Protein AF-A0A078IBC2-F1 (afdb_monomer)

Sequence (738 aa):
MEELKPPEVETVSEPALRTSEATVTADAVSDNAATVIPPPSQTDGSTGNATSYVDDTVSNPEESSVIASHATATVEKTNEITGEIGLPRVKITEGTLRNGGTSSSSHGSPVDSHRGLIDTAAPFESVKEAVSKFGGITDWKSHRIQTVERRKLIEEELKKIHEEIPEYRTHSETAEAAKLQVLKELETTKRLIEQLKLNLEKAQTEEQQAKQDSELAKLRVEEMEQGISDDVSVAAKAQLEVAKARYASAVTELRSVKEELETLRSEYDALVKDRDESVKKVEEAMSVSKEVEKRVEELTIELIATKESLESAHASHLEAEEQRIGAAMARDQDAHRWEKEMKQAEEQVQKLNQEILSSKDLKSKLDTASALLLDLKAELVAYMESKLNQEARDLPSESHHDASKKELEDVKTSIEKAAAEVNCLKVASESLQLELEKEKSALASVKQREGMASIAVASLEAEIERTKSEIALVQCKEKESRDKMVELPKQLQQAAEEADEAKFLSECAREELRKAKEEAEQAKAGASTMESRLFAAQKEIEAAKASERLALAAIKALEESGSTLKDNDVVTLSLEEYYELSKRAHEAEEAANERVAAAVSRIEEAKEAETRSLEKLEEVNRDMNARKKSLKEATEKAEKAKEGKLGVEQELRKWRAEHEQKRKVGGDTEKIIRASSAGANELGKLAQSPEVYSPSESYGTEDNSETSQFPPSKPGKKKKKLSLPRFFMFLSKKKSHN

Structure (mmCIF, N/CA/C/O backbone):
data_AF-A0A078IBC2-F1
#
_entry.id   AF-A0A078IBC2-F1
#
loop_
_atom_site.group_PDB
_atom_site.id
_atom_site.type_symbol
_atom_site.label_atom_id
_atom_site.label_alt_id
_atom_site.label_comp_id
_atom_site.label_asym_id
_atom_site.label_entity_id
_atom_site.label_seq_id
_atom_site.pdbx_PDB_ins_code
_atom_site.Cartn_x
_atom_site.Cartn_y
_atom_site.Cartn_z
_atom_site.occupancy
_atom_site.B_iso_or_equiv
_atom_site.auth_seq_id
_atom_site.auth_comp_id
_atom_site.auth_asym_id
_atom_site.auth_atom_id
_atom_site.pdbx_PDB_model_num
ATOM 1 N N . MET A 1 1 ? -13.327 55.411 -27.559 1.00 35.50 1 MET A N 1
ATOM 2 C CA . MET A 1 1 ? -13.813 55.731 -26.203 1.00 35.50 1 MET A CA 1
ATOM 3 C C . MET A 1 1 ? -13.472 54.535 -25.331 1.00 35.50 1 MET A C 1
ATOM 5 O O . MET A 1 1 ? -14.174 53.539 -25.397 1.00 35.50 1 MET A O 1
ATOM 9 N N . GLU A 1 2 ? -12.333 54.540 -24.648 1.00 38.19 2 GLU A N 1
ATOM 10 C CA . GLU A 1 2 ? -11.352 55.634 -24.528 1.00 38.19 2 GLU A CA 1
ATOM 11 C C . GLU A 1 2 ? -9.924 55.071 -24.410 1.00 38.19 2 GLU A C 1
ATOM 13 O O . GLU A 1 2 ? -9.748 53.891 -24.116 1.00 38.19 2 GLU A O 1
ATOM 18 N N . GLU A 1 3 ? -8.927 55.890 -24.740 1.00 38.41 3 GLU A N 1
ATOM 19 C CA . GLU A 1 3 ? -7.496 55.578 -24.577 1.00 38.41 3 GLU A CA 1
ATOM 20 C C . GLU A 1 3 ? -7.075 55.918 -23.111 1.00 38.41 3 GLU A C 1
ATOM 22 O O . GLU A 1 3 ? -7.934 56.285 -22.316 1.00 38.41 3 GLU A O 1
ATOM 27 N N . LEU A 1 4 ? -5.837 55.812 -22.602 1.00 37.28 4 LEU A N 1
ATOM 28 C CA . LEU A 1 4 ? -4.501 55.947 -23.207 1.00 37.28 4 LEU A CA 1
ATOM 29 C C . LEU A 1 4 ? -3.409 55.307 -22.296 1.00 37.28 4 LEU A C 1
ATOM 31 O O . LEU A 1 4 ? -3.710 54.532 -21.391 1.00 37.28 4 LEU A O 1
ATOM 35 N N . LYS A 1 5 ? -2.129 55.589 -22.581 1.00 38.72 5 LYS A N 1
ATOM 36 C CA . LYS A 1 5 ? -0.907 54.998 -21.981 1.00 38.72 5 LYS A CA 1
ATOM 37 C C . LYS A 1 5 ? -0.535 55.532 -20.567 1.00 38.72 5 LYS A C 1
ATOM 39 O O . LYS A 1 5 ? -1.102 56.534 -20.139 1.00 38.72 5 LYS A O 1
ATOM 44 N N . PRO A 1 6 ? 0.450 54.910 -19.872 1.00 59.97 6 PRO A N 1
ATOM 45 C CA . PRO A 1 6 ? 0.920 55.295 -18.531 1.00 59.97 6 PRO A CA 1
ATOM 46 C C . PRO A 1 6 ? 2.218 56.150 -18.527 1.00 59.97 6 PRO A C 1
ATOM 48 O O . PRO A 1 6 ? 2.889 56.221 -19.560 1.00 59.97 6 PRO A O 1
ATOM 51 N N . PRO A 1 7 ? 2.628 56.704 -17.363 1.00 54.78 7 PRO A N 1
ATOM 52 C CA . PRO A 1 7 ? 4.026 57.019 -17.011 1.00 54.78 7 PRO A CA 1
ATOM 53 C C . PRO A 1 7 ? 4.739 55.774 -16.413 1.00 54.78 7 PRO A C 1
ATOM 55 O O . PRO A 1 7 ? 4.062 54.853 -15.962 1.00 54.78 7 PRO A O 1
ATOM 58 N N . GLU A 1 8 ? 6.063 55.575 -16.406 1.00 35.59 8 GLU A N 1
ATOM 59 C CA . GLU A 1 8 ? 7.265 56.445 -16.444 1.00 35.59 8 GLU A CA 1
ATOM 60 C C . GLU A 1 8 ? 7.864 56.777 -15.050 1.00 35.59 8 GLU A C 1
ATOM 62 O O . GLU A 1 8 ? 7.237 56.538 -14.021 1.00 35.59 8 GLU A O 1
ATOM 67 N N . VAL A 1 9 ? 9.153 57.144 -15.023 1.00 41.09 9 VAL A N 1
ATOM 68 C CA . VAL A 1 9 ? 10.124 56.883 -13.936 1.00 41.09 9 VAL A CA 1
ATOM 69 C C . VAL A 1 9 ? 10.449 58.132 -13.111 1.00 41.09 9 VAL A C 1
ATOM 71 O O . VAL A 1 9 ? 10.614 59.204 -13.683 1.00 41.09 9 VAL A O 1
ATOM 74 N N . GLU A 1 10 ? 10.706 57.975 -11.805 1.00 30.17 10 GLU A N 1
ATOM 75 C CA . GLU A 1 10 ? 11.564 58.914 -11.060 1.00 30.17 10 GLU A CA 1
ATOM 76 C C . GLU A 1 10 ? 12.370 58.218 -9.938 1.00 30.17 10 GLU A C 1
ATOM 78 O O . GLU A 1 10 ? 12.139 57.048 -9.623 1.00 30.17 10 GLU A O 1
ATOM 83 N N . THR A 1 11 ? 13.394 58.895 -9.402 1.00 33.59 11 THR A N 1
ATOM 84 C CA . THR A 1 11 ? 14.531 58.276 -8.686 1.00 33.59 11 THR A CA 1
ATOM 85 C C . THR A 1 11 ? 15.138 59.171 -7.590 1.00 33.59 11 THR A C 1
ATOM 87 O O . THR A 1 11 ? 14.909 60.373 -7.582 1.00 33.59 11 THR A O 1
ATOM 90 N N . VAL A 1 12 ? 16.046 58.589 -6.786 1.00 31.84 12 VAL A N 1
ATOM 91 C CA . VAL A 1 12 ? 17.040 59.235 -5.889 1.00 31.84 12 VAL A CA 1
ATOM 92 C C . VAL A 1 12 ? 16.561 59.699 -4.502 1.00 31.84 12 VAL A C 1
ATOM 94 O O . VAL A 1 12 ? 15.686 60.545 -4.350 1.00 31.84 12 VAL A O 1
ATOM 97 N N . SER A 1 13 ? 17.282 59.233 -3.474 1.00 32.16 13 SER A N 1
ATOM 98 C CA . SER A 1 13 ? 17.659 60.027 -2.291 1.00 32.16 13 SER A CA 1
ATOM 99 C C . SER A 1 13 ? 18.959 59.482 -1.674 1.00 32.16 13 SER A C 1
ATOM 101 O O . SER A 1 13 ? 18.976 58.430 -1.042 1.00 32.16 13 SER A O 1
ATOM 103 N N . GLU A 1 14 ? 20.050 60.207 -1.922 1.00 31.62 14 GLU A N 1
ATOM 104 C CA . GLU A 1 14 ? 21.373 60.132 -1.263 1.00 31.62 14 GLU A CA 1
ATOM 105 C C . GLU A 1 14 ? 21.362 60.969 0.055 1.00 31.62 14 GLU A C 1
ATOM 107 O O . GLU A 1 14 ? 20.276 61.421 0.432 1.00 31.62 14 GLU A O 1
ATOM 112 N N . PRO A 1 15 ? 22.490 61.293 0.748 1.00 54.28 15 PRO A N 1
ATOM 113 C CA . PRO A 1 15 ? 23.906 60.872 0.627 1.00 54.28 15 PRO A CA 1
ATOM 114 C C . PRO A 1 15 ? 24.437 60.206 1.938 1.00 54.28 15 PRO A C 1
ATOM 116 O O . PRO A 1 15 ? 23.671 60.004 2.875 1.00 54.28 15 PRO A O 1
ATOM 119 N N . ALA A 1 16 ? 25.709 59.791 2.104 1.00 32.59 16 ALA A N 1
ATOM 120 C CA . ALA A 1 16 ? 26.881 60.644 2.416 1.00 32.59 16 ALA A CA 1
ATOM 121 C C . ALA A 1 16 ? 28.073 59.789 2.953 1.00 32.59 16 ALA A C 1
ATOM 123 O O . ALA A 1 16 ? 27.826 58.687 3.428 1.00 32.59 16 ALA A O 1
ATOM 124 N N . LEU A 1 17 ? 29.355 60.207 3.040 1.00 32.41 17 LEU A N 1
ATOM 125 C CA . LEU A 1 17 ? 30.173 61.294 2.445 1.00 32.41 17 LEU A CA 1
ATOM 126 C C . LEU A 1 17 ? 31.677 61.050 2.787 1.00 32.41 17 LEU A C 1
ATOM 128 O O . LEU A 1 17 ? 31.959 60.726 3.935 1.00 32.41 17 LEU A O 1
ATOM 132 N N . ARG A 1 18 ? 32.611 61.423 1.881 1.00 33.41 18 ARG A N 1
ATOM 133 C CA . ARG A 1 18 ? 34.050 61.786 2.127 1.00 33.41 18 ARG A CA 1
ATOM 134 C C . ARG A 1 18 ? 35.027 60.680 2.601 1.00 33.41 18 ARG A C 1
ATOM 136 O O . ARG A 1 18 ? 34.615 59.738 3.256 1.00 33.41 18 ARG A O 1
ATOM 143 N N . THR A 1 19 ? 36.343 60.710 2.323 1.00 32.97 19 THR A N 1
ATOM 144 C CA . THR A 1 19 ? 37.292 61.606 1.577 1.00 32.97 19 THR A CA 1
ATOM 145 C C . THR A 1 19 ? 38.478 60.712 1.119 1.00 32.97 19 THR A C 1
ATOM 147 O O . THR A 1 19 ? 38.866 59.847 1.896 1.00 32.97 19 THR A O 1
ATOM 150 N N . SER A 1 20 ? 38.961 60.690 -0.137 1.00 35.53 20 SER A N 1
ATOM 151 C CA . SER A 1 20 ? 39.935 61.605 -0.803 1.00 35.53 20 SER A CA 1
ATOM 152 C C . SER A 1 20 ? 41.314 61.723 -0.088 1.00 35.53 20 SER A C 1
ATOM 154 O O . SER A 1 20 ? 41.333 61.873 1.128 1.00 35.53 20 SER A O 1
ATOM 156 N N . GLU A 1 21 ? 42.495 61.717 -0.741 1.00 34.53 21 GLU A N 1
ATOM 157 C CA . GLU A 1 21 ? 42.816 61.752 -2.191 1.00 34.53 21 GLU A CA 1
ATOM 158 C C . GLU A 1 21 ? 44.306 61.437 -2.538 1.00 34.53 21 GLU A C 1
ATOM 160 O O . GLU A 1 21 ? 45.127 61.287 -1.634 1.00 34.53 21 GLU A O 1
ATOM 165 N N . ALA A 1 22 ? 44.630 61.483 -3.851 1.00 32.72 22 ALA A N 1
ATOM 166 C CA . ALA A 1 22 ? 45.961 61.485 -4.509 1.00 32.72 22 ALA A CA 1
ATOM 167 C C . ALA A 1 22 ? 46.694 60.110 -4.629 1.00 32.72 22 ALA A C 1
ATOM 169 O O . ALA A 1 22 ? 46.288 59.147 -3.988 1.00 32.72 22 ALA A O 1
ATOM 170 N N . THR A 1 23 ? 47.705 59.897 -5.500 1.00 29.53 23 THR A N 1
ATOM 171 C CA . THR A 1 23 ? 48.510 60.828 -6.342 1.00 29.53 23 THR A CA 1
ATOM 172 C C . THR A 1 23 ? 48.922 60.213 -7.710 1.00 29.53 23 THR A C 1
ATOM 174 O O . THR A 1 23 ? 48.858 59.005 -7.906 1.00 29.53 23 THR A O 1
ATOM 177 N N . VAL A 1 24 ? 49.372 61.062 -8.646 1.00 30.62 24 VAL A N 1
ATOM 178 C CA . VAL A 1 24 ? 49.999 60.793 -9.978 1.00 30.62 24 VAL A CA 1
ATOM 179 C C . VAL A 1 24 ? 51.545 60.595 -9.806 1.00 30.62 24 VAL A C 1
ATOM 181 O O . VAL A 1 24 ? 52.036 60.960 -8.742 1.00 30.62 24 VAL A O 1
ATOM 184 N N . THR A 1 25 ? 52.408 60.031 -10.683 1.00 28.38 25 THR A N 1
ATOM 185 C CA . THR A 1 25 ? 52.618 60.108 -12.162 1.00 28.38 25 THR A CA 1
ATOM 186 C C . THR A 1 25 ? 53.338 58.875 -12.781 1.00 28.38 25 THR A C 1
ATOM 188 O O . THR A 1 25 ? 53.885 58.051 -12.056 1.00 28.38 25 THR A O 1
ATOM 191 N N . ALA A 1 26 ? 53.397 58.797 -14.126 1.00 32.09 26 ALA A N 1
ATOM 192 C CA . ALA A 1 26 ? 54.248 57.892 -14.943 1.00 32.09 26 ALA A CA 1
ATOM 193 C C . ALA A 1 26 ? 55.759 58.296 -14.915 1.00 32.09 26 ALA A C 1
ATOM 195 O O . ALA A 1 26 ? 56.082 59.280 -14.246 1.00 32.09 26 ALA A O 1
ATOM 196 N N . ASP A 1 27 ? 56.748 57.652 -15.569 1.00 30.44 27 ASP A N 1
ATOM 197 C CA . ASP A 1 27 ? 56.826 56.634 -16.663 1.00 30.44 27 ASP A CA 1
ATOM 198 C C . ASP A 1 27 ? 58.194 55.845 -16.539 1.00 30.44 27 ASP A C 1
ATOM 200 O O . ASP A 1 27 ? 58.835 56.011 -15.502 1.00 30.44 27 ASP A O 1
ATOM 204 N N . ALA A 1 28 ? 58.783 54.991 -17.413 1.00 30.45 28 ALA A N 1
ATOM 205 C CA . ALA A 1 28 ? 58.608 54.616 -18.835 1.00 30.45 28 ALA A CA 1
ATOM 206 C C . ALA A 1 28 ? 59.302 53.268 -19.235 1.00 30.45 28 ALA A C 1
ATOM 208 O O . ALA A 1 28 ? 60.172 52.782 -18.519 1.00 30.45 28 ALA A O 1
ATOM 209 N N . VAL A 1 29 ? 58.949 52.736 -20.425 1.00 29.66 29 VAL A N 1
ATOM 210 C CA . VAL A 1 29 ? 59.728 51.944 -21.439 1.00 29.66 29 VAL A CA 1
ATOM 211 C C . VAL A 1 29 ? 60.958 51.090 -21.010 1.00 29.66 29 VAL A C 1
ATOM 213 O O . VAL A 1 29 ? 62.000 51.657 -20.698 1.00 29.66 29 VAL A O 1
ATOM 216 N N . SER A 1 30 ? 60.926 49.746 -21.185 1.00 30.08 30 SER A N 1
ATOM 217 C CA . SER A 1 30 ? 61.545 49.010 -22.339 1.00 30.08 30 SER A CA 1
ATOM 218 C C . SER A 1 30 ? 61.533 47.455 -22.245 1.00 30.08 30 SER A C 1
ATOM 220 O O . SER A 1 30 ? 61.481 46.889 -21.162 1.00 30.08 30 SER A O 1
ATOM 222 N N . ASP A 1 31 ? 61.635 46.808 -23.418 1.00 29.83 31 ASP A N 1
ATOM 223 C CA . ASP A 1 31 ? 62.244 45.496 -23.773 1.00 29.83 31 ASP A CA 1
ATOM 224 C C . ASP A 1 31 ? 61.990 44.150 -23.028 1.00 29.83 31 ASP A C 1
ATOM 226 O O . ASP A 1 31 ? 62.491 43.883 -21.945 1.00 29.83 31 ASP A O 1
ATOM 230 N N . ASN A 1 32 ? 61.372 43.223 -23.783 1.00 30.48 32 ASN A N 1
ATOM 231 C CA . ASN A 1 32 ? 61.854 41.880 -24.192 1.00 30.48 32 ASN A CA 1
ATOM 232 C C . ASN A 1 32 ? 62.432 40.806 -23.216 1.00 30.48 32 ASN A C 1
ATOM 234 O O . ASN A 1 32 ? 63.469 40.984 -22.587 1.00 30.48 32 ASN A O 1
ATOM 238 N N . ALA A 1 33 ? 61.907 39.580 -23.429 1.00 29.86 33 ALA A N 1
ATOM 239 C CA . ALA A 1 33 ? 62.592 38.265 -23.507 1.00 29.86 33 ALA A CA 1
ATOM 240 C C . ALA A 1 33 ? 62.536 37.231 -22.344 1.00 29.86 33 ALA A C 1
ATOM 242 O O . ALA A 1 33 ? 62.564 37.544 -21.163 1.00 29.86 33 ALA A O 1
ATOM 243 N N . ALA A 1 34 ? 62.569 35.958 -22.784 1.00 29.72 34 ALA A N 1
ATOM 244 C CA . ALA A 1 34 ? 62.994 34.716 -22.108 1.00 29.72 34 ALA A CA 1
ATOM 245 C C . ALA A 1 34 ? 62.156 34.081 -20.963 1.00 29.72 34 ALA A C 1
ATOM 247 O O . ALA A 1 34 ? 62.271 34.404 -19.787 1.00 29.72 34 ALA A O 1
ATOM 248 N N . THR A 1 35 ? 61.434 33.023 -21.347 1.00 31.06 35 THR A N 1
ATOM 249 C CA . THR A 1 35 ? 61.293 31.697 -20.699 1.00 31.06 35 THR A CA 1
ATOM 250 C C . THR A 1 35 ? 62.152 31.374 -19.460 1.00 31.06 35 THR A C 1
ATOM 252 O O . THR A 1 35 ? 63.374 31.420 -19.552 1.00 31.06 35 THR A O 1
ATOM 255 N N . VAL A 1 36 ? 61.531 30.819 -18.399 1.00 31.38 36 VAL A N 1
ATOM 256 C CA . VAL A 1 36 ? 61.967 29.585 -17.681 1.00 31.38 36 VAL A CA 1
ATOM 257 C C . VAL A 1 36 ? 60.874 29.087 -16.709 1.00 31.38 36 VAL A C 1
ATOM 259 O O . VAL A 1 36 ? 60.071 29.872 -16.212 1.00 31.38 36 VAL A O 1
ATOM 262 N N . ILE A 1 37 ? 60.825 27.770 -16.462 1.00 35.34 37 ILE A N 1
ATOM 263 C CA . ILE A 1 37 ? 59.847 27.082 -15.592 1.00 35.34 37 ILE A CA 1
ATOM 264 C C . ILE A 1 37 ? 60.419 26.886 -14.170 1.00 35.34 37 ILE A C 1
ATOM 266 O O . ILE A 1 37 ? 61.539 26.384 -14.056 1.00 35.34 37 ILE A O 1
ATOM 270 N N . PRO A 1 38 ? 59.664 27.174 -13.089 1.00 38.06 38 PRO A N 1
ATOM 271 C CA . PRO A 1 38 ? 59.984 26.735 -11.728 1.00 38.06 38 PRO A CA 1
ATOM 272 C C . PRO A 1 38 ? 59.268 25.411 -11.345 1.00 38.06 38 PRO A C 1
ATOM 274 O O . PRO A 1 38 ? 58.126 25.197 -11.756 1.00 38.06 38 PRO A O 1
ATOM 277 N N . PRO A 1 39 ? 59.886 24.528 -10.534 1.00 42.31 39 PRO A N 1
ATOM 278 C CA . PRO A 1 39 ? 59.247 23.315 -10.009 1.00 42.31 39 PRO A CA 1
ATOM 279 C C . PRO A 1 39 ? 58.431 23.575 -8.718 1.00 42.31 39 PRO A C 1
ATOM 281 O O . PRO A 1 39 ? 58.704 24.548 -8.012 1.00 42.31 39 PRO A O 1
ATOM 284 N N . PRO A 1 40 ? 57.463 22.704 -8.363 1.00 43.84 40 PRO A N 1
ATOM 285 C CA . PRO A 1 40 ? 56.702 22.801 -7.114 1.00 43.84 40 PRO A CA 1
ATOM 286 C C . PRO A 1 40 ? 57.459 22.243 -5.892 1.00 43.84 40 PRO A C 1
ATOM 288 O O . PRO A 1 40 ? 58.254 21.309 -6.000 1.00 43.84 40 PRO A O 1
ATOM 291 N N . SER A 1 41 ? 57.171 22.810 -4.717 1.00 34.62 41 SER A N 1
ATOM 292 C CA . SER A 1 41 ? 57.833 22.514 -3.436 1.00 34.62 41 SER A CA 1
ATOM 293 C C . SER A 1 41 ? 57.208 21.353 -2.648 1.00 34.62 41 SER A C 1
ATOM 295 O O . SER A 1 41 ? 56.050 20.992 -2.844 1.00 34.62 41 SER A O 1
ATOM 297 N N . GLN A 1 42 ? 57.969 20.831 -1.681 1.00 30.94 42 GLN A N 1
ATOM 298 C CA . GLN A 1 42 ? 57.486 19.943 -0.617 1.00 30.94 42 GLN A CA 1
ATOM 299 C C . GLN A 1 42 ? 56.793 20.727 0.514 1.00 30.94 42 GLN A C 1
ATOM 301 O O . GLN A 1 42 ? 57.266 21.800 0.883 1.00 30.94 42 GLN A O 1
ATOM 306 N N . THR A 1 43 ? 55.772 20.119 1.124 1.00 32.50 43 THR A N 1
ATOM 307 C CA . THR A 1 43 ? 55.480 20.139 2.575 1.00 32.50 43 THR A CA 1
ATOM 308 C C . THR A 1 43 ? 54.860 18.771 2.911 1.00 32.50 43 THR A C 1
ATOM 310 O O . THR A 1 43 ? 53.883 18.357 2.297 1.00 32.50 43 THR A O 1
ATOM 313 N N . ASP A 1 44 ? 55.571 17.889 3.610 1.00 29.36 44 ASP A N 1
ATOM 314 C CA . ASP A 1 44 ? 55.753 17.811 5.072 1.00 29.36 44 ASP A CA 1
ATOM 315 C C . ASP A 1 44 ? 54.547 17.228 5.829 1.00 29.36 44 ASP A C 1
ATOM 317 O O . ASP A 1 44 ? 53.526 17.880 6.039 1.00 29.36 44 ASP A O 1
ATOM 321 N N . GLY A 1 45 ? 54.722 15.990 6.307 1.00 28.12 45 GLY A N 1
ATOM 322 C CA . GLY A 1 45 ? 53.867 15.319 7.286 1.00 28.12 45 GLY A CA 1
ATOM 323 C C . GLY A 1 45 ? 54.723 14.776 8.434 1.00 28.12 45 GLY A C 1
ATOM 324 O O . GLY A 1 45 ? 55.722 14.102 8.198 1.00 28.12 45 GLY A O 1
ATOM 325 N N . SER A 1 46 ? 54.368 15.110 9.677 1.00 30.98 46 SER A N 1
ATOM 326 C CA . SER A 1 46 ? 55.198 14.913 10.877 1.00 30.98 46 SER A CA 1
ATOM 327 C C . SER A 1 46 ? 54.316 15.003 12.135 1.00 30.98 46 SER A C 1
ATOM 329 O O . SER A 1 46 ? 53.390 15.809 12.135 1.00 30.98 46 SER A O 1
ATOM 331 N N . THR A 1 47 ? 54.504 14.280 13.250 1.00 33.06 47 THR A N 1
ATOM 332 C CA . THR A 1 47 ? 55.282 13.062 13.591 1.00 33.06 47 THR A CA 1
ATOM 333 C C . THR A 1 47 ? 54.689 12.494 14.901 1.00 33.06 47 THR A C 1
ATOM 335 O O . THR A 1 47 ? 54.207 13.266 15.726 1.00 33.06 47 THR A O 1
ATOM 338 N N . GLY A 1 48 ? 54.756 11.176 15.145 1.00 27.97 48 GLY A N 1
ATOM 339 C CA . GLY A 1 48 ? 54.360 10.563 16.430 1.00 27.97 48 GLY A CA 1
ATOM 340 C C . GLY A 1 48 ? 54.319 9.028 16.365 1.00 27.97 48 GLY A C 1
ATOM 341 O O . GLY A 1 48 ? 53.294 8.477 15.990 1.00 27.97 48 GLY A O 1
ATOM 342 N N . ASN A 1 49 ? 55.432 8.292 16.472 1.00 32.00 49 ASN A N 1
ATOM 343 C CA . ASN A 1 49 ? 56.202 7.934 17.684 1.00 32.00 49 ASN A CA 1
ATOM 344 C C . ASN A 1 49 ? 55.391 7.248 18.812 1.00 32.00 49 ASN A C 1
ATOM 346 O O . ASN A 1 49 ? 54.379 7.791 19.237 1.00 32.00 49 ASN A O 1
ATOM 350 N N . ALA A 1 50 ? 55.840 6.135 19.421 1.00 30.03 50 ALA A N 1
ATOM 351 C CA . ALA A 1 50 ? 56.952 5.223 19.076 1.00 30.03 50 ALA A CA 1
ATOM 352 C C . ALA A 1 50 ? 56.939 3.932 19.945 1.00 30.03 50 ALA A C 1
ATOM 354 O O . ALA A 1 50 ? 56.548 4.007 21.105 1.00 30.03 50 ALA A O 1
ATOM 355 N N . THR A 1 51 ? 57.562 2.844 19.443 1.00 31.34 51 THR A N 1
ATOM 356 C CA . THR A 1 51 ? 58.273 1.761 20.202 1.00 31.34 51 THR A CA 1
ATOM 357 C C . THR A 1 51 ? 57.487 0.841 21.177 1.00 31.34 51 THR A C 1
ATOM 359 O O . THR A 1 51 ? 56.506 1.264 21.768 1.00 31.34 51 THR A O 1
ATOM 362 N N . SER A 1 52 ? 57.873 -0.425 21.441 1.00 30.31 52 SER A N 1
ATOM 363 C CA . SER A 1 52 ? 58.948 -1.306 20.902 1.00 30.31 52 SER A CA 1
ATOM 364 C C . SER A 1 52 ? 58.789 -2.788 21.338 1.00 30.31 52 SER A C 1
ATOM 366 O O . SER A 1 52 ? 58.066 -3.068 22.289 1.00 30.31 52 SER A O 1
ATOM 368 N N . TYR A 1 53 ? 59.585 -3.677 20.707 1.00 28.34 53 TYR A N 1
ATOM 369 C CA . TYR A 1 53 ? 59.910 -5.079 21.073 1.00 28.34 53 TYR A CA 1
ATOM 370 C C . TYR A 1 53 ? 58.796 -6.143 20.903 1.00 28.34 53 TYR A C 1
ATOM 372 O O . TYR A 1 53 ? 57.628 -5.860 21.135 1.00 28.34 53 TYR A O 1
ATOM 380 N N . VAL A 1 54 ? 59.080 -7.389 20.482 1.00 29.88 54 VAL A N 1
ATOM 381 C CA . VAL A 1 54 ? 60.365 -8.112 20.256 1.00 29.88 54 VAL A CA 1
ATOM 382 C C . VAL A 1 54 ? 60.306 -8.995 18.984 1.00 29.88 54 VAL A C 1
ATOM 384 O O . VAL A 1 54 ? 59.228 -9.476 18.655 1.00 29.88 54 VAL A O 1
ATOM 387 N N . ASP A 1 55 ? 61.459 -9.186 18.319 1.00 26.08 55 ASP A N 1
ATOM 388 C CA . ASP A 1 55 ? 62.115 -10.455 17.896 1.00 26.08 55 ASP A CA 1
ATOM 389 C C . ASP A 1 55 ? 61.295 -11.727 17.535 1.00 26.08 55 ASP A C 1
ATOM 391 O O . ASP A 1 55 ? 60.326 -12.066 18.207 1.00 26.08 55 ASP A O 1
ATOM 395 N N . ASP A 1 56 ? 61.700 -12.584 16.575 1.00 28.19 56 ASP A N 1
ATOM 396 C CA . ASP A 1 56 ? 62.821 -12.555 15.598 1.00 28.19 56 ASP A CA 1
ATOM 397 C C . ASP A 1 56 ? 62.632 -13.657 14.504 1.00 28.19 56 ASP A C 1
ATOM 399 O O . ASP A 1 56 ? 61.817 -14.567 14.655 1.00 28.19 56 ASP A O 1
ATOM 403 N N . THR A 1 57 ? 63.478 -13.617 13.465 1.00 28.95 57 THR A N 1
ATOM 404 C CA . THR A 1 57 ? 63.990 -14.700 12.586 1.00 28.95 57 THR A CA 1
ATOM 405 C C . THR A 1 57 ? 63.425 -14.965 11.166 1.00 28.95 57 THR A C 1
ATOM 407 O O . THR A 1 57 ? 62.364 -15.542 10.966 1.00 28.95 57 THR A O 1
ATOM 410 N N . VAL A 1 58 ? 64.321 -14.715 10.188 1.00 29.05 58 VAL A N 1
ATOM 411 C CA . VAL A 1 58 ? 64.787 -15.646 9.119 1.00 29.05 58 VAL A CA 1
ATOM 412 C C . VAL A 1 58 ? 63.986 -15.820 7.799 1.00 29.05 58 VAL A C 1
ATOM 414 O O . VAL A 1 58 ? 63.081 -16.633 7.667 1.00 29.05 58 VAL A O 1
ATOM 417 N N . SER A 1 59 ? 64.533 -15.148 6.771 1.00 29.03 59 SER A N 1
ATOM 418 C CA . SER A 1 59 ? 64.833 -15.622 5.394 1.00 29.03 59 SER A CA 1
ATOM 419 C C . SER A 1 59 ? 63.759 -15.840 4.306 1.00 29.03 59 SER A C 1
ATOM 421 O O . SER A 1 59 ? 63.152 -16.899 4.188 1.00 29.03 59 SER A O 1
ATOM 423 N N . ASN A 1 60 ? 63.773 -14.905 3.344 1.00 33.56 60 ASN A N 1
ATOM 424 C CA . ASN A 1 60 ? 63.894 -15.194 1.893 1.00 33.56 60 ASN A CA 1
ATOM 425 C C . ASN A 1 60 ? 65.391 -15.540 1.565 1.00 33.56 60 ASN A C 1
ATOM 427 O O . ASN A 1 60 ? 66.203 -15.384 2.488 1.00 33.56 60 ASN A O 1
ATOM 431 N N . PRO A 1 61 ? 65.837 -15.974 0.353 1.00 45.28 61 PRO A N 1
ATOM 432 C CA . PRO A 1 61 ? 65.429 -15.548 -1.004 1.00 45.28 61 PRO A CA 1
ATOM 433 C C . PRO A 1 61 ? 65.109 -16.762 -1.941 1.00 45.28 61 PRO A C 1
ATOM 435 O O . PRO A 1 61 ? 64.828 -17.835 -1.420 1.00 45.28 61 PRO A O 1
ATOM 438 N N . GLU A 1 62 ? 64.964 -16.699 -3.277 1.00 28.61 62 GLU A N 1
ATOM 439 C CA . GLU A 1 62 ? 65.872 -16.232 -4.359 1.00 28.61 62 GLU A CA 1
ATOM 440 C C . GLU A 1 62 ? 65.146 -15.552 -5.552 1.00 28.61 62 GLU A C 1
ATOM 442 O O . GLU A 1 62 ? 63.920 -15.575 -5.654 1.00 28.61 62 GLU A O 1
ATOM 447 N N . GLU A 1 63 ? 65.920 -14.920 -6.448 1.00 29.73 63 GLU A N 1
ATOM 448 C CA . GLU A 1 63 ? 65.469 -14.123 -7.608 1.00 29.73 63 GLU A CA 1
ATOM 449 C C . GLU A 1 63 ? 65.804 -14.774 -8.981 1.00 29.73 63 GLU A C 1
ATOM 451 O O . GLU A 1 63 ? 66.388 -15.852 -9.053 1.00 29.73 63 GLU A O 1
ATOM 456 N N . SER A 1 64 ? 65.545 -14.023 -10.067 1.00 28.38 64 SER A N 1
ATOM 457 C CA . SER A 1 64 ? 65.937 -14.240 -11.479 1.00 28.38 64 SER A CA 1
ATOM 458 C C . SER A 1 64 ? 64.961 -15.111 -12.308 1.00 28.38 64 SER A C 1
ATOM 460 O O . SER A 1 64 ? 64.669 -16.235 -11.926 1.00 28.38 64 SER A O 1
ATOM 462 N N . SER A 1 65 ? 64.296 -14.671 -13.394 1.00 28.17 65 SER A N 1
ATOM 463 C CA . SER A 1 65 ? 64.664 -13.839 -14.573 1.00 28.17 65 SER A CA 1
ATOM 464 C C . SER A 1 65 ? 65.483 -14.610 -15.643 1.00 28.17 65 SER A C 1
ATOM 466 O O . SER A 1 65 ? 66.308 -15.439 -15.276 1.00 28.17 65 SER A O 1
ATOM 468 N N . VAL A 1 66 ? 65.340 -14.428 -16.972 1.00 29.73 66 VAL A N 1
ATOM 469 C CA . VAL A 1 66 ? 64.355 -13.709 -17.832 1.00 29.73 66 VAL A CA 1
ATOM 470 C C . VAL A 1 66 ? 64.503 -14.231 -19.305 1.00 29.73 66 VAL A C 1
ATOM 472 O O . VAL A 1 66 ? 65.298 -15.140 -19.517 1.00 29.73 66 VAL A O 1
ATOM 475 N N . ILE A 1 67 ? 63.817 -13.652 -20.318 1.00 28.83 67 ILE A N 1
ATOM 476 C CA . ILE A 1 67 ? 64.065 -13.753 -21.802 1.00 28.83 67 ILE A CA 1
ATOM 477 C C . ILE A 1 67 ? 63.219 -14.742 -22.681 1.00 28.83 67 ILE A C 1
ATOM 479 O O . ILE A 1 67 ? 63.280 -15.954 -22.536 1.00 28.83 67 ILE A O 1
ATOM 483 N N . ALA A 1 68 ? 62.566 -14.150 -23.708 1.00 27.69 68 ALA A N 1
ATOM 484 C CA . ALA A 1 68 ? 62.240 -14.602 -25.093 1.00 27.69 68 ALA A CA 1
ATOM 485 C C . ALA A 1 68 ? 61.127 -15.628 -25.486 1.00 27.69 68 ALA A C 1
ATOM 487 O O . ALA A 1 68 ? 61.326 -16.836 -25.490 1.00 27.69 68 ALA A O 1
ATOM 488 N N . SER A 1 69 ? 60.049 -15.069 -26.069 1.00 30.48 69 SER A N 1
ATOM 489 C CA . SER A 1 69 ? 59.694 -15.092 -27.520 1.00 30.48 69 SER A CA 1
ATOM 490 C C . SER A 1 69 ? 59.288 -16.361 -28.311 1.00 30.48 69 SER A C 1
ATOM 492 O O . SER A 1 69 ? 60.102 -17.248 -28.516 1.00 30.48 69 SER A O 1
ATOM 494 N N . HIS A 1 70 ? 58.127 -16.242 -28.997 1.00 29.38 70 HIS A N 1
ATOM 495 C CA . HIS A 1 70 ? 57.676 -16.900 -30.258 1.00 29.38 70 HIS A CA 1
ATOM 496 C C . HIS A 1 70 ? 57.624 -18.462 -30.303 1.00 29.38 70 HIS A C 1
ATOM 498 O O . HIS A 1 70 ? 58.444 -19.147 -29.719 1.00 29.38 70 HIS A O 1
ATOM 504 N N . ALA A 1 71 ? 56.695 -19.137 -30.999 1.00 28.59 71 ALA A N 1
ATOM 505 C CA . ALA A 1 71 ? 55.880 -18.742 -32.153 1.00 28.59 71 ALA A CA 1
ATOM 506 C C . ALA A 1 71 ? 54.526 -19.500 -32.263 1.00 28.59 71 ALA A C 1
ATOM 508 O O . ALA A 1 71 ? 54.193 -20.376 -31.473 1.00 28.59 71 ALA A O 1
ATOM 509 N N . THR A 1 72 ? 53.775 -19.150 -33.309 1.00 26.09 72 THR A N 1
ATOM 510 C CA . THR A 1 72 ? 52.510 -19.722 -33.812 1.00 26.09 72 THR A CA 1
ATOM 511 C C . THR A 1 72 ? 52.462 -21.245 -34.018 1.00 26.09 72 THR A C 1
ATOM 513 O O . THR A 1 72 ? 53.388 -21.791 -34.614 1.00 26.09 72 THR A O 1
ATOM 516 N N . ALA A 1 73 ? 51.296 -21.863 -33.771 1.00 26.16 73 ALA A N 1
ATOM 517 C CA . ALA A 1 73 ? 50.614 -22.750 -34.737 1.00 26.16 73 ALA A CA 1
ATOM 518 C C . ALA A 1 73 ? 49.153 -23.055 -34.328 1.00 26.16 73 ALA A C 1
ATOM 520 O O . ALA A 1 73 ? 48.834 -23.142 -33.145 1.00 26.16 73 ALA A O 1
ATOM 521 N N . THR A 1 74 ? 48.276 -23.246 -35.315 1.00 29.19 74 THR A N 1
ATOM 522 C CA . THR A 1 74 ? 46.920 -23.806 -35.167 1.00 29.19 74 THR A CA 1
ATOM 523 C C . THR A 1 74 ? 46.933 -25.336 -35.248 1.00 29.19 74 THR A C 1
ATOM 525 O O . THR A 1 74 ? 47.808 -25.901 -35.897 1.00 29.19 74 THR A O 1
ATOM 528 N N . VAL A 1 75 ? 45.919 -26.002 -34.677 1.00 27.88 75 VAL A N 1
ATOM 529 C CA . VAL A 1 75 ? 45.256 -27.194 -35.256 1.00 27.88 75 VAL A CA 1
ATOM 530 C C . VAL A 1 75 ? 43.977 -27.506 -34.468 1.00 27.88 75 VAL A C 1
ATOM 532 O O . VAL A 1 75 ? 43.940 -27.380 -33.247 1.00 27.88 75 VAL A O 1
ATOM 535 N N . GLU A 1 76 ? 42.921 -27.914 -35.169 1.00 30.94 76 GLU A N 1
ATOM 536 C CA . GLU A 1 76 ? 41.669 -28.385 -34.571 1.00 30.94 76 GLU A CA 1
ATOM 537 C C . GLU A 1 76 ? 41.797 -29.838 -34.089 1.00 30.94 76 GLU A C 1
ATOM 539 O O . GLU A 1 76 ? 42.339 -30.680 -34.812 1.00 30.94 76 GLU A O 1
ATOM 544 N N . LYS A 1 77 ? 41.157 -30.192 -32.964 1.00 26.42 77 LYS A N 1
ATOM 545 C CA . LYS A 1 77 ? 40.450 -31.481 -32.918 1.00 26.42 77 LYS A CA 1
ATOM 546 C C . LYS A 1 77 ? 39.338 -31.567 -31.881 1.00 26.42 77 LYS A C 1
ATOM 548 O O . LYS A 1 77 ? 39.512 -31.229 -30.716 1.00 26.42 77 LYS A O 1
ATOM 553 N N . THR A 1 78 ? 38.213 -32.106 -32.333 1.00 32.12 78 THR A N 1
ATOM 554 C CA . THR A 1 78 ? 37.146 -32.654 -31.500 1.00 32.12 78 THR A CA 1
ATOM 555 C C . THR A 1 78 ? 37.608 -33.919 -30.774 1.00 32.12 78 THR A C 1
ATOM 557 O O . THR A 1 78 ? 38.416 -34.684 -31.303 1.00 32.12 78 THR A O 1
ATOM 560 N N . ASN A 1 79 ? 37.035 -34.176 -29.595 1.00 27.89 79 ASN A N 1
ATOM 561 C CA . ASN A 1 79 ? 36.643 -35.526 -29.184 1.00 27.89 79 ASN A CA 1
ATOM 562 C C . ASN A 1 79 ? 35.677 -35.470 -27.992 1.00 27.89 79 ASN A C 1
ATOM 564 O O . ASN A 1 79 ? 35.978 -34.864 -26.966 1.00 27.89 79 ASN A O 1
ATOM 568 N N . GLU A 1 80 ? 34.541 -36.149 -28.117 1.00 31.97 80 GLU A N 1
ATOM 569 C CA . GLU A 1 80 ? 33.656 -36.476 -26.999 1.00 31.97 80 GLU A CA 1
ATOM 570 C C . GLU A 1 80 ? 34.210 -37.713 -26.274 1.00 31.97 80 GLU A C 1
ATOM 572 O O . GLU A 1 80 ? 34.454 -38.726 -26.927 1.00 31.97 80 GLU A O 1
ATOM 577 N N . ILE A 1 81 ? 34.352 -37.684 -24.942 1.00 29.08 81 ILE A N 1
ATOM 578 C CA . ILE A 1 81 ? 34.363 -38.904 -24.111 1.00 29.08 81 ILE A CA 1
ATOM 579 C C . ILE A 1 81 ? 33.546 -38.653 -22.834 1.00 29.08 81 ILE A C 1
ATOM 581 O O . ILE A 1 81 ? 33.612 -37.592 -22.218 1.00 29.08 81 ILE A O 1
ATOM 585 N N . THR A 1 82 ? 32.756 -39.657 -22.462 1.00 33.12 82 THR A N 1
ATOM 586 C CA . THR A 1 82 ? 31.828 -39.704 -21.325 1.00 33.12 82 THR A CA 1
ATOM 587 C C . THR A 1 82 ? 32.499 -39.921 -19.961 1.00 33.12 82 THR A C 1
ATOM 589 O O . THR A 1 82 ? 33.430 -40.716 -19.858 1.00 33.12 82 THR A O 1
ATOM 592 N N . GLY A 1 83 ? 31.919 -39.346 -18.902 1.00 28.52 83 GLY A N 1
ATOM 593 C CA . GLY A 1 83 ? 32.157 -39.692 -17.488 1.00 28.52 83 GLY A CA 1
ATOM 594 C C . GLY A 1 83 ? 31.202 -38.884 -16.594 1.00 28.52 83 GLY A C 1
ATOM 595 O O . GLY A 1 83 ? 31.358 -37.679 -16.463 1.00 28.52 83 GLY A O 1
ATOM 596 N N . GLU A 1 84 ? 30.031 -39.401 -16.223 1.00 28.02 84 GLU A N 1
ATOM 597 C CA . GLU A 1 84 ? 29.766 -40.368 -15.137 1.00 28.02 84 GLU A CA 1
ATOM 598 C C . GLU A 1 84 ? 29.649 -39.722 -13.733 1.00 28.02 84 GLU A C 1
ATOM 600 O O . GLU A 1 84 ? 30.604 -39.593 -12.978 1.00 28.02 84 GLU A O 1
ATOM 605 N N . ILE A 1 85 ? 28.409 -39.317 -13.423 1.00 36.34 85 ILE A N 1
ATOM 606 C CA . ILE A 1 85 ? 27.724 -39.265 -12.113 1.00 36.34 85 ILE A CA 1
ATOM 607 C C . ILE A 1 85 ? 28.611 -39.158 -10.848 1.00 36.34 85 ILE A C 1
ATOM 609 O O . ILE A 1 85 ? 29.002 -40.160 -10.253 1.00 36.34 85 ILE A O 1
ATOM 613 N N . GLY A 1 86 ? 28.760 -37.936 -10.321 1.00 28.23 86 GLY A N 1
ATOM 614 C CA . GLY A 1 86 ? 29.351 -37.659 -9.002 1.00 28.23 86 GLY A CA 1
ATOM 615 C C . GLY A 1 86 ? 28.361 -37.046 -8.000 1.00 28.23 86 GLY A C 1
ATOM 616 O O . GLY A 1 86 ? 28.414 -35.847 -7.747 1.00 28.23 86 GLY A O 1
ATOM 617 N N . LEU A 1 87 ? 27.459 -37.846 -7.414 1.00 36.44 87 LEU A N 1
ATOM 618 C CA . LEU A 1 87 ? 26.506 -37.388 -6.384 1.00 36.44 87 LEU A CA 1
ATOM 619 C C . LEU A 1 87 ? 27.080 -37.524 -4.953 1.00 36.44 87 LEU A C 1
ATOM 621 O O . LEU A 1 87 ? 27.246 -38.653 -4.478 1.00 36.44 87 LEU A O 1
ATOM 625 N N . PRO A 1 88 ? 27.314 -36.425 -4.204 1.00 34.25 88 PRO A N 1
ATOM 626 C CA . PRO A 1 88 ? 27.696 -36.502 -2.796 1.00 34.25 88 PRO A CA 1
ATOM 627 C C . PRO A 1 88 ? 26.489 -36.872 -1.917 1.00 34.25 88 PRO A C 1
ATOM 629 O O . PRO A 1 88 ? 25.598 -36.071 -1.636 1.00 34.25 88 PRO A O 1
ATOM 632 N N . ARG A 1 89 ? 26.477 -38.123 -1.453 1.00 33.00 89 ARG A N 1
ATOM 633 C CA . ARG A 1 89 ? 25.472 -38.708 -0.550 1.00 33.00 89 ARG A CA 1
ATOM 634 C C . ARG A 1 89 ? 25.503 -38.061 0.846 1.00 33.00 89 ARG A C 1
ATOM 636 O O . ARG A 1 89 ? 26.200 -38.546 1.738 1.00 33.00 89 ARG A O 1
ATOM 643 N N . VAL A 1 90 ? 24.698 -37.024 1.066 1.00 28.02 90 VAL A N 1
ATOM 644 C CA . VAL A 1 90 ? 24.451 -36.463 2.408 1.00 28.02 90 VAL A CA 1
ATOM 645 C C . VAL A 1 90 ? 23.427 -37.327 3.156 1.00 28.02 90 VAL A C 1
ATOM 647 O O . VAL A 1 90 ? 22.368 -37.658 2.626 1.00 28.02 90 VAL A O 1
ATOM 650 N N . LYS A 1 91 ? 23.745 -37.722 4.396 1.00 30.44 91 LYS A N 1
ATOM 651 C CA . LYS A 1 91 ? 22.791 -38.373 5.310 1.00 30.44 91 LYS A CA 1
ATOM 652 C C . LYS A 1 91 ? 21.964 -37.313 6.035 1.00 30.44 91 LYS A C 1
ATOM 654 O O . LYS A 1 91 ? 22.516 -36.308 6.470 1.00 30.44 91 LYS A O 1
ATOM 659 N N . ILE A 1 92 ? 20.683 -37.594 6.253 1.00 32.53 92 ILE A N 1
ATOM 660 C CA . ILE A 1 92 ? 19.866 -36.852 7.218 1.00 32.53 92 ILE A CA 1
ATOM 661 C C . ILE A 1 92 ? 20.307 -37.257 8.632 1.00 32.53 92 ILE A C 1
ATOM 663 O O . ILE A 1 92 ? 20.336 -38.446 8.951 1.00 32.53 92 ILE A O 1
ATOM 667 N N . THR A 1 93 ? 20.621 -36.270 9.467 1.00 29.28 93 THR A N 1
ATOM 668 C CA . THR A 1 93 ? 20.747 -36.395 10.927 1.00 29.28 93 THR A CA 1
ATOM 669 C C . THR A 1 93 ? 20.174 -35.135 11.561 1.00 29.28 93 THR A C 1
ATOM 671 O O . THR A 1 93 ? 20.586 -34.031 11.206 1.00 29.28 93 THR A O 1
ATOM 674 N N . GLU A 1 94 ? 19.213 -35.295 12.464 1.00 27.36 94 GLU A N 1
ATOM 675 C CA . GLU A 1 94 ? 18.532 -34.187 13.135 1.00 27.36 94 GLU A CA 1
ATOM 676 C C . GLU A 1 94 ? 19.414 -33.504 14.191 1.00 27.36 94 GLU A C 1
ATOM 678 O O . GLU A 1 94 ? 20.228 -34.154 14.841 1.00 27.36 94 GLU A O 1
ATOM 683 N N . GLY A 1 95 ? 19.150 -32.213 14.419 1.00 27.59 95 GLY A N 1
ATOM 684 C CA . GLY A 1 95 ? 19.306 -31.559 15.720 1.00 27.59 95 GLY A CA 1
ATOM 685 C C . GLY A 1 95 ? 20.723 -31.268 16.231 1.00 27.59 95 GLY A C 1
ATOM 686 O O . GLY A 1 95 ? 21.451 -32.156 16.656 1.00 27.59 95 GLY A O 1
ATOM 687 N N . THR A 1 96 ? 21.034 -29.978 16.391 1.00 28.17 96 THR A N 1
ATOM 688 C CA . THR A 1 96 ? 21.261 -29.367 17.723 1.00 28.17 96 THR A CA 1
ATOM 689 C C . THR A 1 96 ? 21.426 -27.853 17.571 1.00 28.17 96 THR A C 1
ATOM 691 O O . THR A 1 96 ? 22.328 -27.385 16.878 1.00 28.17 96 THR A O 1
ATOM 694 N N . LEU A 1 97 ? 20.579 -27.075 18.251 1.00 29.98 97 LEU A N 1
ATOM 695 C CA . LEU A 1 97 ? 20.800 -25.638 18.433 1.00 29.98 97 LEU A CA 1
ATOM 696 C C . LEU A 1 97 ? 21.935 -25.419 19.440 1.00 29.98 97 LEU A C 1
ATOM 698 O O . LEU A 1 97 ? 21.921 -25.983 20.532 1.00 29.98 97 LEU A O 1
ATOM 702 N N . ARG A 1 98 ? 22.900 -24.566 19.088 1.00 28.06 98 ARG A N 1
ATOM 703 C CA . ARG A 1 98 ? 24.004 -24.169 19.969 1.00 28.06 98 ARG A CA 1
ATOM 704 C C . ARG A 1 98 ? 23.795 -22.736 20.440 1.00 28.06 98 ARG A C 1
ATOM 706 O O . ARG A 1 98 ? 24.011 -21.809 19.670 1.00 28.06 98 ARG A O 1
ATOM 713 N N . ASN A 1 99 ? 23.490 -22.568 21.723 1.00 32.16 99 ASN A N 1
ATOM 714 C CA . ASN A 1 99 ? 23.759 -21.327 22.441 1.00 32.16 99 ASN A CA 1
ATOM 715 C C . ASN A 1 99 ? 24.191 -21.653 23.876 1.00 32.16 99 ASN A C 1
ATOM 717 O O . ASN A 1 99 ? 23.572 -22.480 24.540 1.00 32.16 99 ASN A O 1
ATOM 721 N N . GLY A 1 100 ? 25.264 -21.013 24.334 1.00 27.12 100 GLY A N 1
ATOM 722 C CA . GLY A 1 100 ? 25.630 -20.939 25.750 1.00 27.12 100 GLY A CA 1
ATOM 723 C C . GLY A 1 100 ? 25.503 -19.488 26.229 1.00 27.12 100 GLY A C 1
ATOM 724 O O . GLY A 1 100 ? 25.429 -18.585 25.404 1.00 27.12 100 GLY A O 1
ATOM 725 N N . GLY A 1 101 ? 25.478 -19.196 27.527 1.00 28.19 101 GLY A N 1
ATOM 726 C CA . GLY A 1 101 ? 25.516 -20.116 28.666 1.00 28.19 101 GLY A CA 1
ATOM 727 C C . GLY A 1 101 ? 26.427 -19.592 29.777 1.00 28.19 101 GLY A C 1
ATOM 728 O O . GLY A 1 101 ? 27.587 -19.280 29.519 1.00 28.19 101 GLY A O 1
ATOM 729 N N . THR A 1 102 ? 25.923 -19.547 31.012 1.00 28.66 102 THR A N 1
ATOM 730 C CA . THR A 1 102 ? 26.678 -19.067 32.180 1.00 28.66 102 THR A CA 1
ATOM 731 C C . THR A 1 102 ? 26.245 -19.821 33.441 1.00 28.66 102 THR A C 1
ATOM 733 O O . THR A 1 102 ? 25.053 -19.898 33.695 1.00 28.66 102 THR A O 1
ATOM 736 N N . SER A 1 103 ? 27.224 -20.334 34.205 1.00 32.78 103 SER A N 1
ATOM 737 C CA . SER A 1 103 ? 27.234 -20.622 35.665 1.00 32.78 103 SER A CA 1
ATOM 738 C C . SER A 1 103 ? 26.004 -21.224 36.391 1.00 32.78 103 SER A C 1
ATOM 740 O O . SER A 1 103 ? 24.905 -20.701 36.291 1.00 32.78 103 SER A O 1
ATOM 742 N N . SER A 1 104 ? 26.140 -22.172 37.328 1.00 31.55 104 SER A N 1
ATOM 743 C CA . SER A 1 104 ? 27.284 -22.982 37.806 1.00 31.55 104 SER A CA 1
ATOM 744 C C . SER A 1 104 ? 26.790 -23.997 38.867 1.00 31.55 104 SER A C 1
ATOM 746 O O . SER A 1 104 ? 25.673 -23.863 39.355 1.00 31.55 104 SER A O 1
ATOM 748 N N . SER A 1 105 ? 27.660 -24.931 39.298 1.00 30.48 105 SER A N 1
ATOM 749 C CA . SER A 1 105 ? 27.484 -25.836 40.465 1.00 30.48 105 SER A CA 1
ATOM 750 C C . SER A 1 105 ? 26.449 -26.977 40.317 1.00 30.48 105 SER A C 1
ATOM 752 O O . SER A 1 105 ? 25.352 -26.759 39.828 1.00 30.48 105 SER A O 1
ATOM 754 N N . SER A 1 106 ? 26.699 -28.219 40.759 1.00 32.00 106 SER A N 1
ATOM 755 C CA . SER A 1 106 ? 27.968 -28.924 41.048 1.00 32.00 106 SER A CA 1
ATOM 756 C C . SER A 1 106 ? 27.763 -30.459 41.008 1.00 32.00 106 SER A C 1
ATOM 758 O O . SER A 1 106 ? 26.663 -30.944 40.769 1.00 32.00 106 SER A O 1
ATOM 760 N N . HIS A 1 107 ? 28.862 -31.205 41.168 1.00 33.56 107 HIS A N 1
ATOM 761 C CA . HIS A 1 107 ? 29.036 -32.666 41.103 1.00 33.56 107 HIS A CA 1
ATOM 762 C C . HIS A 1 107 ? 27.864 -33.603 41.464 1.00 33.56 107 HIS A C 1
ATOM 764 O O . HIS A 1 107 ? 27.251 -33.475 42.518 1.00 33.56 107 HIS A O 1
ATOM 770 N N . GLY A 1 108 ? 27.783 -34.717 40.720 1.00 30.61 108 GLY A N 1
ATOM 771 C CA . GLY A 1 108 ? 27.397 -36.021 41.280 1.00 30.61 108 GLY A CA 1
ATOM 772 C C . GLY A 1 108 ? 26.474 -36.856 40.395 1.00 30.61 108 GLY A C 1
ATOM 773 O O . GLY A 1 108 ? 25.278 -36.597 40.335 1.00 30.61 108 GLY A O 1
ATOM 774 N N . SER A 1 109 ? 26.998 -37.911 39.764 1.00 43.66 109 SER A N 1
ATOM 775 C CA . SER A 1 109 ? 26.147 -38.987 39.243 1.00 43.66 109 SER A CA 1
ATOM 776 C C . SER A 1 109 ? 25.632 -39.847 40.400 1.00 43.66 109 SER A C 1
ATOM 778 O O . SER A 1 109 ? 26.394 -40.193 41.307 1.00 43.66 109 SER A O 1
ATOM 780 N N . PRO A 1 110 ? 24.353 -40.244 40.355 1.00 43.75 110 PRO A N 1
ATOM 781 C CA . PRO A 1 110 ? 24.108 -41.678 40.464 1.00 43.75 110 PRO A CA 1
ATOM 782 C C . PRO A 1 110 ? 22.997 -42.203 39.539 1.00 43.75 110 PRO A C 1
ATOM 784 O O . PRO A 1 110 ? 21.933 -41.616 39.401 1.00 43.75 110 PRO A O 1
ATOM 787 N N . VAL A 1 111 ? 23.291 -43.373 38.968 1.00 42.03 111 VAL A N 1
ATOM 788 C CA . VAL A 1 111 ? 22.446 -44.582 38.925 1.00 42.03 111 VAL A CA 1
ATOM 789 C C . VAL A 1 111 ? 20.935 -44.421 38.683 1.00 42.03 111 VAL A C 1
ATOM 791 O O . VAL A 1 111 ? 20.185 -43.936 39.527 1.00 42.03 111 VAL A O 1
ATOM 794 N N . ASP A 1 112 ? 20.518 -45.013 37.558 1.00 50.75 112 ASP A N 1
ATOM 795 C CA . ASP A 1 112 ? 19.215 -45.635 37.286 1.00 50.75 112 ASP A CA 1
ATOM 796 C C . ASP A 1 112 ? 18.186 -45.575 38.430 1.00 50.75 112 ASP A C 1
ATOM 798 O O . ASP A 1 112 ? 18.272 -46.286 39.433 1.00 50.75 112 ASP A O 1
ATOM 802 N N . SER A 1 113 ? 17.184 -44.720 38.236 1.00 44.88 113 SER A N 1
ATOM 803 C CA . SER A 1 113 ? 16.043 -44.569 39.135 1.00 44.88 113 SER A CA 1
ATOM 804 C C . SER A 1 113 ? 14.715 -44.718 38.389 1.00 44.88 113 SER A C 1
ATOM 806 O O . SER A 1 113 ? 13.746 -44.023 38.690 1.00 44.88 113 SER A O 1
ATOM 808 N N . HIS A 1 114 ? 14.607 -45.707 37.490 1.00 48.06 114 HIS A N 1
ATOM 809 C CA . HIS A 1 114 ? 13.306 -46.231 37.036 1.00 48.06 114 HIS A CA 1
ATOM 810 C C . HIS A 1 114 ? 12.573 -47.044 38.130 1.00 48.06 114 HIS A C 1
ATOM 812 O O . HIS A 1 114 ? 11.917 -48.055 37.876 1.00 48.06 114 HIS A O 1
ATOM 818 N N . ARG A 1 115 ? 12.622 -46.565 39.379 1.00 47.53 115 ARG A N 1
ATOM 819 C CA . ARG A 1 115 ? 11.754 -47.012 40.466 1.00 47.53 115 ARG A CA 1
ATOM 820 C C . ARG A 1 115 ? 10.529 -46.106 40.457 1.00 47.53 115 ARG A C 1
ATOM 822 O O . ARG A 1 115 ? 10.590 -44.984 40.945 1.00 47.53 115 ARG A O 1
ATOM 829 N N . GLY A 1 116 ? 9.449 -46.577 39.834 1.00 51.28 116 GLY A N 1
ATOM 830 C CA . GLY A 1 116 ? 8.257 -45.763 39.599 1.00 51.28 116 GLY A CA 1
ATOM 831 C C . GLY A 1 116 ? 7.743 -45.082 40.870 1.00 51.28 116 GLY A C 1
ATOM 832 O O . GLY A 1 116 ? 7.641 -45.722 41.919 1.00 51.28 116 GLY A O 1
ATOM 833 N N . LEU A 1 117 ? 7.397 -43.795 40.752 1.00 46.50 117 LEU A N 1
ATOM 834 C CA . LEU A 1 117 ? 6.598 -43.094 41.752 1.00 46.50 117 LEU A CA 1
ATOM 835 C C . LEU A 1 117 ? 5.221 -43.763 41.791 1.00 46.50 117 LEU A C 1
ATOM 837 O O . LEU A 1 117 ? 4.345 -43.468 40.981 1.00 46.50 117 LEU A O 1
ATOM 841 N N . ILE A 1 118 ? 5.057 -44.699 42.722 1.00 57.09 118 ILE A N 1
ATOM 842 C CA . ILE A 1 118 ? 3.738 -45.150 43.150 1.00 57.09 118 ILE A CA 1
ATOM 843 C C . ILE A 1 118 ? 3.137 -43.966 43.898 1.00 57.09 118 ILE A C 1
ATOM 845 O O . ILE A 1 118 ? 3.675 -43.560 44.927 1.00 57.09 118 ILE A O 1
ATOM 849 N N . ASP A 1 119 ? 2.061 -43.400 43.361 1.00 55.34 119 ASP A N 1
ATOM 850 C CA . ASP A 1 119 ? 1.302 -42.373 44.060 1.00 55.34 119 ASP A CA 1
ATOM 851 C C . ASP A 1 119 ? 0.730 -42.973 45.354 1.00 55.34 119 ASP A C 1
ATOM 853 O O . ASP A 1 119 ? -0.022 -43.950 45.321 1.00 55.34 119 ASP A O 1
ATOM 857 N N . THR A 1 120 ? 1.144 -42.425 46.497 1.00 57.09 120 THR A N 1
ATOM 858 C CA . THR A 1 120 ? 0.663 -42.819 47.828 1.00 57.09 120 THR A CA 1
ATOM 859 C C . THR A 1 120 ? -0.380 -41.846 48.378 1.00 57.09 120 THR A C 1
ATOM 861 O O . THR A 1 120 ? -0.608 -41.818 49.589 1.00 57.09 120 THR A O 1
ATOM 864 N N . ALA A 1 121 ? -1.000 -41.026 47.523 1.00 65.19 121 ALA A N 1
ATOM 865 C CA . ALA A 1 121 ? -2.228 -40.322 47.863 1.00 65.19 121 ALA A CA 1
ATOM 866 C C . ALA A 1 121 ? -3.335 -41.306 48.291 1.00 65.19 121 ALA A C 1
ATOM 868 O O . ALA A 1 121 ? -3.325 -42.492 47.950 1.00 65.19 121 ALA A O 1
ATOM 869 N N . ALA A 1 122 ? -4.308 -40.807 49.056 1.00 64.19 122 ALA A N 1
ATOM 870 C CA . ALA A 1 122 ? -5.471 -41.600 49.435 1.00 64.19 122 ALA A CA 1
ATOM 871 C C . ALA A 1 122 ? -6.250 -42.057 48.179 1.00 64.19 122 ALA A C 1
ATOM 873 O O . ALA A 1 122 ? -6.352 -41.281 47.223 1.00 64.19 122 ALA A O 1
ATOM 874 N N . PRO A 1 123 ? -6.817 -43.281 48.161 1.00 67.31 123 PRO A N 1
ATOM 875 C CA . PRO A 1 123 ? -7.670 -43.727 47.064 1.00 67.31 123 PRO A CA 1
ATOM 876 C C . PRO A 1 123 ? -8.816 -42.738 46.828 1.00 67.31 123 PRO A C 1
ATOM 878 O O . PRO A 1 123 ? -9.512 -42.375 47.772 1.00 67.31 123 PRO A O 1
ATOM 881 N N . PHE A 1 124 ? -9.008 -42.321 45.575 1.00 63.31 124 PHE A N 1
ATOM 882 C CA . PHE A 1 124 ? -10.015 -41.325 45.189 1.00 63.31 124 PHE A CA 1
ATOM 883 C C . PHE A 1 124 ? -11.411 -41.743 45.673 1.00 63.31 124 PHE A C 1
ATOM 885 O O . PHE A 1 124 ? -11.925 -42.788 45.266 1.00 63.31 124 PHE A O 1
ATOM 892 N N . GLU A 1 125 ? -12.041 -40.911 46.506 1.00 69.19 125 GLU A N 1
ATOM 893 C CA . GLU A 1 125 ? -13.300 -41.260 47.183 1.00 69.19 125 GLU A CA 1
ATOM 894 C C . GLU A 1 125 ? -14.500 -41.244 46.219 1.00 69.19 125 GLU A C 1
ATOM 896 O O . GLU A 1 125 ? -15.570 -41.782 46.507 1.00 69.19 125 GLU A O 1
ATOM 901 N N . SER A 1 126 ? -14.323 -40.661 45.028 1.00 71.31 126 SER A N 1
ATOM 902 C CA . SER A 1 126 ? -15.308 -40.690 43.952 1.00 71.31 126 SER A CA 1
ATOM 903 C C . SER A 1 126 ? -14.667 -40.689 42.565 1.00 71.31 126 SER A C 1
ATOM 905 O O . SER A 1 126 ? -13.706 -39.966 42.301 1.00 71.31 126 SER A O 1
ATOM 907 N N . VAL A 1 127 ? -15.303 -41.381 41.612 1.00 68.75 127 VAL A N 1
ATOM 908 C CA . VAL A 1 127 ? -15.005 -41.254 40.171 1.00 68.75 127 VAL A CA 1
ATOM 909 C C . VAL A 1 127 ? -15.090 -39.789 39.716 1.00 68.75 127 VAL A C 1
ATOM 911 O O . VAL A 1 127 ? -14.305 -39.358 38.875 1.00 68.75 127 VAL A O 1
ATOM 914 N N . LYS A 1 128 ? -15.994 -38.992 40.308 1.00 65.69 128 LYS A N 1
ATOM 915 C CA . LYS A 1 128 ? -16.125 -37.555 40.019 1.00 65.69 128 LYS A CA 1
ATOM 916 C C . LYS A 1 128 ? -14.900 -36.755 40.479 1.00 65.69 128 LYS A C 1
ATOM 918 O O . LYS A 1 128 ? -14.520 -35.800 39.809 1.00 65.69 128 LYS A O 1
ATOM 923 N N . GLU A 1 129 ? -14.273 -37.151 41.586 1.00 67.94 129 GLU A N 1
ATOM 924 C CA . GLU A 1 129 ? -13.047 -36.523 42.086 1.00 67.94 129 GLU A CA 1
ATOM 925 C C . GLU A 1 129 ? -11.858 -36.866 41.183 1.00 67.94 129 GLU A C 1
ATOM 927 O O . GLU A 1 129 ? -11.160 -35.960 40.731 1.00 67.94 129 GLU A O 1
ATOM 932 N N . ALA A 1 130 ? -11.684 -38.147 40.837 1.00 68.81 130 ALA A N 1
ATOM 933 C CA . ALA A 1 130 ? -10.649 -38.589 39.903 1.00 68.81 130 ALA A CA 1
ATOM 934 C C . ALA A 1 130 ? -10.755 -37.852 38.554 1.00 68.81 130 ALA A C 1
ATOM 936 O O . ALA A 1 130 ? -9.774 -37.285 38.080 1.00 68.81 130 ALA A O 1
ATOM 937 N N . VAL A 1 131 ? -11.962 -37.761 37.979 1.00 65.12 131 VAL A N 1
ATOM 938 C CA . VAL A 1 131 ? -12.219 -36.969 36.763 1.00 65.12 131 VAL A CA 1
ATOM 939 C C . VAL A 1 131 ? -11.870 -35.490 36.972 1.00 65.12 131 VAL A C 1
ATOM 941 O O . VAL A 1 131 ? -11.254 -34.888 36.098 1.00 65.12 131 VAL A O 1
ATOM 944 N N . SER A 1 132 ? -12.181 -34.901 38.132 1.00 67.25 132 SER A N 1
ATOM 945 C CA . SER A 1 132 ? -11.819 -33.510 38.445 1.00 67.25 132 SER A CA 1
ATOM 946 C C . SER A 1 132 ? -10.304 -33.272 38.486 1.00 67.25 132 SER A C 1
ATOM 948 O O . SER A 1 132 ? -9.849 -32.247 37.982 1.00 67.25 132 SER A O 1
ATOM 950 N N . LYS A 1 133 ? -9.514 -34.203 39.040 1.00 65.88 133 LYS A N 1
ATOM 951 C CA . LYS A 1 133 ? -8.042 -34.090 39.124 1.00 65.88 133 LYS A CA 1
ATOM 952 C C . LYS A 1 133 ? -7.366 -34.073 37.744 1.00 65.88 133 LYS A C 1
ATOM 954 O O . LYS A 1 133 ? -6.327 -33.440 37.598 1.00 65.88 133 LYS A O 1
ATOM 959 N N . PHE A 1 134 ? -7.976 -34.697 36.734 1.00 63.41 134 PHE A N 1
ATOM 960 C CA . PHE A 1 134 ? -7.515 -34.680 35.336 1.00 63.41 134 PHE A CA 1
ATOM 961 C C . PHE A 1 134 ? -8.152 -33.562 34.478 1.00 63.41 134 PHE A C 1
ATOM 963 O O . PHE A 1 134 ? -8.138 -33.643 33.252 1.00 63.41 134 PHE A O 1
ATOM 970 N N . GLY A 1 135 ? -8.697 -32.508 35.100 1.00 62.94 135 GLY A N 1
ATOM 971 C CA . GLY A 1 135 ? -9.282 -31.352 34.400 1.00 62.94 135 GLY A CA 1
ATOM 972 C C . GLY A 1 135 ? -10.810 -31.378 34.263 1.00 62.94 135 GLY A C 1
ATOM 973 O O . GLY A 1 135 ? -11.376 -30.577 33.520 1.00 62.94 135 GLY A O 1
ATOM 974 N N . GLY A 1 136 ? -11.495 -32.276 34.976 1.00 56.03 136 GLY A N 1
ATOM 975 C CA . GLY A 1 136 ? -12.954 -32.386 34.979 1.00 56.03 136 GLY A CA 1
ATOM 976 C C . GLY A 1 136 ? -13.530 -32.944 33.677 1.00 56.03 136 GLY A C 1
ATOM 977 O O . GLY A 1 136 ? -12.816 -33.438 32.809 1.00 56.03 136 GLY A O 1
ATOM 978 N N . ILE A 1 137 ? -14.851 -32.820 33.512 1.00 54.78 137 ILE A N 1
ATOM 979 C CA . ILE A 1 137 ? -15.514 -33.033 32.212 1.00 54.78 137 ILE A CA 1
ATOM 980 C C . ILE A 1 137 ? -15.378 -31.747 31.375 1.00 54.78 137 ILE A C 1
ATOM 982 O O . ILE A 1 137 ? -16.359 -31.178 30.904 1.00 54.78 137 ILE A O 1
ATOM 986 N N . THR A 1 138 ? -14.144 -31.263 31.223 1.00 59.00 138 THR A N 1
ATOM 987 C CA . THR A 1 138 ? -13.817 -30.285 30.182 1.00 59.00 138 THR A CA 1
ATOM 988 C C . THR A 1 138 ? -13.957 -30.989 28.837 1.00 59.00 138 THR A C 1
ATOM 990 O O . THR A 1 138 ? -13.579 -32.157 28.706 1.00 59.00 138 THR A O 1
ATOM 993 N N . ASP A 1 139 ? -14.521 -30.318 27.830 1.00 63.59 139 ASP A N 1
ATOM 994 C CA . ASP A 1 139 ? -14.764 -30.958 26.539 1.00 63.59 139 ASP A CA 1
ATOM 995 C C . ASP A 1 139 ? -13.451 -31.210 25.777 1.00 63.59 139 ASP A C 1
ATOM 997 O O . ASP A 1 139 ? -12.976 -30.405 24.972 1.00 63.59 139 ASP A O 1
ATOM 1001 N N . TRP A 1 140 ? -12.877 -32.388 26.022 1.00 61.91 140 TRP A N 1
ATOM 1002 C CA . TRP A 1 140 ? -11.705 -32.929 25.334 1.00 61.91 140 TRP A CA 1
ATOM 1003 C C . TRP A 1 140 ? -11.869 -32.916 23.809 1.00 61.91 140 TRP A C 1
ATOM 1005 O O . TRP A 1 140 ? -10.877 -32.867 23.082 1.00 61.91 140 TRP A O 1
ATOM 1015 N N . LYS A 1 141 ? -13.114 -32.942 23.314 1.00 71.88 141 LYS A N 1
ATOM 1016 C CA . LYS A 1 141 ? -13.449 -32.844 21.896 1.00 71.88 141 LYS A CA 1
ATOM 1017 C C . LYS A 1 141 ? -13.115 -31.446 21.372 1.00 71.88 141 LYS A C 1
ATOM 1019 O O . LYS A 1 141 ? -12.369 -31.364 20.401 1.00 71.88 141 LYS A O 1
ATOM 1024 N N . SER A 1 142 ? -13.558 -30.384 22.046 1.00 70.00 142 SER A N 1
ATOM 1025 C CA . SER A 1 142 ? -13.204 -28.987 21.746 1.00 70.00 142 SER A CA 1
ATOM 1026 C C . SER A 1 142 ? -11.701 -28.716 21.866 1.00 70.00 142 SER A C 1
ATOM 1028 O O . SER A 1 142 ? -11.113 -28.172 20.935 1.00 70.00 142 SER A O 1
ATOM 1030 N N . HIS A 1 143 ? -11.030 -29.173 22.932 1.00 72.12 143 HIS A N 1
ATOM 1031 C CA . HIS A 1 143 ? -9.571 -28.999 23.043 1.00 72.12 143 HIS A CA 1
ATOM 1032 C C . HIS A 1 143 ? -8.805 -29.759 21.941 1.00 72.12 143 HIS A C 1
ATOM 1034 O O . HIS A 1 143 ? -7.817 -29.260 21.394 1.00 72.12 143 HIS A O 1
ATOM 1040 N N . ARG A 1 144 ? -9.287 -30.946 21.538 1.00 77.44 144 ARG A N 1
ATOM 1041 C CA . ARG A 1 144 ? -8.732 -31.695 20.401 1.00 77.44 144 ARG A CA 1
ATOM 1042 C C . ARG A 1 144 ? -9.015 -31.018 19.057 1.00 77.44 144 ARG A C 1
ATOM 1044 O O . ARG A 1 144 ? -8.137 -31.055 18.203 1.00 77.44 144 ARG A O 1
ATOM 1051 N N . ILE A 1 145 ? -10.185 -30.404 18.870 1.00 78.06 145 ILE A N 1
ATOM 1052 C CA . ILE A 1 145 ? -10.519 -29.597 17.682 1.00 78.06 145 ILE A CA 1
ATOM 1053 C C . ILE A 1 145 ? -9.539 -28.426 17.571 1.00 78.06 145 ILE A C 1
ATOM 1055 O O . ILE A 1 145 ? -8.793 -28.370 16.599 1.00 78.06 145 ILE A O 1
ATOM 1059 N N . GLN A 1 146 ? -9.415 -27.612 18.620 1.00 79.12 146 GLN A N 1
ATOM 1060 C CA . GLN A 1 146 ? -8.509 -26.461 18.668 1.00 79.12 146 GLN A CA 1
ATOM 1061 C C . GLN A 1 146 ? -7.031 -26.859 18.465 1.00 79.12 146 GLN A C 1
ATOM 1063 O O . GLN A 1 146 ? -6.270 -26.167 17.790 1.00 79.12 146 GLN A O 1
ATOM 1068 N N . THR A 1 147 ? -6.617 -28.024 18.981 1.00 77.19 147 THR A N 1
ATOM 1069 C CA . THR A 1 147 ? -5.273 -28.583 18.740 1.00 77.19 147 THR A CA 1
ATOM 1070 C C . THR A 1 147 ? -5.078 -29.048 17.291 1.00 77.19 147 THR A C 1
ATOM 1072 O O . THR A 1 147 ? -3.987 -28.899 16.742 1.00 77.19 147 THR A O 1
ATOM 1075 N N . VAL A 1 148 ? -6.106 -29.616 16.653 1.00 83.62 148 VAL A N 1
ATOM 1076 C CA . VAL A 1 148 ? -6.069 -30.026 15.238 1.00 83.62 148 VAL A CA 1
ATOM 1077 C C . VAL A 1 148 ? -6.092 -28.812 14.310 1.00 83.62 148 VAL A C 1
ATOM 1079 O O . VAL A 1 148 ? -5.361 -28.799 13.328 1.00 83.62 148 VAL A O 1
ATOM 1082 N N . GLU A 1 149 ? -6.863 -27.777 14.630 1.00 83.38 149 GLU A N 1
ATOM 1083 C CA . GLU A 1 149 ? -6.898 -26.508 13.894 1.00 83.38 149 GLU A CA 1
ATOM 1084 C C . GLU A 1 149 ? -5.548 -25.792 13.966 1.00 83.38 149 GLU A C 1
ATOM 1086 O O . GLU A 1 149 ? -4.996 -25.430 12.931 1.00 83.38 149 GLU A O 1
ATOM 1091 N N . ARG A 1 150 ? -4.940 -25.708 15.157 1.00 83.38 150 ARG A N 1
ATOM 1092 C CA . ARG A 1 150 ? -3.581 -25.169 15.317 1.00 83.38 150 ARG A CA 1
ATOM 1093 C C . ARG A 1 150 ? -2.534 -25.965 14.532 1.00 83.38 150 ARG A C 1
ATOM 1095 O O . ARG A 1 150 ? -1.608 -25.373 13.992 1.00 83.38 150 ARG A O 1
ATOM 1102 N N . ARG A 1 151 ? -2.675 -27.295 14.446 1.00 87.00 151 ARG A N 1
ATOM 1103 C CA . ARG A 1 151 ? -1.794 -28.139 13.619 1.00 87.00 151 ARG A CA 1
ATOM 1104 C C . ARG A 1 151 ? -1.989 -27.892 12.128 1.00 87.00 151 ARG A C 1
ATOM 1106 O O . ARG A 1 151 ? -0.985 -27.769 11.446 1.00 87.00 151 ARG A O 1
ATOM 1113 N N . LYS A 1 152 ? -3.231 -27.760 11.645 1.00 89.50 152 LYS A N 1
ATOM 1114 C CA . LYS A 1 152 ? -3.508 -27.389 10.246 1.00 89.50 152 LYS A CA 1
ATOM 1115 C C . LYS A 1 152 ? -2.883 -26.047 9.889 1.00 89.50 152 LYS A C 1
ATOM 1117 O O . LYS A 1 152 ? -2.212 -25.972 8.876 1.00 89.50 152 LYS A O 1
ATOM 1122 N N . LEU A 1 153 ? -3.034 -25.035 10.746 1.00 88.56 153 LEU A N 1
ATOM 1123 C CA . LEU A 1 153 ? -2.417 -23.719 10.548 1.00 88.56 153 LEU A CA 1
ATOM 1124 C C . LEU A 1 153 ? -0.890 -23.827 10.409 1.00 88.56 153 LEU A C 1
ATOM 1126 O O . LEU A 1 153 ? -0.331 -23.343 9.435 1.00 88.56 153 LEU A O 1
ATOM 1130 N N . ILE A 1 154 ? -0.231 -24.555 11.319 1.00 90.12 154 ILE A N 1
ATOM 1131 C CA . ILE A 1 154 ? 1.221 -24.802 11.263 1.00 90.12 154 ILE A CA 1
ATOM 1132 C C . ILE A 1 154 ? 1.621 -25.628 10.024 1.00 90.12 154 ILE A C 1
ATOM 1134 O O . ILE A 1 154 ? 2.700 -25.432 9.476 1.00 90.12 154 ILE A O 1
ATOM 1138 N N . GLU A 1 155 ? 0.779 -26.558 9.570 1.00 89.56 155 GLU A N 1
ATOM 1139 C CA . GLU A 1 155 ? 1.018 -27.408 8.394 1.00 89.56 155 GLU A CA 1
ATOM 1140 C C . GLU A 1 155 ? 0.797 -26.644 7.072 1.00 89.56 155 GLU A C 1
ATOM 1142 O O . GLU A 1 155 ? 1.537 -26.846 6.109 1.00 89.56 155 GLU A O 1
ATOM 1147 N N . GLU A 1 156 ? -0.144 -25.698 7.044 1.00 91.88 156 GLU A N 1
ATOM 1148 C CA . GLU A 1 156 ? -0.381 -24.744 5.954 1.00 91.88 156 GLU A CA 1
ATOM 1149 C C . GLU A 1 156 ? 0.733 -23.682 5.885 1.00 91.88 156 GLU A C 1
ATOM 1151 O O . GLU A 1 156 ? 1.246 -23.411 4.798 1.00 91.88 156 GLU A O 1
ATOM 1156 N N . GLU A 1 157 ? 1.189 -23.154 7.027 1.00 89.12 157 GLU A N 1
ATOM 1157 C CA . GLU A 1 157 ? 2.370 -22.281 7.128 1.00 89.12 157 GLU A CA 1
ATOM 1158 C C . GLU A 1 157 ? 3.652 -23.009 6.692 1.00 89.12 157 GLU A C 1
ATOM 1160 O O . GLU A 1 157 ? 4.406 -22.483 5.874 1.00 89.12 157 GLU A O 1
ATOM 1165 N N . LEU A 1 158 ? 3.883 -24.244 7.159 1.00 90.69 158 LEU A N 1
ATOM 1166 C CA . LEU A 1 158 ? 5.014 -25.071 6.718 1.00 90.69 158 LEU A CA 1
ATOM 1167 C C . LEU A 1 158 ? 4.968 -25.345 5.216 1.00 90.69 158 LEU A C 1
ATOM 1169 O O . LEU A 1 158 ? 6.004 -25.263 4.559 1.00 90.69 158 LEU A O 1
ATOM 1173 N N . LYS A 1 159 ? 3.788 -25.653 4.664 1.00 92.12 159 LYS A N 1
ATOM 1174 C CA . LYS A 1 159 ? 3.608 -25.863 3.224 1.00 92.12 159 LYS A CA 1
ATOM 1175 C C . LYS A 1 159 ? 3.924 -24.590 2.437 1.00 92.12 159 LYS A C 1
ATOM 1177 O O . LYS A 1 159 ? 4.679 -24.669 1.473 1.00 92.12 159 LYS A O 1
ATOM 1182 N N . LYS A 1 160 ? 3.423 -23.432 2.878 1.00 93.44 160 LYS A N 1
ATOM 1183 C CA . LYS A 1 160 ? 3.726 -22.127 2.276 1.00 93.44 160 LYS A CA 1
ATOM 1184 C C . LYS A 1 160 ? 5.231 -21.832 2.303 1.00 93.44 160 LYS A C 1
ATOM 1186 O O . LYS A 1 160 ? 5.805 -21.527 1.266 1.00 93.44 160 LYS A O 1
ATOM 1191 N N . ILE A 1 161 ? 5.893 -22.016 3.446 1.00 91.94 161 ILE A N 1
ATOM 1192 C CA . ILE A 1 161 ? 7.352 -21.850 3.578 1.00 91.94 161 ILE A CA 1
ATOM 1193 C C . ILE A 1 161 ? 8.106 -22.817 2.645 1.00 91.94 161 ILE A C 1
ATOM 1195 O O . ILE A 1 161 ? 9.111 -22.446 2.042 1.00 91.94 161 ILE A O 1
ATOM 1199 N N . HIS A 1 162 ? 7.619 -24.051 2.479 1.00 90.12 162 HIS A N 1
ATOM 1200 C CA . HIS A 1 162 ? 8.208 -25.036 1.565 1.00 90.12 162 HIS A CA 1
ATOM 1201 C C . HIS A 1 162 ? 8.014 -24.686 0.078 1.00 90.12 162 HIS A C 1
ATOM 1203 O O . HIS A 1 162 ? 8.803 -25.128 -0.756 1.00 90.12 162 HIS A O 1
ATOM 1209 N N . GLU A 1 163 ? 6.992 -23.893 -0.250 1.00 91.50 163 GLU A N 1
ATOM 1210 C CA . GLU A 1 163 ? 6.729 -23.349 -1.588 1.00 91.50 163 GLU A CA 1
ATOM 1211 C C . GLU A 1 163 ? 7.551 -22.067 -1.844 1.00 91.50 163 GLU A C 1
ATOM 1213 O O . GLU A 1 163 ? 8.115 -21.914 -2.923 1.00 91.50 163 GLU A O 1
ATOM 1218 N N . GLU A 1 164 ? 7.749 -21.212 -0.834 1.00 93.44 164 GLU A N 1
ATOM 1219 C CA . GLU A 1 164 ? 8.549 -19.977 -0.931 1.00 93.44 164 GLU A CA 1
ATOM 1220 C C . GLU A 1 164 ? 10.074 -20.224 -0.971 1.00 93.44 164 GLU A C 1
ATOM 1222 O O . GLU A 1 164 ? 10.796 -19.548 -1.705 1.00 93.44 164 GLU A O 1
ATOM 1227 N N . ILE A 1 165 ? 10.604 -21.204 -0.223 1.00 92.00 165 ILE A N 1
ATOM 1228 C CA . ILE A 1 165 ? 12.048 -21.532 -0.195 1.00 92.00 165 ILE A CA 1
ATOM 1229 C C . ILE A 1 165 ? 12.671 -21.765 -1.594 1.00 92.00 165 ILE A C 1
ATOM 1231 O O . ILE A 1 165 ? 13.739 -21.196 -1.857 1.00 92.00 165 ILE A O 1
ATOM 1235 N N . PRO A 1 166 ? 12.095 -22.585 -2.500 1.00 94.44 166 PRO A N 1
ATOM 1236 C CA . PRO A 1 166 ? 12.640 -22.749 -3.847 1.00 94.44 166 PRO A CA 1
ATOM 1237 C C . PRO A 1 166 ? 12.490 -21.483 -4.703 1.00 94.44 166 PRO A C 1
ATOM 1239 O O . PRO A 1 166 ? 13.389 -21.193 -5.494 1.00 94.44 166 PRO A O 1
ATOM 1242 N N . GLU A 1 167 ? 11.431 -20.687 -4.525 1.00 93.12 167 GLU A N 1
ATOM 1243 C CA . GLU A 1 167 ? 11.289 -19.407 -5.231 1.00 93.12 167 GLU A CA 1
ATOM 1244 C C . GLU A 1 167 ? 12.411 -18.437 -4.837 1.00 93.12 167 GLU A C 1
ATOM 1246 O O . GLU A 1 167 ? 13.129 -17.957 -5.717 1.00 93.12 167 GLU A O 1
ATOM 1251 N N . TYR A 1 168 ? 12.669 -18.230 -3.541 1.00 92.12 168 TYR A N 1
ATOM 1252 C CA . TYR A 1 168 ? 13.796 -17.404 -3.085 1.00 92.12 168 TYR A CA 1
ATOM 1253 C C . TYR A 1 168 ? 15.157 -17.939 -3.553 1.00 92.12 168 TYR A C 1
ATOM 1255 O O . TYR A 1 168 ? 16.029 -17.151 -3.929 1.00 92.12 168 TYR A O 1
ATOM 1263 N N . ARG A 1 169 ? 15.343 -19.268 -3.602 1.00 93.75 169 ARG A N 1
ATOM 1264 C CA . ARG A 1 169 ? 16.565 -19.869 -4.159 1.00 93.75 169 ARG A CA 1
ATOM 1265 C C . ARG A 1 169 ? 16.747 -19.519 -5.637 1.00 93.75 169 ARG A C 1
ATOM 1267 O O . ARG A 1 169 ? 17.809 -19.024 -5.996 1.00 93.75 169 ARG A O 1
ATOM 1274 N N . THR A 1 170 ? 15.732 -19.726 -6.477 1.00 94.31 170 THR A N 1
ATOM 1275 C CA . THR A 1 170 ? 15.837 -19.435 -7.922 1.00 94.31 170 THR A CA 1
ATOM 1276 C C . THR A 1 170 ? 16.057 -17.947 -8.211 1.00 94.31 170 THR A C 1
ATOM 1278 O O . THR A 1 170 ? 16.831 -17.611 -9.109 1.00 94.31 170 THR A O 1
ATOM 1281 N N . HIS A 1 171 ? 15.472 -17.041 -7.417 1.00 92.69 171 HIS A N 1
ATOM 1282 C CA . HIS A 1 171 ? 15.782 -15.608 -7.490 1.00 92.69 171 HIS A CA 1
ATOM 1283 C C . HIS A 1 171 ? 17.251 -15.315 -7.125 1.00 92.69 171 HIS A C 1
ATOM 1285 O O . HIS A 1 171 ? 17.909 -14.561 -7.841 1.00 92.69 171 HIS A O 1
ATOM 1291 N N . SER A 1 172 ? 17.793 -15.943 -6.072 1.00 91.56 172 SER A N 1
ATOM 1292 C CA . SER A 1 172 ? 19.210 -15.807 -5.688 1.00 91.56 172 SER A CA 1
ATOM 1293 C C . SER A 1 172 ? 20.152 -16.338 -6.772 1.00 91.56 172 SER A C 1
ATOM 1295 O O . SER A 1 172 ? 21.083 -15.644 -7.169 1.00 91.56 172 SER A O 1
ATOM 1297 N N . GLU A 1 173 ? 19.886 -17.534 -7.305 1.00 96.44 173 GLU A N 1
ATOM 1298 C CA . GLU A 1 173 ? 20.674 -18.153 -8.381 1.00 96.44 173 GLU A CA 1
ATOM 1299 C C . GLU A 1 173 ? 20.661 -17.285 -9.654 1.00 96.44 173 GLU A C 1
ATOM 1301 O O . GLU A 1 173 ? 21.695 -17.087 -10.294 1.00 96.44 173 GLU A O 1
ATOM 1306 N N . THR A 1 174 ? 19.510 -16.686 -9.983 1.00 95.69 174 THR A N 1
ATOM 1307 C CA . THR A 1 174 ? 19.370 -15.750 -11.112 1.00 95.69 174 THR A CA 1
ATOM 1308 C C . THR A 1 174 ? 20.153 -14.453 -10.877 1.00 95.69 174 THR A C 1
ATOM 1310 O O . THR A 1 174 ? 20.828 -13.968 -11.787 1.00 95.69 174 THR A O 1
ATOM 1313 N N . ALA A 1 175 ? 20.121 -13.901 -9.660 1.00 90.81 175 ALA A N 1
ATOM 1314 C CA . ALA A 1 175 ? 20.880 -12.703 -9.300 1.00 90.81 175 ALA A CA 1
ATOM 1315 C C . ALA A 1 175 ? 22.403 -12.944 -9.319 1.00 90.81 175 ALA A C 1
ATOM 1317 O O . ALA A 1 175 ? 23.159 -12.097 -9.803 1.00 90.81 175 ALA A O 1
ATOM 1318 N N . GLU A 1 176 ? 22.868 -14.109 -8.859 1.00 93.88 176 GLU A N 1
ATOM 1319 C CA . GLU A 1 176 ? 24.279 -14.503 -8.958 1.00 93.88 176 GLU A CA 1
ATOM 1320 C C . GLU A 1 176 ? 24.717 -14.713 -10.414 1.00 93.88 176 GLU A C 1
ATOM 1322 O O . GLU A 1 176 ? 25.786 -14.236 -10.802 1.00 93.88 176 GLU A O 1
ATOM 1327 N N . ALA A 1 177 ? 23.883 -15.341 -11.250 1.00 95.75 177 ALA A N 1
ATOM 1328 C CA . ALA A 1 177 ? 24.154 -15.493 -12.679 1.00 95.75 177 ALA A CA 1
ATOM 1329 C C . ALA A 1 177 ? 24.266 -14.134 -13.397 1.00 95.75 177 ALA A C 1
ATOM 1331 O O . ALA A 1 177 ? 25.226 -13.910 -14.139 1.00 95.75 177 ALA A O 1
ATOM 1332 N N . ALA A 1 178 ? 23.348 -13.199 -13.124 1.00 95.62 178 ALA A N 1
ATOM 1333 C CA . ALA A 1 178 ? 23.391 -11.841 -13.667 1.00 95.62 178 ALA A CA 1
ATOM 1334 C C . ALA A 1 178 ? 24.652 -11.078 -13.213 1.00 95.62 178 ALA A C 1
ATOM 1336 O O . ALA A 1 178 ? 25.346 -10.472 -14.030 1.00 95.62 178 ALA A O 1
ATOM 1337 N N . LYS A 1 179 ? 25.021 -11.177 -11.929 1.00 95.94 179 LYS A N 1
ATOM 1338 C CA . LYS A 1 179 ? 26.270 -10.610 -11.392 1.00 95.94 179 LYS A CA 1
ATOM 1339 C C . LYS A 1 179 ? 27.510 -11.179 -12.095 1.00 95.94 179 LYS A C 1
ATOM 1341 O O . LYS A 1 179 ? 28.422 -10.426 -12.430 1.00 95.94 179 LYS A O 1
ATOM 1346 N N . LEU A 1 180 ? 27.551 -12.490 -12.342 1.00 95.81 180 LEU A N 1
ATOM 1347 C CA . LEU A 1 180 ? 28.648 -13.143 -13.067 1.00 95.81 180 LEU A CA 1
ATOM 1348 C C . LEU A 1 180 ? 28.711 -12.737 -14.547 1.00 95.81 180 LEU A C 1
ATOM 1350 O O . LEU A 1 180 ? 29.805 -12.698 -15.109 1.00 95.81 180 LEU A O 1
ATOM 1354 N N . GLN A 1 181 ? 27.579 -12.416 -15.179 1.00 96.38 181 GLN A N 1
ATOM 1355 C CA . GLN A 1 181 ? 27.558 -11.843 -16.526 1.00 96.38 181 GLN A CA 1
ATOM 1356 C C . GLN A 1 181 ? 28.142 -10.422 -16.537 1.00 96.38 181 GLN A C 1
ATOM 1358 O O . GLN A 1 181 ? 29.095 -10.174 -17.274 1.00 96.38 181 GLN A O 1
ATOM 1363 N N . VAL A 1 182 ? 27.667 -9.530 -15.660 1.00 95.81 182 VAL A N 1
ATOM 1364 C CA . VAL A 1 182 ? 28.165 -8.142 -15.560 1.00 95.81 182 VAL A CA 1
ATOM 1365 C C . VAL A 1 182 ? 29.671 -8.094 -15.260 1.00 95.81 182 VAL A C 1
ATOM 1367 O O . VAL A 1 182 ? 30.387 -7.252 -15.799 1.00 95.81 182 VAL A O 1
ATOM 1370 N N . LEU A 1 183 ? 30.196 -9.025 -14.453 1.00 95.75 183 LEU A N 1
ATOM 1371 C CA . LEU A 1 183 ? 31.640 -9.131 -14.205 1.00 95.75 183 LEU A CA 1
ATOM 1372 C C . LEU A 1 183 ? 32.438 -9.521 -15.464 1.00 95.75 183 LEU A C 1
ATOM 1374 O O . LEU A 1 183 ? 33.499 -8.945 -15.703 1.00 95.75 183 LEU A O 1
ATOM 1378 N N . LYS A 1 184 ? 31.924 -10.430 -16.304 1.00 96.50 184 LYS A N 1
ATOM 1379 C CA . LYS A 1 184 ? 32.555 -10.780 -17.593 1.00 96.50 184 LYS A CA 1
ATOM 1380 C C . LYS A 1 184 ? 32.515 -9.613 -18.577 1.00 96.50 184 LYS A C 1
ATOM 1382 O O . LYS A 1 184 ? 33.517 -9.337 -19.233 1.00 96.50 184 LYS A O 1
ATOM 1387 N N . GLU A 1 185 ? 31.389 -8.909 -18.652 1.00 95.44 185 GLU A N 1
ATOM 1388 C CA . GLU A 1 185 ? 31.229 -7.716 -19.491 1.00 95.44 185 GLU A CA 1
ATOM 1389 C C . GLU A 1 185 ? 32.213 -6.612 -19.060 1.00 95.44 185 GLU A C 1
ATOM 1391 O O . GLU A 1 185 ? 32.923 -6.045 -19.898 1.00 95.44 185 GLU A O 1
ATOM 1396 N N . LEU A 1 186 ? 32.374 -6.396 -17.749 1.00 96.19 186 LEU A N 1
ATOM 1397 C CA . LEU A 1 186 ? 33.380 -5.500 -17.174 1.00 96.19 186 LEU A CA 1
ATOM 1398 C C . LEU A 1 186 ? 34.819 -5.922 -17.525 1.00 96.19 186 LEU A C 1
ATOM 1400 O O . LEU A 1 186 ? 35.630 -5.067 -17.878 1.00 96.19 186 LEU A O 1
ATOM 1404 N N . GLU A 1 187 ? 35.157 -7.212 -17.467 1.00 95.44 187 GLU A N 1
ATOM 1405 C CA . GLU A 1 187 ? 36.475 -7.716 -17.889 1.00 95.44 187 GLU A CA 1
ATOM 1406 C C . GLU A 1 187 ? 36.729 -7.526 -19.390 1.00 95.44 187 GLU A C 1
ATOM 1408 O O . GLU A 1 187 ? 37.821 -7.108 -19.781 1.00 95.44 187 GLU A O 1
ATOM 1413 N N . THR A 1 188 ? 35.732 -7.777 -20.248 1.00 97.38 188 THR A N 1
ATOM 1414 C CA . THR A 1 188 ? 35.859 -7.497 -21.688 1.00 97.38 188 THR A CA 1
ATOM 1415 C C . THR A 1 188 ? 36.012 -6.004 -21.970 1.00 97.38 188 THR A C 1
ATOM 1417 O O . THR A 1 188 ? 36.830 -5.628 -22.807 1.00 97.38 188 THR A O 1
ATOM 1420 N N . THR A 1 189 ? 35.312 -5.153 -21.216 1.00 95.56 189 THR A N 1
ATOM 1421 C CA . THR A 1 189 ? 35.395 -3.691 -21.334 1.00 95.56 189 THR A CA 1
ATOM 1422 C C . THR A 1 189 ? 36.763 -3.173 -20.889 1.00 95.56 189 THR A C 1
ATOM 1424 O O . THR A 1 189 ? 37.363 -2.359 -21.586 1.00 95.56 189 THR A O 1
ATOM 1427 N N . LYS A 1 190 ? 37.320 -3.692 -19.784 1.00 97.44 190 LYS A N 1
ATOM 1428 C CA . LYS A 1 190 ? 38.694 -3.381 -19.343 1.00 97.44 190 LYS A CA 1
ATOM 1429 C C . LYS A 1 190 ? 39.729 -3.742 -20.410 1.00 97.44 190 LYS A C 1
ATOM 1431 O O . LYS A 1 190 ? 40.524 -2.886 -20.784 1.00 97.44 190 LYS A O 1
ATOM 1436 N N . ARG A 1 191 ? 39.652 -4.956 -20.967 1.00 96.88 191 ARG A N 1
ATOM 1437 C CA . ARG A 1 191 ? 40.554 -5.415 -22.038 1.00 96.88 191 ARG A CA 1
ATOM 1438 C C . ARG A 1 191 ? 40.444 -4.557 -23.305 1.00 96.88 191 ARG A C 1
ATOM 1440 O O . ARG A 1 191 ? 41.452 -4.280 -23.947 1.00 96.88 191 ARG A O 1
ATOM 1447 N N . LEU A 1 192 ? 39.235 -4.106 -23.653 1.00 97.19 192 LEU A N 1
ATOM 1448 C CA . LEU A 1 192 ? 39.021 -3.174 -24.763 1.00 97.19 192 LEU A CA 1
ATOM 1449 C C . LEU A 1 192 ? 39.653 -1.801 -24.479 1.00 97.19 192 LEU A C 1
ATOM 1451 O O . LEU A 1 192 ? 40.335 -1.261 -25.343 1.00 97.19 192 LEU A O 1
ATOM 1455 N N . ILE A 1 193 ? 39.496 -1.262 -23.265 1.00 95.69 193 ILE A N 1
ATOM 1456 C CA . ILE A 1 193 ? 40.136 -0.005 -22.841 1.00 95.69 193 ILE A CA 1
ATOM 1457 C C . ILE A 1 193 ? 41.669 -0.124 -22.872 1.00 95.69 193 ILE A C 1
ATOM 1459 O O . ILE A 1 193 ? 42.344 0.805 -23.305 1.00 95.69 193 ILE A O 1
ATOM 1463 N N . GLU A 1 194 ? 42.232 -1.256 -22.448 1.00 96.06 194 GLU A N 1
ATOM 1464 C CA . GLU A 1 194 ? 43.674 -1.535 -22.513 1.00 96.06 194 GLU A CA 1
ATOM 1465 C C . GLU A 1 194 ? 44.179 -1.597 -23.964 1.00 96.06 194 GLU A C 1
ATOM 1467 O O . GLU A 1 194 ? 45.169 -0.943 -24.295 1.00 96.06 194 GLU A O 1
ATOM 1472 N N . GLN A 1 195 ? 43.459 -2.283 -24.860 1.00 97.00 195 GLN A N 1
ATOM 1473 C CA . GLN A 1 195 ? 43.785 -2.313 -26.289 1.00 97.00 195 GLN A CA 1
ATOM 1474 C C . GLN A 1 195 ? 43.686 -0.924 -26.940 1.00 97.00 195 GLN A C 1
ATOM 1476 O O . GLN A 1 195 ? 44.544 -0.559 -27.743 1.00 97.00 195 GLN A O 1
ATOM 1481 N N . LEU A 1 196 ? 42.667 -0.131 -26.596 1.00 95.06 196 LEU A N 1
ATOM 1482 C CA . LEU A 1 196 ? 42.498 1.230 -27.114 1.00 95.06 196 LEU A CA 1
ATOM 1483 C C . LEU A 1 196 ? 43.589 2.182 -26.602 1.00 95.06 196 LEU A C 1
ATOM 1485 O O . LEU A 1 196 ? 44.069 3.008 -27.374 1.00 95.06 196 LEU A O 1
ATOM 1489 N N . LYS A 1 197 ? 44.044 2.034 -25.350 1.00 96.81 197 LYS A N 1
ATOM 1490 C CA . LYS A 1 197 ? 45.206 2.770 -24.818 1.00 96.81 197 LYS A CA 1
ATOM 1491 C C . LYS A 1 197 ? 46.488 2.446 -25.583 1.00 96.81 197 LYS A C 1
ATOM 1493 O O . LYS A 1 197 ? 47.182 3.369 -25.994 1.00 96.81 197 LYS A O 1
ATOM 1498 N N . LEU A 1 198 ? 46.768 1.165 -25.829 1.00 96.38 198 LEU A N 1
ATOM 1499 C CA . LEU A 1 198 ? 47.949 0.744 -26.590 1.00 96.38 198 LEU A CA 1
ATOM 1500 C C . LEU A 1 198 ? 47.885 1.211 -28.056 1.00 96.38 198 LEU A C 1
ATOM 1502 O O . LEU A 1 198 ? 48.892 1.633 -28.620 1.00 96.38 198 LEU A O 1
ATOM 1506 N N . ASN A 1 199 ? 46.694 1.210 -28.665 1.00 96.56 199 ASN A N 1
ATOM 1507 C CA . ASN A 1 199 ? 46.489 1.783 -29.997 1.00 96.56 199 ASN A CA 1
ATOM 1508 C C . ASN A 1 199 ? 46.724 3.307 -30.013 1.00 96.56 199 ASN A C 1
ATOM 1510 O O . ASN A 1 199 ? 47.308 3.816 -30.966 1.00 96.56 199 ASN A O 1
ATOM 1514 N N . LEU A 1 200 ? 46.302 4.030 -28.967 1.00 95.12 200 LEU A N 1
ATOM 1515 C CA . LEU A 1 200 ? 46.517 5.475 -28.825 1.00 95.12 200 LEU A CA 1
ATOM 1516 C C . LEU A 1 200 ? 48.002 5.820 -28.633 1.00 95.12 200 LEU A C 1
ATOM 1518 O O . LEU A 1 200 ? 48.499 6.733 -29.283 1.00 95.12 200 LEU A O 1
ATOM 1522 N N . GLU A 1 201 ? 48.723 5.075 -27.794 1.00 95.31 201 GLU A N 1
ATOM 1523 C CA . GLU A 1 201 ? 50.172 5.231 -27.587 1.00 95.31 201 GLU A CA 1
ATOM 1524 C C . GLU A 1 201 ? 50.961 4.958 -28.881 1.00 95.31 201 GLU A C 1
ATOM 1526 O O . GLU A 1 201 ? 51.860 5.718 -29.257 1.00 95.31 201 GLU A O 1
ATOM 1531 N N . LYS A 1 202 ? 50.562 3.924 -29.634 1.00 94.94 202 LYS A N 1
ATOM 1532 C CA . LYS A 1 202 ? 51.103 3.647 -30.968 1.00 94.94 202 LYS A CA 1
ATOM 1533 C C . LYS A 1 202 ? 50.821 4.795 -31.949 1.00 94.94 202 LYS A C 1
ATOM 1535 O O . LYS A 1 202 ? 51.737 5.250 -32.624 1.00 94.94 202 LYS A O 1
ATOM 1540 N N . ALA A 1 203 ? 49.594 5.314 -31.990 1.00 91.00 203 ALA A N 1
ATOM 1541 C CA . ALA A 1 203 ? 49.249 6.441 -32.857 1.00 91.00 203 ALA A CA 1
ATOM 1542 C C . ALA A 1 203 ? 50.026 7.722 -32.488 1.00 91.00 203 ALA A C 1
ATOM 1544 O O . ALA A 1 203 ? 50.481 8.438 -33.375 1.00 91.00 203 ALA A O 1
ATOM 1545 N N . GLN A 1 204 ? 50.240 7.992 -31.196 1.00 91.75 204 GLN A N 1
ATOM 1546 C CA . GLN A 1 204 ? 51.036 9.133 -30.723 1.00 91.75 204 GLN A CA 1
ATOM 1547 C C . GLN A 1 204 ? 52.525 9.007 -31.077 1.00 91.75 204 GLN A C 1
ATOM 1549 O O . GLN A 1 204 ? 53.155 10.005 -31.425 1.00 91.75 204 GLN A O 1
ATOM 1554 N N . THR A 1 205 ? 53.100 7.803 -31.022 1.00 90.31 205 THR A N 1
ATOM 1555 C CA . THR A 1 205 ? 54.496 7.578 -31.444 1.00 90.31 205 THR A CA 1
ATOM 1556 C C . THR A 1 205 ? 54.655 7.649 -32.967 1.00 90.31 205 THR A C 1
ATOM 1558 O O . THR A 1 205 ? 55.627 8.231 -33.446 1.00 90.31 205 THR A O 1
ATOM 1561 N N . GLU A 1 206 ? 53.670 7.179 -33.739 1.00 92.31 206 GLU A N 1
ATOM 1562 C CA . GLU A 1 206 ? 53.622 7.360 -35.199 1.00 92.31 206 GLU A CA 1
ATOM 1563 C C . GLU A 1 206 ? 53.443 8.841 -35.596 1.00 92.31 206 GLU A C 1
ATOM 1565 O O . GLU A 1 206 ? 54.109 9.313 -36.517 1.00 92.31 206 GLU A O 1
ATOM 1570 N N . GLU A 1 207 ? 52.641 9.616 -34.857 1.00 91.50 207 GLU A N 1
ATOM 1571 C CA . GLU A 1 207 ? 52.511 11.071 -35.037 1.00 91.50 207 GLU A CA 1
ATOM 1572 C C . GLU A 1 207 ? 53.827 11.814 -34.724 1.00 91.50 207 GLU A C 1
ATOM 1574 O O . GLU A 1 207 ? 54.207 12.745 -35.438 1.00 91.50 207 GLU A O 1
ATOM 1579 N N . GLN A 1 208 ? 54.556 11.404 -33.679 1.00 89.44 208 GLN A N 1
ATOM 1580 C CA . GLN A 1 208 ? 55.870 11.969 -33.341 1.00 89.44 208 GLN A CA 1
ATOM 1581 C C . GLN A 1 208 ? 56.926 11.659 -34.409 1.00 89.44 208 GLN A C 1
ATOM 1583 O O . GLN A 1 208 ? 57.681 12.557 -34.785 1.00 89.44 208 GLN A O 1
ATOM 1588 N N . GLN A 1 209 ? 56.946 10.435 -34.944 1.00 89.31 209 GLN A N 1
ATOM 1589 C CA . GLN A 1 209 ? 57.821 10.064 -36.059 1.00 89.31 209 GLN A CA 1
ATOM 1590 C C . GLN A 1 209 ? 57.495 10.893 -37.312 1.00 89.31 209 GLN A C 1
ATOM 1592 O O . GLN A 1 209 ? 58.385 11.519 -37.884 1.00 89.31 209 GLN A O 1
ATOM 1597 N N . ALA A 1 210 ? 56.213 11.003 -37.678 1.00 88.69 210 ALA A N 1
ATOM 1598 C CA . ALA A 1 210 ? 55.774 11.803 -38.823 1.00 88.69 210 ALA A CA 1
ATOM 1599 C C . ALA A 1 210 ? 56.121 13.300 -38.686 1.00 88.69 210 ALA A C 1
ATOM 1601 O O . ALA A 1 210 ? 56.431 13.955 -39.683 1.00 88.69 210 ALA A O 1
ATOM 1602 N N . LYS A 1 211 ? 56.125 13.851 -37.462 1.00 89.88 211 LYS A N 1
ATOM 1603 C CA . LYS A 1 211 ? 56.609 15.217 -37.186 1.00 89.88 211 LYS A CA 1
ATOM 1604 C C . LYS A 1 211 ? 58.111 15.352 -37.446 1.00 89.88 211 LYS A C 1
ATOM 1606 O O . LYS A 1 211 ? 58.500 16.267 -38.166 1.00 89.88 211 LYS A O 1
ATOM 1611 N N . GLN A 1 212 ? 58.936 14.429 -36.947 1.00 90.00 212 GLN A N 1
ATOM 1612 C CA . GLN A 1 212 ? 60.387 14.436 -37.195 1.00 90.00 212 GLN A CA 1
ATOM 1613 C C . GLN A 1 212 ? 60.717 14.276 -38.689 1.00 90.00 212 GLN A C 1
ATOM 1615 O O . GLN A 1 212 ? 61.557 15.002 -39.222 1.00 90.00 212 GLN A O 1
ATOM 1620 N N . ASP A 1 213 ? 60.008 13.391 -39.393 1.00 88.06 213 ASP A N 1
ATOM 1621 C CA . ASP A 1 213 ? 60.175 13.196 -40.837 1.00 88.06 213 ASP A CA 1
ATOM 1622 C C . ASP A 1 213 ? 59.724 14.429 -41.644 1.00 88.06 213 ASP A C 1
ATOM 1624 O O . ASP A 1 213 ? 60.355 14.785 -42.642 1.00 88.06 213 ASP A O 1
ATOM 1628 N N . SER A 1 214 ? 58.679 15.133 -41.190 1.00 88.06 214 SER A N 1
ATOM 1629 C CA . SER A 1 214 ? 58.227 16.410 -41.761 1.00 88.06 214 SER A CA 1
ATOM 1630 C C . SER A 1 214 ? 59.231 17.548 -41.528 1.00 88.06 214 SER A C 1
ATOM 1632 O O . SER A 1 214 ? 59.501 18.328 -42.442 1.00 88.06 214 SER A O 1
ATOM 1634 N N . GLU A 1 215 ? 59.849 17.625 -40.346 1.00 90.38 215 GLU A N 1
ATOM 1635 C CA . GLU A 1 215 ? 60.918 18.590 -40.053 1.00 90.38 215 GLU A CA 1
ATOM 1636 C C . GLU A 1 215 ? 62.168 18.318 -40.905 1.00 90.38 215 GLU A C 1
ATOM 1638 O O . GLU A 1 215 ? 62.713 19.240 -41.515 1.00 90.38 215 GLU A O 1
ATOM 1643 N N . LEU A 1 216 ? 62.570 17.050 -41.051 1.00 85.81 216 LEU A N 1
ATOM 1644 C CA . LEU A 1 216 ? 63.660 16.641 -41.941 1.00 85.81 216 LEU A CA 1
ATOM 1645 C C . LEU A 1 216 ? 63.351 16.945 -43.419 1.00 85.81 216 LEU A C 1
ATOM 1647 O O . LEU A 1 216 ? 64.234 17.381 -44.163 1.00 85.81 216 LEU A O 1
ATOM 1651 N N . ALA A 1 217 ? 62.105 16.741 -43.855 1.00 85.12 217 ALA A N 1
ATOM 1652 C CA . ALA A 1 217 ? 61.662 17.104 -45.198 1.00 85.12 217 ALA A CA 1
ATOM 1653 C C . ALA A 1 217 ? 61.685 18.626 -45.415 1.00 85.12 217 ALA A C 1
ATOM 1655 O O . ALA A 1 217 ? 62.164 19.079 -46.455 1.00 85.12 217 ALA A O 1
ATOM 1656 N N . LYS A 1 218 ? 61.240 19.416 -44.429 1.00 85.50 218 LYS A N 1
ATOM 1657 C CA . LYS A 1 218 ? 61.283 20.885 -44.460 1.00 85.50 218 LYS A CA 1
ATOM 1658 C C . LYS A 1 218 ? 62.717 21.407 -44.553 1.00 85.50 218 LYS A C 1
ATOM 1660 O O . LYS A 1 218 ? 62.992 22.224 -45.424 1.00 85.50 218 LYS A O 1
ATOM 1665 N N . LEU A 1 219 ? 63.639 20.874 -43.747 1.00 79.88 219 LEU A N 1
ATOM 1666 C CA . LEU A 1 219 ? 65.062 21.227 -43.816 1.00 79.88 219 LEU A CA 1
ATOM 1667 C C . LEU A 1 219 ? 65.676 20.903 -45.185 1.00 79.88 219 LEU A C 1
ATOM 1669 O O . LEU A 1 219 ? 66.444 21.706 -45.705 1.00 79.88 219 LEU A O 1
ATOM 1673 N N . ARG A 1 220 ? 65.302 19.781 -45.820 1.00 78.62 220 ARG A N 1
ATOM 1674 C CA . ARG A 1 220 ? 65.740 19.480 -47.196 1.00 78.62 220 ARG A CA 1
ATOM 1675 C C . ARG A 1 220 ? 65.123 20.391 -48.253 1.00 78.62 220 ARG A C 1
ATOM 1677 O O . ARG A 1 220 ? 65.787 20.673 -49.243 1.00 78.62 220 ARG A O 1
ATOM 1684 N N . VAL A 1 221 ? 63.885 20.854 -48.074 1.00 78.56 221 VAL A N 1
ATOM 1685 C CA . VAL A 1 221 ? 63.299 21.872 -48.961 1.00 78.56 221 VAL A CA 1
ATOM 1686 C C . VAL A 1 221 ? 64.045 23.197 -48.803 1.00 78.56 221 VAL A C 1
ATOM 1688 O O . VAL A 1 221 ? 64.422 23.785 -49.808 1.00 78.56 221 VAL A O 1
ATOM 1691 N N . GLU A 1 222 ? 64.356 23.616 -47.576 1.00 78.44 222 GLU A N 1
ATOM 1692 C CA . GLU A 1 222 ? 65.126 24.839 -47.299 1.00 78.44 222 GLU A CA 1
ATOM 1693 C C . GLU A 1 222 ? 66.584 24.749 -47.795 1.00 78.44 222 GLU A C 1
ATOM 1695 O O . GLU A 1 222 ? 67.118 25.734 -48.305 1.00 78.44 222 GLU A O 1
ATOM 1700 N N . GLU A 1 223 ? 67.217 23.573 -47.713 1.00 71.62 223 GLU A N 1
ATOM 1701 C CA . GLU A 1 223 ? 68.531 23.284 -48.310 1.00 71.62 223 GLU A CA 1
ATOM 1702 C C . GLU A 1 223 ? 68.470 23.306 -49.847 1.00 71.62 223 GLU A C 1
ATOM 1704 O O . GLU A 1 223 ? 69.337 23.895 -50.489 1.00 71.62 223 GLU A O 1
ATOM 1709 N N . MET A 1 224 ? 67.427 22.730 -50.457 1.00 66.12 224 MET A N 1
ATOM 1710 C CA . MET A 1 224 ? 67.214 22.801 -51.907 1.00 66.12 224 MET A CA 1
ATOM 1711 C C . MET A 1 224 ? 66.939 24.233 -52.380 1.00 66.12 224 MET A C 1
ATOM 1713 O O . MET A 1 224 ? 67.473 24.633 -53.408 1.00 66.12 224 MET A O 1
ATOM 1717 N N . GLU A 1 225 ? 66.154 25.022 -51.646 1.00 65.44 225 GLU A N 1
ATOM 1718 C CA . GLU A 1 225 ? 65.869 26.424 -51.979 1.00 65.44 225 GLU A CA 1
ATOM 1719 C C . GLU A 1 225 ? 67.112 27.320 -51.834 1.00 65.44 225 GLU A C 1
ATOM 1721 O O . GLU A 1 225 ? 67.285 28.242 -52.626 1.00 65.44 225 GLU A O 1
ATOM 1726 N N . GLN A 1 226 ? 68.032 27.003 -50.915 1.00 62.94 226 GLN A N 1
ATOM 1727 C CA . GLN A 1 226 ? 69.362 27.632 -50.840 1.00 62.94 226 GLN A CA 1
ATOM 1728 C C . GLN A 1 226 ? 70.342 27.104 -51.905 1.00 62.94 226 GLN A C 1
ATOM 1730 O O . GLN A 1 226 ? 71.243 27.827 -52.331 1.00 62.94 226 GLN A O 1
ATOM 1735 N N . GLY A 1 227 ? 70.178 25.853 -52.346 1.00 59.00 227 GLY A N 1
ATOM 1736 C CA . GLY A 1 227 ? 70.997 25.207 -53.375 1.00 59.00 227 GLY A CA 1
ATOM 1737 C C . GLY A 1 227 ? 70.635 25.589 -54.815 1.00 59.00 227 GLY A C 1
ATOM 1738 O O . GLY A 1 227 ? 71.453 25.393 -55.716 1.00 59.00 227 GLY A O 1
ATOM 1739 N N . ILE A 1 228 ? 69.446 26.156 -55.053 1.00 51.94 228 ILE A N 1
ATOM 1740 C CA . ILE A 1 228 ? 69.035 26.684 -56.363 1.00 51.94 228 ILE A CA 1
ATOM 1741 C C . ILE A 1 228 ? 69.683 28.061 -56.583 1.00 51.94 228 ILE A C 1
ATOM 1743 O O . ILE A 1 228 ? 69.060 29.116 -56.509 1.00 51.94 228 ILE A O 1
ATOM 1747 N N . SER A 1 229 ? 70.972 28.027 -56.920 1.00 52.88 229 SER A N 1
ATOM 1748 C CA . SER A 1 229 ? 71.526 28.990 -57.872 1.00 52.88 229 SER A CA 1
ATOM 1749 C C . SER A 1 229 ? 70.870 28.732 -59.232 1.00 52.88 229 SER A C 1
ATOM 1751 O O . SER A 1 229 ? 70.712 27.573 -59.621 1.00 52.88 229 SER A O 1
ATOM 1753 N N . ASP A 1 230 ? 70.497 29.782 -59.963 1.00 51.66 230 ASP A N 1
ATOM 1754 C CA . ASP A 1 230 ? 69.789 29.667 -61.244 1.00 51.66 230 ASP A CA 1
ATOM 1755 C C . ASP A 1 230 ? 70.676 29.082 -62.367 1.00 51.66 230 ASP A C 1
ATOM 1757 O O . ASP A 1 230 ? 71.164 29.828 -63.211 1.00 51.66 230 ASP A O 1
ATOM 1761 N N . ASP A 1 231 ? 70.860 27.752 -62.413 1.00 55.69 231 ASP A N 1
ATOM 1762 C CA . ASP A 1 231 ? 70.662 27.007 -63.669 1.00 55.69 231 ASP A CA 1
ATOM 1763 C C . ASP A 1 231 ? 70.532 25.464 -63.558 1.00 55.69 231 ASP A C 1
ATOM 1765 O O . ASP A 1 231 ? 71.183 24.791 -62.766 1.00 55.69 231 ASP A O 1
ATOM 1769 N N . VAL A 1 232 ? 69.699 24.914 -64.453 1.00 55.81 232 VAL A N 1
ATOM 1770 C CA . VAL A 1 232 ? 69.587 23.507 -64.921 1.00 55.81 232 VAL A CA 1
ATOM 1771 C C . VAL A 1 232 ? 69.613 22.329 -63.911 1.00 55.81 232 VAL A C 1
ATOM 1773 O O . VAL A 1 232 ? 70.648 21.738 -63.621 1.00 55.81 232 VAL A O 1
ATOM 1776 N N . SER A 1 233 ? 68.425 21.755 -63.654 1.00 59.31 233 SER A N 1
ATOM 1777 C CA . SER A 1 233 ? 68.179 20.313 -63.899 1.00 59.31 233 SER A CA 1
ATOM 1778 C C . SER A 1 233 ? 66.681 19.990 -63.995 1.00 59.31 233 SER A C 1
ATOM 1780 O O . SER A 1 233 ? 65.894 20.359 -63.122 1.00 59.31 233 SER A O 1
ATOM 1782 N N . VAL A 1 234 ? 66.273 19.251 -65.036 1.00 64.00 234 VAL A N 1
ATOM 1783 C CA . VAL A 1 234 ? 64.880 18.783 -65.203 1.00 64.00 234 VAL A CA 1
ATOM 1784 C C . VAL A 1 234 ? 64.497 17.783 -64.106 1.00 64.00 234 VAL A C 1
ATOM 1786 O O . VAL A 1 234 ? 63.379 17.829 -63.600 1.00 64.00 234 VAL A O 1
ATOM 1789 N N . ALA A 1 235 ? 65.436 16.933 -63.675 1.00 65.94 235 ALA A N 1
ATOM 1790 C CA . ALA A 1 235 ? 65.199 15.964 -62.605 1.00 65.94 235 ALA A CA 1
ATOM 1791 C C . ALA A 1 235 ? 64.954 16.647 -61.248 1.00 65.94 235 ALA A C 1
ATOM 1793 O O . ALA A 1 235 ? 64.060 16.233 -60.515 1.00 65.94 235 ALA A O 1
ATOM 1794 N N . ALA A 1 236 ? 65.683 17.729 -60.945 1.00 67.31 236 ALA A N 1
ATOM 1795 C CA . ALA A 1 236 ? 65.478 18.503 -59.719 1.00 67.31 236 ALA A CA 1
ATOM 1796 C C . ALA A 1 236 ? 64.109 19.207 -59.712 1.00 67.31 236 ALA A C 1
ATOM 1798 O O . ALA A 1 236 ? 63.403 19.166 -58.706 1.00 67.31 236 ALA A O 1
ATOM 1799 N N . LYS A 1 237 ? 63.686 19.781 -60.850 1.00 69.62 237 LYS A N 1
ATOM 1800 C CA . LYS A 1 237 ? 62.346 20.382 -60.987 1.00 69.62 237 LYS A CA 1
ATOM 1801 C C . LYS A 1 237 ? 61.231 19.338 -60.840 1.00 69.62 237 LYS A C 1
ATOM 1803 O O . LYS A 1 237 ? 60.297 19.578 -60.083 1.00 69.62 237 LYS A O 1
ATOM 1808 N N . ALA A 1 238 ? 61.373 18.161 -61.453 1.00 76.62 238 ALA A N 1
ATOM 1809 C CA . ALA A 1 238 ? 60.418 17.061 -61.294 1.00 76.62 238 ALA A CA 1
ATOM 1810 C C . ALA A 1 238 ? 60.351 16.531 -59.846 1.00 76.62 238 ALA A C 1
ATOM 1812 O O . ALA A 1 238 ? 59.267 16.258 -59.336 1.00 76.62 238 ALA A O 1
ATOM 1813 N N . GLN A 1 239 ? 61.486 16.423 -59.145 1.00 76.00 239 GLN A N 1
ATOM 1814 C CA . GLN A 1 239 ? 61.506 16.031 -57.729 1.00 76.00 239 GLN A CA 1
ATOM 1815 C C . GLN A 1 239 ? 60.865 17.092 -56.822 1.00 76.00 239 GLN A C 1
ATOM 1817 O O . GLN A 1 239 ? 60.102 16.730 -55.928 1.00 76.00 239 GLN A O 1
ATOM 1822 N N . LEU A 1 240 ? 61.104 18.383 -57.080 1.00 78.75 240 LEU A N 1
ATOM 1823 C CA . LEU A 1 240 ? 60.450 19.491 -56.376 1.00 78.75 240 LEU A CA 1
ATOM 1824 C C . LEU A 1 240 ? 58.929 19.499 -56.605 1.00 78.75 240 LEU A C 1
ATOM 1826 O O . LEU A 1 240 ? 58.166 19.733 -55.672 1.00 78.75 240 LEU A O 1
ATOM 1830 N N . GLU A 1 241 ? 58.476 19.222 -57.827 1.00 83.94 241 GLU A N 1
ATOM 1831 C CA . GLU A 1 241 ? 57.054 19.133 -58.176 1.00 83.94 241 GLU A CA 1
ATOM 1832 C C . GLU A 1 241 ? 56.372 17.935 -57.494 1.00 83.94 241 GLU A C 1
ATOM 1834 O O . GLU A 1 241 ? 55.323 18.094 -56.870 1.00 83.94 241 GLU A O 1
ATOM 1839 N N . VAL A 1 242 ? 57.016 16.763 -57.486 1.00 88.88 242 VAL A N 1
ATOM 1840 C CA . VAL A 1 242 ? 56.548 15.580 -56.740 1.00 88.88 242 VAL A CA 1
ATOM 1841 C C . VAL A 1 242 ? 56.545 15.821 -55.223 1.00 88.88 242 VAL A C 1
ATOM 1843 O O . VAL A 1 242 ? 55.628 15.369 -54.536 1.00 88.88 242 VAL A O 1
ATOM 1846 N N . ALA A 1 243 ? 57.524 16.552 -54.680 1.00 85.44 243 ALA A N 1
ATOM 1847 C CA . ALA A 1 243 ? 57.536 16.945 -53.270 1.00 85.44 243 ALA A CA 1
ATOM 1848 C C . ALA A 1 243 ? 56.377 17.901 -52.937 1.00 85.44 243 ALA A C 1
ATOM 1850 O O . ALA A 1 243 ? 55.676 17.689 -51.948 1.00 85.44 243 ALA A O 1
ATOM 1851 N N . LYS A 1 244 ? 56.108 18.893 -53.797 1.00 87.75 244 LYS A N 1
ATOM 1852 C CA . LYS A 1 244 ? 54.967 19.816 -53.660 1.00 87.75 244 LYS A CA 1
ATOM 1853 C C . LYS A 1 244 ? 53.620 19.094 -53.759 1.00 87.75 244 LYS A C 1
ATOM 1855 O O . LYS A 1 244 ? 52.730 19.385 -52.964 1.00 87.75 244 LYS A O 1
ATOM 1860 N N . ALA A 1 245 ? 53.483 18.113 -54.652 1.00 90.19 245 ALA A N 1
ATOM 1861 C CA . ALA A 1 245 ? 52.284 17.278 -54.748 1.00 90.19 245 ALA A CA 1
ATOM 1862 C C . ALA A 1 245 ? 52.054 16.428 -53.481 1.00 90.19 245 ALA A C 1
ATOM 1864 O O . ALA A 1 245 ? 50.937 16.368 -52.972 1.00 90.19 245 ALA A O 1
ATOM 1865 N N . ARG A 1 246 ? 53.113 15.824 -52.920 1.00 89.44 246 ARG A N 1
ATOM 1866 C CA . ARG A 1 246 ? 53.034 15.075 -51.650 1.00 89.44 246 ARG A CA 1
ATOM 1867 C C . ARG A 1 246 ? 52.698 15.974 -50.463 1.00 89.44 246 ARG A C 1
ATOM 1869 O O . ARG A 1 246 ? 51.852 15.605 -49.657 1.00 89.44 246 ARG A O 1
ATOM 1876 N N . TYR A 1 247 ? 53.301 17.161 -50.384 1.00 89.25 247 TYR A N 1
ATOM 1877 C CA . TYR A 1 247 ? 52.964 18.156 -49.365 1.00 89.25 247 TYR A CA 1
ATOM 1878 C C . TYR A 1 247 ? 51.497 18.602 -49.470 1.00 89.25 247 TYR A C 1
ATOM 1880 O O . TYR A 1 247 ? 50.810 18.678 -48.457 1.00 89.25 247 TYR A O 1
ATOM 1888 N N . ALA A 1 248 ? 50.983 18.823 -50.686 1.00 93.56 248 ALA A N 1
ATOM 1889 C CA . ALA A 1 248 ? 49.572 19.143 -50.895 1.00 93.56 248 ALA A CA 1
ATOM 1890 C C . ALA A 1 248 ? 48.636 18.021 -50.402 1.00 93.56 248 ALA A C 1
ATOM 1892 O O . ALA A 1 248 ? 47.663 18.327 -49.715 1.00 93.56 248 ALA A O 1
ATOM 1893 N N . SER A 1 249 ? 48.968 16.750 -50.678 1.00 93.38 249 SER A N 1
ATOM 1894 C CA . SER A 1 249 ? 48.232 15.578 -50.168 1.00 93.38 249 SER A CA 1
ATOM 1895 C C . SER A 1 249 ? 48.227 15.543 -48.636 1.00 93.38 249 SER A C 1
ATOM 1897 O O . SER A 1 249 ? 47.162 15.582 -48.018 1.00 93.38 249 SER A O 1
ATOM 1899 N N . ALA A 1 250 ? 49.407 15.629 -48.013 1.00 93.31 250 ALA A N 1
ATOM 1900 C CA . ALA A 1 250 ? 49.554 15.636 -46.558 1.00 93.31 250 ALA A CA 1
ATOM 1901 C C . ALA A 1 250 ? 48.810 16.809 -45.889 1.00 93.31 250 ALA A C 1
ATOM 1903 O O . ALA A 1 250 ? 48.243 16.648 -44.813 1.00 93.31 250 ALA A O 1
ATOM 1904 N N . VAL A 1 251 ? 48.745 17.983 -46.530 1.00 93.62 251 VAL A N 1
ATOM 1905 C CA . VAL A 1 251 ? 47.962 19.135 -46.044 1.00 93.62 251 VAL A CA 1
ATOM 1906 C C . VAL A 1 251 ? 46.450 18.925 -46.204 1.00 93.62 251 VAL A C 1
ATOM 1908 O O . VAL A 1 251 ? 45.686 19.432 -45.381 1.00 93.62 251 VAL A O 1
ATOM 1911 N N . THR A 1 252 ? 45.982 18.184 -47.215 1.00 93.56 252 THR A N 1
ATOM 1912 C CA . THR A 1 252 ? 44.567 17.772 -47.297 1.00 93.56 252 THR A CA 1
ATOM 1913 C C . THR A 1 252 ? 44.211 16.682 -46.286 1.00 93.56 252 THR A C 1
ATOM 1915 O O . THR A 1 252 ? 43.160 16.773 -45.659 1.00 93.56 252 THR A O 1
ATOM 1918 N N . GLU A 1 253 ? 45.097 15.715 -46.056 1.00 94.81 253 GLU A N 1
ATOM 1919 C CA . GLU A 1 253 ? 44.922 14.641 -45.067 1.00 94.81 253 GLU A CA 1
ATOM 1920 C C . GLU A 1 253 ? 44.917 15.204 -43.636 1.00 94.81 253 GLU A C 1
ATOM 1922 O O . GLU A 1 253 ? 43.985 14.952 -42.876 1.00 94.81 253 GLU A O 1
ATOM 1927 N N . LEU A 1 254 ? 45.875 16.077 -43.298 1.00 94.56 254 LEU A N 1
ATOM 1928 C CA . LEU A 1 254 ? 45.918 16.800 -42.020 1.00 94.56 254 LEU A CA 1
ATOM 1929 C C . LEU A 1 254 ? 44.671 17.668 -41.791 1.00 94.56 254 LEU A C 1
ATOM 1931 O O . LEU A 1 254 ? 44.262 17.869 -40.647 1.00 94.56 254 LEU A O 1
ATOM 1935 N N . ARG A 1 255 ? 44.056 18.186 -42.863 1.00 95.50 255 ARG A N 1
ATOM 1936 C CA . ARG A 1 255 ? 42.787 18.915 -42.765 1.00 95.50 255 ARG A CA 1
ATOM 1937 C C . ARG A 1 255 ? 41.633 17.970 -42.427 1.00 95.50 255 ARG A C 1
ATOM 1939 O O . ARG A 1 255 ? 40.909 18.282 -41.490 1.00 95.50 255 ARG A O 1
ATOM 1946 N N . SER A 1 256 ? 41.522 16.824 -43.107 1.00 95.50 256 SER A N 1
ATOM 1947 C CA . SER A 1 256 ? 40.518 15.790 -42.798 1.00 95.50 256 SER A CA 1
ATOM 1948 C C . SER A 1 256 ? 40.621 15.346 -41.339 1.00 95.50 256 SER A C 1
ATOM 1950 O O . SER A 1 256 ? 39.673 15.509 -40.582 1.00 95.50 256 SER A O 1
ATOM 1952 N N . VAL A 1 257 ? 41.817 14.946 -40.891 1.00 96.62 257 VAL A N 1
ATOM 1953 C CA . VAL A 1 257 ? 42.064 14.510 -39.504 1.00 96.62 257 VAL A CA 1
ATOM 1954 C C . VAL A 1 257 ? 41.732 15.609 -38.485 1.00 96.62 257 VAL A C 1
ATOM 1956 O O . VAL A 1 257 ? 41.261 15.313 -37.389 1.00 96.62 257 VAL A O 1
ATOM 1959 N N . LYS A 1 258 ? 41.933 16.890 -38.824 1.00 96.06 258 LYS A N 1
ATOM 1960 C CA . LYS A 1 258 ? 41.548 18.006 -37.948 1.00 96.06 258 LYS A CA 1
ATOM 1961 C C . LYS A 1 258 ? 40.033 18.237 -37.910 1.00 96.06 258 LYS A C 1
ATOM 1963 O O . LYS A 1 258 ? 39.508 18.550 -36.845 1.00 96.06 258 LYS A O 1
ATOM 1968 N N . GLU A 1 259 ? 39.346 18.104 -39.040 1.00 96.62 259 GLU A N 1
ATOM 1969 C CA . GLU A 1 259 ? 37.883 18.188 -39.124 1.00 96.62 259 GLU A CA 1
ATOM 1970 C C . GLU A 1 259 ? 37.235 17.011 -38.365 1.00 96.62 259 GLU A C 1
ATOM 1972 O O . GLU A 1 259 ? 36.361 17.231 -37.528 1.00 96.62 259 GLU A O 1
ATOM 1977 N N . GLU A 1 260 ? 37.760 15.795 -38.538 1.00 96.12 260 GLU A N 1
ATOM 1978 C CA . GLU A 1 260 ? 37.393 14.587 -37.787 1.00 96.12 260 GLU A CA 1
ATOM 1979 C C . GLU A 1 260 ? 37.600 14.765 -36.270 1.00 96.12 260 GLU A C 1
ATOM 1981 O O . GLU A 1 260 ? 36.694 14.486 -35.482 1.00 96.12 260 GLU A O 1
ATOM 1986 N N . LEU A 1 261 ? 38.751 15.296 -35.839 1.00 95.88 261 LEU A N 1
ATOM 1987 C CA . LEU A 1 261 ? 39.046 15.546 -34.422 1.00 95.88 261 LEU A CA 1
ATOM 1988 C C . LEU A 1 261 ? 38.092 16.579 -33.803 1.00 95.88 261 LEU A C 1
ATOM 1990 O O . LEU A 1 261 ? 37.659 16.397 -32.664 1.00 95.88 261 LEU A O 1
ATOM 1994 N N . GLU A 1 262 ? 37.721 17.632 -34.536 1.00 96.75 262 GLU A N 1
ATOM 1995 C CA . GLU A 1 262 ? 36.737 18.614 -34.064 1.00 96.75 262 GLU A CA 1
ATOM 1996 C C . GLU A 1 262 ? 35.322 18.005 -33.988 1.00 96.75 262 GLU A C 1
ATOM 1998 O O . GLU A 1 262 ? 34.604 18.260 -33.020 1.00 96.75 262 GLU A O 1
ATOM 2003 N N . THR A 1 263 ? 34.935 17.126 -34.928 1.00 96.44 263 THR A N 1
ATOM 2004 C CA . THR A 1 263 ? 33.667 16.377 -34.814 1.00 96.44 263 THR A CA 1
ATOM 2005 C C . THR A 1 263 ? 33.656 15.434 -33.612 1.00 96.44 263 THR A C 1
ATOM 2007 O O . THR A 1 263 ? 32.730 15.506 -32.808 1.00 96.44 263 THR A O 1
ATOM 2010 N N . LEU A 1 264 ? 34.716 14.645 -33.401 1.00 96.75 264 LEU A N 1
ATOM 2011 C CA . LEU A 1 264 ? 34.841 13.737 -32.255 1.00 96.75 264 LEU A CA 1
ATOM 2012 C C . LEU A 1 264 ? 34.835 14.497 -30.919 1.00 96.75 264 LEU A C 1
ATOM 2014 O O . LEU A 1 264 ? 34.281 14.025 -29.926 1.00 96.75 264 LEU A O 1
ATOM 2018 N N . ARG A 1 265 ? 35.414 15.702 -30.887 1.00 96.56 265 ARG A N 1
ATOM 2019 C CA . ARG A 1 265 ? 35.336 16.599 -29.731 1.00 96.56 265 ARG A CA 1
ATOM 2020 C C . ARG A 1 265 ? 33.907 17.081 -29.481 1.00 96.56 265 ARG A C 1
ATOM 2022 O O . ARG A 1 265 ? 33.470 17.079 -28.335 1.00 96.56 265 ARG A O 1
ATOM 2029 N N . SER A 1 266 ? 33.174 17.459 -30.528 1.00 96.06 266 SER A N 1
ATOM 2030 C CA . SER A 1 266 ? 31.769 17.865 -30.412 1.00 96.06 266 SER A CA 1
ATOM 2031 C C . SER A 1 266 ? 30.865 16.712 -29.953 1.00 96.06 266 SER A C 1
ATOM 2033 O O . SER A 1 266 ? 29.987 16.925 -29.116 1.00 96.06 266 SER A O 1
ATOM 2035 N N . GLU A 1 267 ? 31.123 15.488 -30.423 1.00 96.81 267 GLU A N 1
ATOM 2036 C CA . GLU A 1 267 ? 30.448 14.266 -29.969 1.00 96.81 267 GLU A CA 1
ATOM 2037 C C . GLU A 1 267 ? 30.763 13.950 -28.500 1.00 96.81 267 GLU A C 1
ATOM 2039 O O . GLU A 1 267 ? 29.852 13.657 -27.725 1.00 96.81 267 GLU A O 1
ATOM 2044 N N . TYR A 1 268 ? 32.024 14.080 -28.077 1.00 96.44 268 TYR A N 1
ATOM 2045 C CA . TYR A 1 268 ? 32.413 13.941 -26.671 1.00 96.44 268 TYR A CA 1
ATOM 2046 C C . TYR A 1 268 ? 31.729 14.995 -25.785 1.00 96.44 268 TYR A C 1
ATOM 2048 O O . TYR A 1 268 ? 31.129 14.651 -24.767 1.00 96.44 268 TYR A O 1
ATOM 2056 N N . ASP A 1 269 ? 31.735 16.266 -26.195 1.00 96.50 269 ASP A N 1
ATOM 2057 C CA . ASP A 1 269 ? 31.070 17.357 -25.474 1.00 96.50 269 ASP A CA 1
ATOM 2058 C C . ASP A 1 269 ? 29.533 17.227 -25.475 1.00 96.50 269 ASP A C 1
ATOM 2060 O O . ASP A 1 269 ? 28.868 17.884 -24.669 1.00 96.50 269 ASP A O 1
ATOM 2064 N N . ALA A 1 270 ? 28.939 16.422 -26.362 1.00 96.50 270 ALA A N 1
ATOM 2065 C CA . ALA A 1 270 ? 27.530 16.028 -26.301 1.00 96.50 270 ALA A CA 1
ATOM 2066 C C . ALA A 1 270 ? 27.325 14.864 -25.314 1.00 96.50 270 ALA A C 1
ATOM 2068 O O . ALA A 1 270 ? 26.544 14.992 -24.373 1.00 96.50 270 ALA A O 1
ATOM 2069 N N . LEU A 1 271 ? 28.108 13.788 -25.439 1.00 96.75 271 LEU A N 1
ATOM 2070 C CA . LEU A 1 271 ? 28.065 12.618 -24.554 1.00 96.75 271 LEU A CA 1
ATOM 2071 C C . LEU A 1 271 ? 28.294 12.981 -23.074 1.00 96.75 271 LEU A C 1
ATOM 2073 O O . LEU A 1 271 ? 27.655 12.421 -22.182 1.00 96.75 271 LEU A O 1
ATOM 2077 N N . VAL A 1 272 ? 29.173 13.949 -22.797 1.00 96.62 272 VAL A N 1
ATOM 2078 C CA . VAL A 1 272 ? 29.404 14.481 -21.445 1.00 96.62 272 VAL A CA 1
ATOM 2079 C C . VAL A 1 272 ? 28.136 15.118 -20.869 1.00 96.62 272 VAL A C 1
ATOM 2081 O O . VAL A 1 272 ? 27.858 14.880 -19.691 1.00 96.62 272 VAL A O 1
ATOM 2084 N N . LYS A 1 273 ? 27.355 15.851 -21.679 1.00 96.12 273 LYS A N 1
ATOM 2085 C CA . LYS A 1 273 ? 26.086 16.489 -21.274 1.00 96.12 273 LYS A CA 1
ATOM 2086 C C . LYS A 1 273 ? 24.975 15.464 -21.081 1.00 96.12 273 LYS A C 1
ATOM 2088 O O . LYS A 1 273 ? 24.314 15.497 -20.049 1.00 96.12 273 LYS A O 1
ATOM 2093 N N . ASP A 1 274 ? 24.822 14.514 -22.003 1.00 94.31 274 ASP A N 1
ATOM 2094 C CA . ASP A 1 274 ? 23.849 13.419 -21.877 1.00 94.31 274 ASP A CA 1
ATOM 2095 C C . ASP A 1 274 ? 24.092 12.613 -20.590 1.00 94.31 274 ASP A C 1
ATOM 2097 O O . ASP A 1 274 ? 23.153 12.211 -19.894 1.00 94.31 274 ASP A O 1
ATOM 2101 N N . ARG A 1 275 ? 25.367 12.433 -20.221 1.00 96.56 275 ARG A N 1
ATOM 2102 C CA . ARG A 1 275 ? 25.788 11.810 -18.963 1.00 96.56 275 ARG A CA 1
ATOM 2103 C C . ARG A 1 275 ? 25.537 12.710 -17.744 1.00 96.56 275 ARG A C 1
ATOM 2105 O O . ARG A 1 275 ? 25.077 12.177 -16.739 1.00 96.56 275 ARG A O 1
ATOM 2112 N N . ASP A 1 276 ? 25.763 14.028 -17.801 1.00 95.12 276 ASP A N 1
ATOM 2113 C CA . ASP A 1 276 ? 25.359 14.960 -16.722 1.00 95.12 276 ASP A CA 1
ATOM 2114 C C . ASP A 1 276 ? 23.841 14.941 -16.496 1.00 95.12 276 ASP A C 1
ATOM 2116 O O . ASP A 1 276 ? 23.379 14.792 -15.366 1.00 95.12 276 ASP A O 1
ATOM 2120 N N . GLU A 1 277 ? 23.050 15.022 -17.567 1.00 96.19 277 GLU A N 1
ATOM 2121 C CA . GLU A 1 277 ? 21.594 14.932 -17.487 1.00 96.19 277 GLU A CA 1
ATOM 2122 C C . GLU A 1 277 ? 21.127 13.592 -16.915 1.00 96.19 277 GLU A C 1
ATOM 2124 O O . GLU A 1 277 ? 20.180 13.552 -16.128 1.00 96.19 277 GLU A O 1
ATOM 2129 N N . SER A 1 278 ? 21.770 12.491 -17.309 1.00 92.19 278 SER A N 1
ATOM 2130 C CA . SER A 1 278 ? 21.451 11.154 -16.801 1.00 92.19 278 SER A CA 1
ATOM 2131 C C . SER A 1 278 ? 21.800 11.015 -15.319 1.00 92.19 278 SER A C 1
ATOM 2133 O O . SER A 1 278 ? 20.996 10.477 -14.561 1.00 92.19 278 SER A O 1
ATOM 2135 N N . VAL A 1 279 ? 22.940 11.561 -14.877 1.00 94.62 279 VAL A N 1
ATOM 2136 C CA . VAL A 1 279 ? 23.304 11.632 -13.451 1.00 94.62 279 VAL A CA 1
ATOM 2137 C C . VAL A 1 279 ? 22.276 12.457 -12.676 1.00 94.62 279 VAL A C 1
ATOM 2139 O O . VAL A 1 279 ? 21.752 11.963 -11.683 1.00 94.62 279 VAL A O 1
ATOM 2142 N N . LYS A 1 280 ? 21.883 13.639 -13.167 1.00 97.00 280 LYS A N 1
ATOM 2143 C CA . LYS A 1 280 ? 20.855 14.474 -12.523 1.00 97.00 280 LYS A CA 1
ATOM 2144 C C . LYS A 1 280 ? 19.505 13.755 -12.396 1.00 97.00 280 LYS A C 1
ATOM 2146 O O . LYS A 1 280 ? 18.885 13.800 -11.338 1.00 97.00 280 LYS A O 1
ATOM 2151 N N . LYS A 1 281 ? 19.068 13.038 -13.440 1.00 95.69 281 LYS A N 1
ATOM 2152 C CA . LYS A 1 281 ? 17.840 12.214 -13.417 1.00 95.69 281 LYS A CA 1
ATOM 2153 C C . LYS A 1 281 ? 17.938 11.077 -12.384 1.00 95.69 281 LYS A C 1
ATOM 2155 O O . LYS A 1 281 ? 16.949 10.763 -11.725 1.00 95.69 281 LYS A O 1
ATOM 2160 N N . VAL A 1 282 ? 19.127 10.494 -12.192 1.00 95.56 282 VAL A N 1
ATOM 2161 C CA . VAL A 1 282 ? 19.393 9.497 -11.138 1.00 95.56 282 VAL A CA 1
ATOM 2162 C C . VAL A 1 282 ? 19.411 10.133 -9.741 1.00 95.56 282 VAL A C 1
ATOM 2164 O O . VAL A 1 282 ? 18.836 9.559 -8.823 1.00 95.56 282 VAL A O 1
ATOM 2167 N N . GLU A 1 283 ? 19.990 11.320 -9.555 1.00 93.94 283 GLU A N 1
ATOM 2168 C CA . GLU A 1 283 ? 19.977 12.050 -8.274 1.00 93.94 283 GLU A CA 1
ATOM 2169 C C . GLU A 1 283 ? 18.561 12.466 -7.847 1.00 93.94 283 GLU A C 1
ATOM 2171 O O . GLU A 1 283 ? 18.192 12.316 -6.677 1.00 93.94 283 GLU A O 1
ATOM 2176 N N . GLU A 1 284 ? 17.734 12.915 -8.793 1.00 96.38 284 GLU A N 1
ATOM 2177 C CA . GLU A 1 284 ? 16.309 13.187 -8.576 1.00 96.38 284 GLU A CA 1
ATOM 2178 C C . GLU A 1 284 ? 15.556 11.907 -8.174 1.00 96.38 284 GLU A C 1
ATOM 2180 O O . GLU A 1 284 ? 14.842 11.900 -7.168 1.00 96.38 284 GLU A O 1
ATOM 2185 N N . ALA A 1 285 ? 15.779 10.792 -8.881 1.00 94.50 285 ALA A N 1
ATOM 2186 C CA . ALA A 1 285 ? 15.173 9.501 -8.552 1.00 94.50 285 ALA A CA 1
ATOM 2187 C C . ALA A 1 285 ? 15.632 8.947 -7.187 1.00 94.50 285 ALA A C 1
ATOM 2189 O O . ALA A 1 285 ? 14.804 8.454 -6.419 1.00 94.50 285 ALA A O 1
ATOM 2190 N N . MET A 1 286 ? 16.918 9.071 -6.835 1.00 90.62 286 MET A N 1
ATOM 2191 C CA . MET A 1 286 ? 17.437 8.708 -5.508 1.00 90.62 286 MET A CA 1
ATOM 2192 C C . MET A 1 286 ? 16.823 9.575 -4.405 1.00 90.62 286 MET A C 1
ATOM 2194 O O . MET A 1 286 ? 16.494 9.063 -3.336 1.00 90.62 286 MET A O 1
ATOM 2198 N N . SER A 1 287 ? 16.618 10.869 -4.663 1.00 93.06 287 SER A N 1
ATOM 2199 C CA . SER A 1 287 ? 15.982 11.789 -3.712 1.00 93.06 287 SER A CA 1
ATOM 2200 C C . SER A 1 287 ? 14.521 11.411 -3.448 1.00 93.06 287 SER A C 1
ATOM 2202 O O . SER A 1 287 ? 14.093 11.394 -2.294 1.00 93.06 287 SER A O 1
ATOM 2204 N N . VAL A 1 288 ? 13.774 11.024 -4.491 1.00 96.75 288 VAL A N 1
ATOM 2205 C CA . VAL A 1 288 ? 12.415 10.472 -4.354 1.00 96.75 288 VAL A CA 1
ATOM 2206 C C . VAL A 1 288 ? 12.436 9.127 -3.620 1.00 96.75 288 VAL A C 1
ATOM 2208 O O . VAL A 1 288 ? 11.645 8.927 -2.701 1.00 96.75 288 VAL A O 1
ATOM 2211 N N . SER A 1 289 ? 13.365 8.226 -3.954 1.00 95.00 289 SER A N 1
ATOM 2212 C CA . SER A 1 289 ? 13.497 6.922 -3.288 1.00 95.00 289 SER A CA 1
ATOM 2213 C C . SER A 1 289 ? 13.773 7.062 -1.789 1.00 95.00 289 SER A C 1
ATOM 2215 O O . SER A 1 289 ? 13.156 6.365 -0.991 1.00 95.00 289 SER A O 1
ATOM 2217 N N . LYS A 1 290 ? 14.641 8.000 -1.392 1.00 96.88 290 LYS A N 1
ATOM 2218 C CA . LYS A 1 290 ? 14.965 8.291 0.013 1.00 96.88 290 LYS A CA 1
ATOM 2219 C C . LYS A 1 290 ? 13.801 8.920 0.786 1.00 96.88 290 LYS A C 1
ATOM 2221 O O . LYS A 1 290 ? 13.707 8.805 2.003 1.00 96.88 290 LYS A O 1
ATOM 2226 N N . GLU A 1 291 ? 12.903 9.605 0.092 1.00 95.75 291 GLU A N 1
ATOM 2227 C CA . GLU A 1 291 ? 11.679 10.154 0.674 1.00 95.75 291 GLU A CA 1
ATOM 2228 C C . GLU A 1 291 ? 10.575 9.084 0.810 1.00 95.75 291 GLU A C 1
ATOM 2230 O O . GLU A 1 291 ? 9.758 9.151 1.727 1.00 95.75 291 GLU A O 1
ATOM 2235 N N . VAL A 1 292 ? 10.573 8.058 -0.051 1.00 94.75 292 VAL A N 1
ATOM 2236 C CA . VAL A 1 292 ? 9.753 6.844 0.123 1.00 94.75 292 VAL A CA 1
ATOM 2237 C C . VAL A 1 292 ? 10.291 5.973 1.264 1.00 94.75 292 VAL A C 1
ATOM 2239 O O . VAL A 1 292 ? 9.503 5.505 2.079 1.00 94.75 292 VAL A O 1
ATOM 2242 N N . GLU A 1 293 ? 11.613 5.812 1.364 1.00 92.69 293 GLU A N 1
ATOM 2243 C CA . GLU A 1 293 ? 12.311 5.089 2.440 1.00 92.69 293 GLU A CA 1
ATOM 2244 C C . GLU A 1 293 ? 11.885 5.596 3.828 1.00 92.69 293 GLU A C 1
ATOM 2246 O O . GLU A 1 293 ? 11.344 4.818 4.613 1.00 92.69 293 GLU A O 1
ATOM 2251 N N . LYS A 1 294 ? 11.971 6.913 4.081 1.00 97.31 294 LYS A N 1
ATOM 2252 C CA . LYS A 1 294 ? 11.471 7.527 5.328 1.00 97.31 294 LYS A CA 1
ATOM 2253 C C . LYS A 1 294 ? 10.005 7.209 5.615 1.00 97.31 294 LYS A C 1
ATOM 2255 O O . LYS A 1 294 ? 9.672 6.891 6.747 1.00 97.31 294 LYS A O 1
ATOM 2260 N N . ARG A 1 295 ? 9.115 7.278 4.614 1.00 97.62 295 ARG A N 1
ATOM 2261 C CA . ARG A 1 295 ? 7.688 6.969 4.830 1.00 97.62 295 ARG A CA 1
ATOM 2262 C C . ARG A 1 295 ? 7.464 5.511 5.211 1.00 97.62 295 ARG A C 1
ATOM 2264 O O . ARG A 1 295 ? 6.542 5.222 5.965 1.00 97.62 295 ARG A O 1
ATOM 2271 N N . VAL A 1 296 ? 8.296 4.594 4.718 1.00 96.44 296 VAL A N 1
ATOM 2272 C CA . VAL A 1 296 ? 8.268 3.189 5.146 1.00 96.44 296 VAL A CA 1
ATOM 2273 C C . VAL A 1 296 ? 8.772 3.050 6.586 1.00 96.44 296 VAL A C 1
ATOM 2275 O O . VAL A 1 296 ? 8.169 2.299 7.350 1.00 96.44 296 VAL A O 1
ATOM 2278 N N . GLU A 1 297 ? 9.800 3.798 7.001 1.00 96.25 297 GLU A N 1
ATOM 2279 C CA . GLU A 1 297 ? 10.238 3.858 8.408 1.00 96.25 297 GLU A CA 1
ATOM 2280 C C . GLU A 1 297 ? 9.137 4.429 9.327 1.00 96.25 297 GLU A C 1
ATOM 2282 O O . GLU A 1 297 ? 8.787 3.805 10.328 1.00 96.25 297 GLU A O 1
ATOM 2287 N N . GLU A 1 298 ? 8.532 5.563 8.957 1.00 96.50 298 GLU A N 1
ATOM 2288 C CA . GLU A 1 298 ? 7.432 6.224 9.681 1.00 96.50 298 GLU A CA 1
ATOM 2289 C C . GLU A 1 298 ? 6.219 5.291 9.853 1.00 96.50 298 GLU A C 1
ATOM 2291 O O . GLU A 1 298 ? 5.762 5.071 10.977 1.00 96.50 298 GLU A O 1
ATOM 2296 N N . LEU A 1 299 ? 5.749 4.667 8.765 1.00 96.38 299 LEU A N 1
ATOM 2297 C CA . LEU A 1 299 ? 4.647 3.695 8.800 1.00 96.38 299 LEU A CA 1
ATOM 2298 C C . LEU A 1 299 ? 5.003 2.425 9.588 1.00 96.38 299 LEU A C 1
ATOM 2300 O O . LEU A 1 299 ? 4.128 1.818 10.202 1.00 96.38 299 LEU A O 1
ATOM 2304 N N . THR A 1 300 ? 6.276 2.019 9.613 1.00 97.25 300 THR A N 1
ATOM 2305 C CA . THR A 1 300 ? 6.731 0.883 10.435 1.00 97.25 300 THR A CA 1
ATOM 2306 C C . THR A 1 300 ? 6.659 1.223 11.926 1.00 97.25 300 THR A C 1
ATOM 2308 O O . THR A 1 300 ? 6.230 0.388 12.723 1.00 97.25 300 THR A O 1
ATOM 2311 N N . ILE A 1 301 ? 7.015 2.453 12.315 1.00 97.31 301 ILE A N 1
ATOM 2312 C CA . ILE A 1 301 ? 6.885 2.937 13.698 1.00 97.31 301 ILE A CA 1
ATOM 2313 C C . ILE A 1 301 ? 5.404 3.032 14.100 1.00 97.31 301 ILE A C 1
ATOM 2315 O O . ILE A 1 301 ? 5.039 2.576 15.185 1.00 97.31 301 ILE A O 1
ATOM 2319 N N . GLU A 1 302 ? 4.535 3.547 13.225 1.00 94.88 302 GLU A N 1
ATOM 2320 C CA . GLU A 1 302 ? 3.085 3.595 13.468 1.00 94.88 302 GLU A CA 1
ATOM 2321 C C . GLU A 1 302 ? 2.471 2.188 13.597 1.00 94.88 302 GLU A C 1
ATOM 2323 O O . GLU A 1 302 ? 1.674 1.940 14.506 1.00 94.88 302 GLU A O 1
ATOM 2328 N N . LEU A 1 303 ? 2.887 1.232 12.760 1.00 94.56 303 LEU A N 1
ATOM 2329 C CA . LEU A 1 303 ? 2.452 -0.167 12.839 1.00 94.56 303 LEU A CA 1
ATOM 2330 C C . LEU A 1 303 ? 2.868 -0.838 14.160 1.00 94.56 303 LEU A C 1
ATOM 2332 O O . LEU A 1 303 ? 2.099 -1.612 14.730 1.00 94.56 303 LEU A O 1
ATOM 2336 N N . ILE A 1 304 ? 4.064 -0.532 14.675 1.00 94.81 304 ILE A N 1
ATOM 2337 C CA . ILE A 1 304 ? 4.521 -1.022 15.984 1.00 94.81 304 ILE A CA 1
ATOM 2338 C C . ILE A 1 304 ? 3.685 -0.391 17.106 1.00 94.81 304 ILE A C 1
ATOM 2340 O O . ILE A 1 304 ? 3.120 -1.119 17.920 1.00 94.81 304 ILE A O 1
ATOM 2344 N N . ALA A 1 305 ? 3.522 0.935 17.116 1.00 96.75 305 ALA A N 1
ATOM 2345 C CA . ALA A 1 305 ? 2.777 1.639 18.162 1.00 96.75 305 ALA A CA 1
ATOM 2346 C C . ALA A 1 305 ? 1.284 1.250 18.206 1.00 96.75 305 ALA A C 1
ATOM 2348 O O . ALA A 1 305 ? 0.707 1.073 19.282 1.00 96.75 305 ALA A O 1
ATOM 2349 N N . THR A 1 306 ? 0.648 1.068 17.045 1.00 96.38 306 THR A N 1
ATOM 2350 C CA . THR A 1 306 ? -0.747 0.599 16.953 1.00 96.38 306 THR A CA 1
ATOM 2351 C C . THR A 1 306 ? -0.893 -0.859 17.390 1.00 96.38 306 THR A C 1
ATOM 2353 O O . THR A 1 306 ? -1.859 -1.189 18.082 1.00 96.38 306 THR A O 1
ATOM 2356 N N . LYS A 1 307 ? 0.085 -1.722 17.086 1.00 97.50 307 LYS A N 1
ATOM 2357 C CA . LYS A 1 307 ? 0.135 -3.097 17.601 1.00 97.50 307 LYS A CA 1
ATOM 2358 C C . LYS A 1 307 ? 0.290 -3.133 19.128 1.00 97.50 307 LYS A C 1
ATOM 2360 O O . LYS A 1 307 ? -0.462 -3.845 19.787 1.00 97.50 307 LYS A O 1
ATOM 2365 N N . GLU A 1 308 ? 1.214 -2.362 19.699 1.00 97.38 308 GLU A N 1
ATOM 2366 C CA . GLU A 1 308 ? 1.405 -2.270 21.157 1.00 97.38 308 GLU A CA 1
ATOM 2367 C C . GLU A 1 308 ? 0.144 -1.736 21.859 1.00 97.38 308 GLU A C 1
ATOM 2369 O O . GLU A 1 308 ? -0.260 -2.243 22.909 1.00 97.38 308 GLU A O 1
ATOM 2374 N N . SER A 1 309 ? -0.543 -0.765 21.244 1.00 95.25 309 SER A N 1
ATOM 2375 C CA . SER A 1 309 ? -1.837 -0.264 21.718 1.00 95.25 309 SER A CA 1
ATOM 2376 C C . SER A 1 309 ? -2.927 -1.347 21.705 1.00 95.25 309 SER A C 1
ATOM 2378 O O . SER A 1 309 ? -3.668 -1.478 22.682 1.00 95.25 309 SER A O 1
ATOM 2380 N N . LEU A 1 310 ? -2.992 -2.171 20.653 1.00 95.62 310 LEU A N 1
ATOM 2381 C CA . LEU A 1 310 ? -3.920 -3.303 20.552 1.00 95.62 310 LEU A CA 1
ATOM 2382 C C . LEU A 1 310 ? -3.624 -4.395 21.594 1.00 95.62 310 LEU A C 1
ATOM 2384 O O . LEU A 1 310 ? -4.546 -4.895 22.237 1.00 95.62 310 LEU A O 1
ATOM 2388 N N . GLU A 1 311 ? -2.353 -4.748 21.799 1.00 96.31 311 GLU A N 1
ATOM 2389 C CA . GLU A 1 311 ? -1.942 -5.731 22.812 1.00 96.31 311 GLU A CA 1
ATOM 2390 C C . GLU A 1 311 ? -2.258 -5.236 24.237 1.00 96.31 311 GLU A C 1
ATOM 2392 O O . GLU A 1 311 ? -2.778 -6.000 25.054 1.00 96.31 311 GLU A O 1
ATOM 2397 N N . SER A 1 312 ? -2.067 -3.940 24.509 1.00 93.75 312 SER A N 1
ATOM 2398 C CA . SER A 1 312 ? -2.478 -3.286 25.760 1.00 93.75 312 SER A CA 1
ATOM 2399 C C . SER A 1 312 ? -4.004 -3.296 25.962 1.00 93.75 312 SER A C 1
ATOM 2401 O O . SER A 1 312 ? -4.496 -3.652 27.037 1.00 93.75 312 SER A O 1
ATOM 2403 N N . ALA A 1 313 ? -4.781 -2.999 24.914 1.00 95.00 313 ALA A N 1
ATOM 2404 C CA . ALA A 1 313 ? -6.243 -3.063 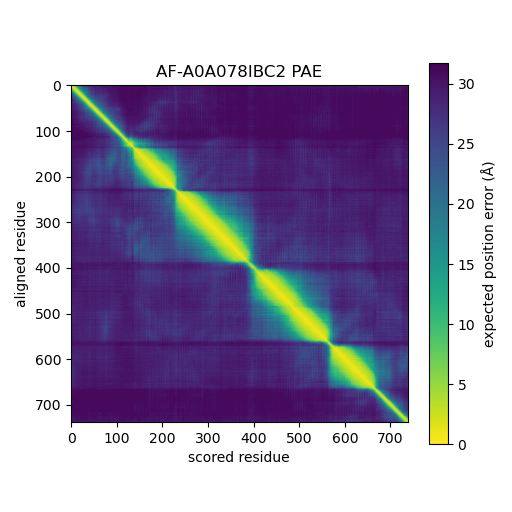24.958 1.00 95.00 313 ALA A CA 1
ATOM 2405 C C . ALA A 1 313 ? -6.760 -4.496 25.198 1.00 95.00 313 ALA A C 1
ATOM 2407 O O . ALA A 1 313 ? -7.692 -4.694 25.980 1.00 95.00 313 ALA A O 1
ATOM 2408 N N . HIS A 1 314 ? -6.132 -5.507 24.587 1.00 94.44 314 HIS A N 1
ATOM 2409 C CA . HIS A 1 314 ? -6.435 -6.917 24.845 1.00 94.44 314 HIS A CA 1
ATOM 2410 C C . HIS A 1 314 ? -6.104 -7.335 26.286 1.00 94.44 314 HIS A C 1
ATOM 2412 O O . HIS A 1 314 ? -6.901 -8.045 26.902 1.00 94.44 314 HIS A O 1
ATOM 2418 N N . ALA A 1 315 ? -4.982 -6.875 26.849 1.00 95.38 315 ALA A N 1
ATOM 2419 C CA . ALA A 1 315 ? -4.637 -7.132 28.247 1.00 95.38 315 ALA A CA 1
ATOM 2420 C C . ALA A 1 315 ? -5.674 -6.522 29.209 1.00 95.38 315 ALA A C 1
ATOM 2422 O O . ALA A 1 315 ? -6.186 -7.221 30.083 1.00 95.38 315 ALA A O 1
ATOM 2423 N N . SER A 1 316 ? -6.064 -5.260 28.992 1.00 93.12 316 SER A N 1
ATOM 2424 C CA . SER A 1 316 ? -7.093 -4.588 29.799 1.00 93.12 316 SER A CA 1
ATOM 2425 C C . SER A 1 316 ? -8.474 -5.250 29.676 1.00 93.12 316 SER A C 1
ATOM 2427 O O . SER A 1 316 ? -9.189 -5.373 30.669 1.00 93.12 316 SER A O 1
ATOM 2429 N N . HIS A 1 317 ? -8.842 -5.748 28.489 1.00 91.62 317 HIS A N 1
ATOM 2430 C CA . HIS A 1 317 ? -10.064 -6.535 28.303 1.00 91.62 317 HIS A CA 1
ATOM 2431 C C . HIS A 1 317 ? -10.032 -7.857 29.090 1.00 91.62 317 HIS A C 1
ATOM 2433 O O . HIS A 1 317 ? -11.027 -8.221 29.713 1.00 91.62 317 HIS A O 1
ATOM 2439 N N . LEU A 1 318 ? -8.905 -8.579 29.076 1.00 94.75 318 LEU A N 1
ATOM 2440 C CA . LEU A 1 318 ? -8.748 -9.829 29.829 1.00 94.75 318 LEU A CA 1
ATOM 2441 C C . LEU A 1 318 ? -8.818 -9.598 31.345 1.00 94.75 318 LEU A C 1
ATOM 2443 O O . LEU A 1 318 ? -9.508 -10.348 32.033 1.00 94.75 318 LEU A O 1
ATOM 2447 N N . GLU A 1 319 ? -8.187 -8.537 31.853 1.00 94.94 319 GLU A N 1
ATOM 2448 C CA . GLU A 1 319 ? -8.300 -8.140 33.262 1.00 94.94 319 GLU A CA 1
ATOM 2449 C C . GLU A 1 319 ? -9.751 -7.778 33.625 1.00 94.94 319 GLU A C 1
ATOM 2451 O O . GLU A 1 319 ? -10.286 -8.271 34.618 1.00 94.94 319 GLU A O 1
ATOM 2456 N N . ALA A 1 320 ? -10.436 -6.979 32.800 1.00 94.19 320 ALA A N 1
ATOM 2457 C CA . ALA A 1 320 ? -11.837 -6.622 33.025 1.00 94.19 320 ALA A CA 1
ATOM 2458 C C . ALA A 1 320 ? -12.773 -7.849 33.022 1.00 94.19 320 ALA A C 1
ATOM 2460 O O . ALA A 1 320 ? -13.720 -7.903 33.810 1.00 94.19 320 ALA A O 1
ATOM 2461 N N . GLU A 1 321 ? -12.498 -8.847 32.179 1.00 88.38 321 GLU A N 1
ATOM 2462 C CA . GLU A 1 321 ? -13.225 -10.120 32.143 1.00 88.38 321 GLU A CA 1
ATOM 2463 C C . GLU A 1 321 ? -12.946 -10.978 33.390 1.00 88.38 321 GLU A C 1
ATOM 2465 O O . GLU A 1 321 ? -13.884 -11.533 33.967 1.00 88.38 321 GLU A O 1
ATOM 2470 N N . GLU A 1 322 ? -11.703 -11.026 33.883 1.00 94.31 322 GLU A N 1
ATOM 2471 C CA . GLU A 1 322 ? -11.369 -11.679 35.157 1.00 94.31 322 GLU A CA 1
ATOM 2472 C C . GLU A 1 322 ? -12.101 -11.015 36.336 1.00 94.31 322 GLU A C 1
ATOM 2474 O O . GLU A 1 322 ? -12.753 -11.704 37.125 1.00 94.31 322 GLU A O 1
ATOM 2479 N N . GLN A 1 323 ? -12.104 -9.678 36.410 1.00 96.50 323 GLN A N 1
ATOM 2480 C CA . GLN A 1 323 ? -12.866 -8.938 37.426 1.00 96.50 323 GLN A CA 1
ATOM 2481 C C . GLN A 1 323 ? -14.381 -9.187 37.300 1.00 96.50 323 GLN A C 1
ATOM 2483 O O . GLN A 1 323 ? -15.072 -9.351 38.311 1.00 96.50 323 GLN A O 1
ATOM 2488 N N . ARG A 1 324 ? -14.919 -9.283 36.074 1.00 96.50 324 ARG A N 1
ATOM 2489 C CA . ARG A 1 324 ? -16.335 -9.614 35.823 1.00 96.50 324 ARG A CA 1
ATOM 2490 C C . ARG A 1 324 ? -16.687 -11.017 36.324 1.00 96.50 324 ARG A C 1
ATOM 2492 O O . ARG A 1 324 ? -17.757 -11.197 36.915 1.00 96.50 324 ARG A O 1
ATOM 2499 N N . ILE A 1 325 ? -15.806 -11.995 36.111 1.00 95.00 325 ILE A N 1
ATOM 2500 C CA . ILE A 1 325 ? -15.956 -13.374 36.596 1.00 95.00 325 ILE A CA 1
ATOM 2501 C C . ILE A 1 325 ? -15.850 -13.416 38.127 1.00 95.00 325 ILE A C 1
ATOM 2503 O O . ILE A 1 325 ? -16.721 -13.997 38.774 1.00 95.00 325 ILE A O 1
ATOM 2507 N N . GLY A 1 326 ? -14.865 -12.741 38.726 1.00 96.88 326 GLY A N 1
ATOM 2508 C CA . GLY A 1 326 ? -14.720 -12.634 40.182 1.00 96.88 326 GLY A CA 1
ATOM 2509 C C . GLY A 1 326 ? -15.953 -12.017 40.854 1.00 96.88 326 GLY A C 1
ATOM 2510 O O . GLY A 1 326 ? -16.492 -12.576 41.811 1.00 96.88 326 GLY A O 1
ATOM 2511 N N . ALA A 1 327 ? -16.476 -10.923 40.295 1.00 94.69 327 ALA A N 1
ATOM 2512 C CA . ALA A 1 327 ? -17.702 -10.280 40.766 1.00 94.69 327 ALA A CA 1
ATOM 2513 C C . ALA A 1 327 ? -18.962 -11.146 40.569 1.00 94.69 327 ALA A C 1
ATOM 2515 O O . ALA A 1 327 ? -19.918 -11.012 41.334 1.00 94.69 327 ALA A O 1
ATOM 2516 N N . ALA A 1 328 ? -18.993 -12.032 39.566 1.00 93.69 328 ALA A N 1
ATOM 2517 C CA . ALA A 1 328 ? -20.060 -13.023 39.413 1.00 93.69 328 ALA A CA 1
ATOM 2518 C C . ALA A 1 328 ? -19.976 -14.107 40.494 1.00 93.69 328 ALA A C 1
ATOM 2520 O O . ALA A 1 328 ? -20.941 -14.306 41.226 1.00 93.69 328 ALA A O 1
ATOM 2521 N N . MET A 1 329 ? -18.797 -14.706 40.680 1.00 95.06 329 MET A N 1
ATOM 2522 C CA . MET A 1 329 ? -18.550 -15.721 41.710 1.00 95.06 329 MET A CA 1
ATOM 2523 C C . MET A 1 329 ? -18.851 -15.211 43.129 1.00 95.06 329 MET A C 1
ATOM 2525 O O . MET A 1 329 ? -19.364 -15.967 43.953 1.00 95.06 329 MET A O 1
ATOM 2529 N N . ALA A 1 330 ? -18.571 -13.936 43.422 1.00 96.25 330 ALA A N 1
ATOM 2530 C CA . ALA A 1 330 ? -18.939 -13.308 44.691 1.00 96.25 330 ALA A CA 1
ATOM 2531 C C . ALA A 1 330 ? -20.467 -13.195 44.861 1.00 96.25 330 ALA A C 1
ATOM 2533 O O . ALA A 1 330 ? -21.008 -13.663 45.864 1.00 96.25 330 ALA A O 1
ATOM 2534 N N . ARG A 1 331 ? -21.171 -12.654 43.854 1.00 95.25 331 ARG A N 1
ATOM 2535 C CA . ARG A 1 331 ? -22.640 -12.529 43.864 1.00 95.25 331 ARG A CA 1
ATOM 2536 C C . ARG A 1 331 ? -23.349 -13.876 43.984 1.00 95.25 331 ARG A C 1
ATOM 2538 O O . ARG A 1 331 ? -24.327 -13.966 44.718 1.00 95.25 331 ARG A O 1
ATOM 2545 N N . ASP A 1 332 ? -22.850 -14.915 43.323 1.00 95.06 332 ASP A N 1
ATOM 2546 C CA . ASP A 1 332 ? -23.439 -16.256 43.384 1.00 95.06 332 ASP A CA 1
ATOM 2547 C C . ASP A 1 332 ? -23.253 -16.888 44.778 1.00 95.06 332 ASP A C 1
ATOM 2549 O O . ASP A 1 332 ? -24.164 -17.537 45.298 1.00 95.06 332 ASP A O 1
ATOM 2553 N N . GLN A 1 333 ? -22.115 -16.639 45.442 1.00 96.56 333 GLN A N 1
ATOM 2554 C CA . GLN A 1 333 ? -21.925 -17.032 46.843 1.00 96.56 333 GLN A CA 1
ATOM 2555 C C . GLN A 1 333 ? -22.862 -16.284 47.798 1.00 96.56 333 GLN A C 1
ATOM 2557 O O . GLN A 1 333 ? -23.399 -16.906 48.715 1.00 96.56 333 GLN A O 1
ATOM 2562 N N . ASP A 1 334 ? -23.065 -14.977 47.610 1.00 95.81 334 ASP A N 1
ATOM 2563 C CA . ASP A 1 334 ? -23.990 -14.195 48.442 1.00 95.81 334 ASP A CA 1
ATOM 2564 C C . ASP A 1 334 ? -25.447 -14.603 48.213 1.00 95.81 334 ASP A C 1
ATOM 2566 O O . ASP A 1 334 ? -26.170 -14.826 49.182 1.00 95.81 334 ASP A O 1
ATOM 2570 N N . ALA A 1 335 ? -25.858 -14.831 46.964 1.00 95.19 335 ALA A N 1
ATOM 2571 C CA . ALA A 1 335 ? -27.178 -15.367 46.647 1.00 95.19 335 ALA A CA 1
ATOM 2572 C C . ALA A 1 335 ? -27.428 -16.718 47.342 1.00 95.19 335 ALA A C 1
ATOM 2574 O O . ALA A 1 335 ? -28.497 -16.927 47.914 1.00 95.19 335 ALA A O 1
ATOM 2575 N N . HIS A 1 336 ? -26.434 -17.613 47.371 1.00 94.50 336 HIS A N 1
ATOM 2576 C CA . HIS A 1 336 ? -26.557 -18.915 48.035 1.00 94.50 336 HIS A CA 1
ATOM 2577 C C . HIS A 1 336 ? -26.478 -18.822 49.577 1.00 94.50 336 HIS A C 1
ATOM 2579 O O . HIS A 1 336 ? -27.110 -19.619 50.278 1.00 94.50 336 HIS A O 1
ATOM 2585 N N . ARG A 1 337 ? -25.777 -17.817 50.134 1.00 97.62 337 ARG A N 1
ATOM 2586 C CA . ARG A 1 337 ? -25.873 -17.450 51.564 1.00 97.62 337 ARG A CA 1
ATOM 2587 C C . ARG A 1 337 ? -27.299 -17.002 51.908 1.00 97.62 337 ARG A C 1
ATOM 2589 O O . ARG A 1 337 ? -27.909 -17.567 52.816 1.00 97.62 337 ARG A O 1
ATOM 2596 N N . TRP A 1 338 ? -27.855 -16.066 51.140 1.00 95.38 338 TRP A N 1
ATOM 2597 C CA . TRP A 1 338 ? -29.194 -15.512 51.363 1.00 95.38 338 TRP A CA 1
ATOM 2598 C C . TRP A 1 338 ? -30.294 -16.565 51.161 1.00 95.38 338 TRP A C 1
ATOM 2600 O O . TRP A 1 338 ? -31.247 -16.609 51.932 1.00 95.38 338 TRP A O 1
ATOM 2610 N N . GLU A 1 339 ? -30.152 -17.473 50.191 1.00 96.50 339 GLU A N 1
ATOM 2611 C CA . GLU A 1 339 ? -31.066 -18.608 49.989 1.00 96.50 339 GLU A CA 1
ATOM 2612 C C . GLU A 1 339 ? -31.147 -19.509 51.236 1.00 96.50 339 GLU A C 1
ATOM 2614 O O . GLU A 1 339 ? -32.229 -19.955 51.631 1.00 96.50 339 GLU A O 1
ATOM 2619 N N . LYS A 1 340 ? -30.005 -19.764 51.887 1.00 96.88 340 LYS A N 1
ATOM 2620 C CA . LYS A 1 340 ? -29.933 -20.560 53.117 1.00 96.88 340 LYS A CA 1
ATOM 2621 C C . LYS A 1 340 ? -30.583 -19.840 54.300 1.00 96.88 340 LYS A C 1
ATOM 2623 O O . LYS A 1 340 ? -31.318 -20.471 55.058 1.00 96.88 340 LYS A O 1
ATOM 2628 N N . GLU A 1 341 ? -30.338 -18.541 54.449 1.00 94.94 341 GLU A N 1
ATOM 2629 C CA . GLU A 1 341 ? -30.949 -17.712 55.496 1.00 94.94 341 GLU A CA 1
ATOM 2630 C C . GLU A 1 341 ? -32.470 -17.595 55.307 1.00 94.94 341 GLU A C 1
ATOM 2632 O O . GLU A 1 341 ? -33.222 -17.772 56.265 1.00 94.94 341 GLU A O 1
ATOM 2637 N N . MET A 1 342 ? -32.940 -17.426 54.066 1.00 92.75 342 MET A N 1
ATOM 2638 C CA . MET A 1 342 ? -34.369 -17.414 53.731 1.00 92.75 342 MET A CA 1
ATOM 2639 C C . MET A 1 342 ? -35.054 -18.740 54.066 1.00 92.75 342 MET A C 1
ATOM 2641 O O . MET A 1 342 ? -36.117 -18.725 54.680 1.00 92.75 342 MET A O 1
ATOM 2645 N N . LYS A 1 343 ? -34.434 -19.890 53.765 1.00 96.62 343 LYS A N 1
ATOM 2646 C CA . LYS A 1 343 ? -34.967 -21.208 54.162 1.00 96.62 343 LYS A CA 1
ATOM 2647 C C . LYS A 1 343 ? -35.048 -21.367 55.684 1.00 96.62 343 LYS A C 1
ATOM 2649 O O . LYS A 1 343 ? -36.040 -21.881 56.193 1.00 96.62 343 LYS A O 1
ATOM 2654 N N . GLN A 1 344 ? -34.053 -20.877 56.426 1.00 96.12 344 GLN A N 1
ATOM 2655 C CA . GLN A 1 344 ? -34.086 -20.888 57.894 1.00 96.12 344 GLN A CA 1
ATOM 2656 C C . GLN A 1 344 ? -35.172 -19.963 58.469 1.00 96.12 344 GLN A C 1
ATOM 2658 O O . GLN A 1 344 ? -35.821 -20.328 59.451 1.00 96.12 344 GLN A O 1
ATOM 2663 N N . ALA A 1 345 ? -35.406 -18.799 57.858 1.00 94.12 345 ALA A N 1
ATOM 2664 C CA . ALA A 1 345 ? -36.501 -17.906 58.227 1.00 94.12 345 ALA A CA 1
ATOM 2665 C C . ALA A 1 345 ? -37.875 -18.518 57.894 1.00 94.12 345 ALA A C 1
ATOM 2667 O O . ALA A 1 345 ? -38.784 -18.477 58.722 1.00 94.12 345 ALA A O 1
ATOM 2668 N N . GLU A 1 346 ? -38.019 -19.155 56.729 1.00 94.88 346 GLU A N 1
ATOM 2669 C CA . GLU A 1 346 ? -39.242 -19.851 56.322 1.00 94.88 346 GLU A CA 1
ATOM 2670 C C . GLU A 1 346 ? -39.574 -21.004 57.281 1.00 94.88 346 GLU A C 1
ATOM 2672 O O . GLU A 1 346 ? -40.701 -21.098 57.766 1.00 94.88 346 GLU A O 1
ATOM 2677 N N . GLU A 1 347 ? -38.587 -21.821 57.659 1.00 97.19 347 GLU A N 1
ATOM 2678 C CA . GLU A 1 347 ? -38.742 -22.845 58.697 1.00 97.19 347 GLU A CA 1
ATOM 2679 C C . GLU A 1 347 ? -39.221 -22.273 60.044 1.00 97.19 347 GLU A C 1
ATOM 2681 O O . GLU A 1 347 ? -40.010 -22.915 60.740 1.00 97.19 347 GLU A O 1
ATOM 2686 N N . GLN A 1 348 ? -38.732 -21.096 60.453 1.00 96.31 348 GLN A N 1
ATOM 2687 C CA . GLN A 1 348 ? -39.177 -20.435 61.687 1.00 96.31 348 GLN A CA 1
ATOM 2688 C C . GLN A 1 348 ? -40.621 -19.933 61.565 1.00 96.31 348 GLN A C 1
ATOM 2690 O O . GLN A 1 348 ? -41.418 -20.147 62.476 1.00 96.31 348 GLN A O 1
ATOM 2695 N N . VAL A 1 349 ? -40.993 -19.345 60.424 1.00 94.44 349 VAL A N 1
ATOM 2696 C CA . VAL A 1 349 ? -42.374 -18.921 60.139 1.00 94.44 349 VAL A CA 1
ATOM 2697 C C . VAL A 1 349 ? -43.329 -20.119 60.101 1.00 94.44 349 VAL A C 1
ATOM 2699 O O . VAL A 1 349 ? -44.434 -20.034 60.635 1.00 94.44 349 VAL A O 1
ATOM 2702 N N . GLN A 1 350 ? -42.915 -21.262 59.546 1.00 95.62 350 GLN A N 1
ATOM 2703 C CA . GLN A 1 350 ? -43.704 -22.499 59.571 1.00 95.62 350 GLN A CA 1
ATOM 2704 C C . GLN A 1 350 ? -43.925 -23.012 61.007 1.00 95.62 350 GLN A C 1
ATOM 2706 O O . GLN A 1 350 ? -45.057 -23.348 61.361 1.00 95.62 350 GLN A O 1
ATOM 2711 N N . LYS A 1 351 ? -42.887 -22.996 61.860 1.00 96.81 351 LYS A N 1
ATOM 2712 C CA . LYS A 1 351 ? -42.983 -23.362 63.289 1.00 96.81 351 LYS A CA 1
ATOM 2713 C C . LYS A 1 351 ? -43.940 -22.426 64.046 1.00 96.81 351 LYS A C 1
ATOM 2715 O O . LYS A 1 351 ? -44.877 -22.902 64.683 1.00 96.81 351 LYS A O 1
ATOM 2720 N N . LEU A 1 352 ? -43.790 -21.108 63.887 1.00 94.94 352 LEU A N 1
ATOM 2721 C CA . LEU A 1 352 ? -44.678 -20.107 64.498 1.00 94.94 352 LEU A CA 1
ATOM 2722 C C . LEU A 1 352 ? -46.133 -20.236 64.017 1.00 94.94 352 LEU A C 1
ATOM 2724 O O . LEU A 1 352 ? -47.057 -20.131 64.819 1.00 94.94 352 LEU A O 1
ATOM 2728 N N . ASN A 1 353 ? -46.369 -20.529 62.735 1.00 94.69 353 ASN A N 1
ATOM 2729 C CA . ASN A 1 353 ? -47.719 -20.801 62.229 1.00 94.69 353 ASN A CA 1
ATOM 2730 C C . ASN A 1 353 ? -48.342 -22.051 62.876 1.00 94.69 353 ASN A C 1
ATOM 2732 O O . ASN A 1 353 ? -49.543 -22.062 63.156 1.00 94.69 353 ASN A O 1
ATOM 2736 N N . GLN A 1 354 ? -47.549 -23.087 63.162 1.00 95.88 354 GLN A N 1
ATOM 2737 C CA . GLN A 1 354 ? -48.023 -24.283 63.863 1.00 95.88 354 GLN A CA 1
ATOM 2738 C C . GLN A 1 354 ? -48.372 -23.992 65.337 1.00 95.88 354 GLN A C 1
ATOM 2740 O O . GLN A 1 354 ? -49.383 -24.493 65.834 1.00 95.88 354 GLN A O 1
ATOM 2745 N N . GLU A 1 355 ? -47.610 -23.123 66.009 1.00 95.69 355 GLU A N 1
ATOM 2746 C CA . GLU A 1 355 ? -47.930 -22.611 67.354 1.00 95.69 355 GLU A CA 1
ATOM 2747 C C . GLU A 1 355 ? -49.172 -21.703 67.365 1.00 95.69 355 GLU A C 1
ATOM 2749 O O . GLU A 1 355 ? -50.001 -21.793 68.270 1.00 95.69 355 GLU A O 1
ATOM 2754 N N . ILE A 1 356 ? -49.371 -20.870 66.339 1.00 94.50 356 ILE A N 1
ATOM 2755 C CA . ILE A 1 356 ? -50.587 -20.054 66.185 1.00 94.50 356 ILE A CA 1
ATOM 2756 C C . ILE A 1 356 ? -51.824 -20.949 66.009 1.00 94.50 356 ILE A C 1
ATOM 2758 O O . ILE A 1 356 ? -52.875 -20.668 66.589 1.00 94.50 356 ILE A O 1
ATOM 2762 N N . LEU A 1 357 ? -51.713 -22.049 65.255 1.00 94.56 357 LEU A N 1
ATOM 2763 C CA . LEU A 1 357 ? -52.806 -23.009 65.077 1.00 94.56 357 LEU A CA 1
ATOM 2764 C C . LEU A 1 357 ? -53.156 -23.751 66.377 1.00 94.56 357 LEU A C 1
ATOM 2766 O O . LEU A 1 357 ? -54.341 -23.870 66.695 1.00 94.56 357 LEU A O 1
ATOM 2770 N N . SER A 1 358 ? -52.166 -24.199 67.159 1.00 94.31 358 SER A N 1
ATOM 2771 C CA . SER A 1 358 ? -52.423 -24.853 68.453 1.00 94.31 358 SER A CA 1
ATOM 2772 C C . SER A 1 358 ? -52.936 -23.868 69.512 1.00 94.31 358 SER A C 1
ATOM 2774 O O . SER A 1 358 ? -53.874 -24.181 70.242 1.00 94.31 358 SER A O 1
ATOM 2776 N N . SER A 1 359 ? -52.419 -22.637 69.534 1.00 94.75 359 SER A N 1
ATOM 2777 C CA . SER A 1 359 ? -52.926 -21.541 70.371 1.00 94.75 359 SER A CA 1
ATOM 2778 C C . SER A 1 359 ? -54.386 -21.192 70.042 1.00 94.75 359 SER A C 1
ATOM 2780 O O . SER A 1 359 ? -55.202 -20.990 70.943 1.00 94.75 359 SER A O 1
ATOM 2782 N N . LYS A 1 360 ? -54.768 -21.209 68.756 1.00 95.38 360 LYS A N 1
ATOM 2783 C CA . LYS A 1 360 ? -56.156 -21.000 68.314 1.00 95.38 360 LYS A CA 1
ATOM 2784 C C . LYS A 1 360 ? -57.096 -22.134 68.746 1.00 95.38 360 LYS A C 1
ATOM 2786 O O . LYS A 1 360 ? -58.216 -21.851 69.168 1.00 95.38 360 LYS A O 1
ATOM 2791 N N . ASP A 1 361 ? -56.652 -23.389 68.682 1.00 93.56 361 ASP A N 1
ATOM 2792 C CA . ASP A 1 361 ? -57.389 -24.543 69.218 1.00 93.56 361 ASP A CA 1
ATOM 2793 C C . ASP A 1 361 ? -57.588 -24.421 70.741 1.00 93.56 361 ASP A C 1
ATOM 2795 O O . ASP A 1 361 ? -58.726 -24.470 71.217 1.00 93.56 361 ASP A O 1
ATOM 2799 N N . LEU A 1 362 ? -56.517 -24.146 71.494 1.00 92.75 362 LEU A N 1
ATOM 2800 C CA . LEU A 1 362 ? -56.578 -23.902 72.940 1.00 92.75 362 LEU A CA 1
ATOM 2801 C C . LEU A 1 362 ? -57.513 -22.738 73.293 1.00 92.75 362 LEU A C 1
ATOM 2803 O O . LEU A 1 362 ? -58.302 -22.855 74.232 1.00 92.75 362 LEU A O 1
ATOM 2807 N N . LYS A 1 363 ? -57.489 -21.647 72.518 1.00 94.56 363 LYS A N 1
ATOM 2808 C CA . LYS A 1 363 ? -58.431 -20.539 72.695 1.00 94.56 363 LYS A CA 1
ATOM 2809 C C . LYS A 1 363 ? -59.874 -20.975 72.441 1.00 94.56 363 LYS A C 1
ATOM 2811 O O . LYS A 1 363 ? -60.724 -20.687 73.272 1.00 94.56 363 LYS A O 1
ATOM 2816 N N . SER A 1 364 ? -60.157 -21.721 71.373 1.00 92.69 364 SER A N 1
ATOM 2817 C CA . SER A 1 364 ? -61.523 -22.201 71.112 1.00 92.69 364 SER A CA 1
ATOM 2818 C C . SER A 1 364 ? -62.053 -23.100 72.241 1.00 92.69 364 SER A C 1
ATOM 2820 O O . SER A 1 364 ? -63.228 -23.023 72.601 1.00 92.69 364 SER A O 1
ATOM 2822 N N . LYS A 1 365 ? -61.171 -23.884 72.878 1.00 93.75 365 LYS A N 1
ATOM 2823 C CA . LYS A 1 365 ? -61.487 -24.697 74.063 1.00 93.75 365 LYS A CA 1
ATOM 2824 C C . LYS A 1 365 ? -61.747 -23.834 75.300 1.00 93.75 365 LYS A C 1
ATOM 2826 O O . LYS A 1 365 ? -62.690 -24.115 76.035 1.00 93.75 365 LYS A O 1
ATOM 2831 N N . LEU A 1 366 ? -60.967 -22.770 75.504 1.00 93.06 366 LEU A N 1
ATOM 2832 C CA . LEU A 1 366 ? -61.176 -21.792 76.577 1.00 93.06 366 LEU A CA 1
ATOM 2833 C C . LEU A 1 366 ? -62.484 -21.007 76.399 1.00 93.06 366 LEU A C 1
ATOM 2835 O O . LEU A 1 366 ? -63.236 -20.859 77.360 1.00 93.06 366 LEU A O 1
ATOM 2839 N N . ASP A 1 367 ? -62.780 -20.550 75.182 1.00 91.50 367 ASP A N 1
ATOM 2840 C CA . ASP A 1 367 ? -64.024 -19.853 74.843 1.00 91.50 367 ASP A CA 1
ATOM 2841 C C . ASP A 1 367 ? -65.234 -20.790 75.075 1.00 91.50 367 ASP A C 1
ATOM 2843 O O . ASP A 1 367 ? -66.205 -20.401 75.724 1.00 91.50 367 ASP A O 1
ATOM 2847 N N . THR A 1 368 ? -65.134 -22.066 74.671 1.00 91.38 368 THR A N 1
ATOM 2848 C CA . THR A 1 368 ? -66.158 -23.101 74.941 1.00 91.38 368 THR A CA 1
ATOM 2849 C C . THR A 1 368 ? -66.360 -23.349 76.441 1.00 91.38 368 THR A C 1
ATOM 2851 O O . THR A 1 368 ? -67.492 -23.373 76.922 1.00 91.38 368 THR A O 1
ATOM 2854 N N . ALA A 1 369 ? -65.277 -23.500 77.210 1.00 88.69 369 ALA A N 1
ATOM 2855 C CA . ALA A 1 369 ? -65.353 -23.680 78.662 1.00 88.69 369 ALA A CA 1
ATOM 2856 C C . ALA A 1 369 ? -65.920 -22.439 79.378 1.00 88.69 369 ALA A C 1
ATOM 2858 O O . ALA A 1 369 ? -66.618 -22.567 80.383 1.00 88.69 369 ALA A O 1
ATOM 2859 N N . SER A 1 370 ? -65.658 -21.244 78.842 1.00 91.38 370 SER A N 1
ATOM 2860 C CA . SER A 1 370 ? -66.194 -19.980 79.355 1.00 91.38 370 SER A CA 1
ATOM 2861 C C . SER A 1 370 ? -67.697 -19.847 79.098 1.00 91.38 370 SER A C 1
ATOM 2863 O O . SER A 1 370 ? -68.409 -19.369 79.978 1.00 91.38 370 SER A O 1
ATOM 2865 N N . ALA A 1 371 ? -68.190 -20.316 77.945 1.00 91.75 371 ALA A N 1
ATOM 2866 C CA . ALA A 1 371 ? -69.622 -20.393 77.652 1.00 91.75 371 ALA A CA 1
ATOM 2867 C C . ALA A 1 371 ? -70.343 -21.346 78.623 1.00 91.75 371 ALA A C 1
ATOM 2869 O O . ALA A 1 371 ? -71.251 -20.914 79.326 1.00 91.75 371 ALA A O 1
ATOM 2870 N N . LEU A 1 372 ? -69.846 -22.579 78.786 1.00 91.69 372 LEU A N 1
ATOM 2871 C CA . LEU A 1 372 ? -70.398 -23.549 79.749 1.00 91.69 372 LEU A CA 1
ATOM 2872 C C . LEU A 1 372 ? -70.413 -23.014 81.195 1.00 91.69 372 LEU A C 1
ATOM 2874 O O . LEU A 1 372 ? -71.317 -23.318 81.970 1.00 91.69 372 LEU A O 1
ATOM 2878 N N . LEU A 1 373 ? -69.424 -22.196 81.571 1.00 89.88 373 LEU A N 1
ATOM 2879 C CA . LEU A 1 373 ? -69.358 -21.547 82.883 1.00 89.88 373 LEU A CA 1
ATOM 2880 C C . LEU A 1 373 ? -70.341 -20.368 83.026 1.00 89.88 373 LEU A C 1
ATOM 2882 O O . LEU A 1 373 ? -70.739 -20.050 84.148 1.00 89.88 373 LEU A O 1
ATOM 2886 N N . LEU A 1 374 ? -70.740 -19.719 81.928 1.00 89.94 374 LEU A N 1
ATOM 2887 C CA . LEU A 1 374 ? -71.830 -18.738 81.917 1.00 89.94 374 LEU A CA 1
ATOM 2888 C C . LEU A 1 374 ? -73.196 -19.429 81.988 1.00 89.94 374 LEU A C 1
ATOM 2890 O O . LEU A 1 374 ? -74.025 -18.999 82.787 1.00 89.94 374 LEU A O 1
ATOM 2894 N N . ASP A 1 375 ? -73.393 -20.527 81.256 1.00 87.44 375 ASP A N 1
ATOM 2895 C CA . ASP A 1 375 ? -74.621 -21.330 81.310 1.00 87.44 375 ASP A CA 1
ATOM 2896 C C . ASP A 1 375 ? -74.850 -21.884 82.728 1.00 87.44 375 ASP A C 1
ATOM 2898 O O . ASP A 1 375 ? -75.901 -21.656 83.323 1.00 87.44 375 ASP A O 1
ATOM 2902 N N . LEU A 1 376 ? -73.822 -22.481 83.347 1.00 88.31 376 LEU A N 1
ATOM 2903 C CA . LEU A 1 376 ? -73.878 -22.963 84.735 1.00 88.31 376 LEU A CA 1
ATOM 2904 C C . LEU A 1 376 ? -74.166 -21.834 85.748 1.00 88.31 376 LEU A C 1
ATOM 2906 O O . LEU A 1 376 ? -74.815 -22.052 86.771 1.00 88.31 376 LEU A O 1
ATOM 2910 N N . LYS A 1 377 ? -73.700 -20.605 85.481 1.00 87.25 377 LYS A N 1
ATOM 2911 C CA . LYS A 1 377 ? -74.044 -19.428 86.298 1.00 87.25 377 LYS A CA 1
ATOM 2912 C C . LYS A 1 377 ? -75.493 -18.993 86.092 1.00 87.25 377 LYS A C 1
ATOM 2914 O O . LYS A 1 377 ? -76.124 -18.596 87.067 1.00 87.25 377 LYS A O 1
ATOM 2919 N N . ALA A 1 378 ? -76.021 -19.072 84.872 1.00 84.81 378 ALA A N 1
ATOM 2920 C CA . ALA A 1 378 ? -77.426 -18.791 84.591 1.00 84.81 378 ALA A CA 1
ATOM 2921 C C . ALA A 1 378 ? -78.346 -19.828 85.261 1.00 84.81 378 ALA A C 1
ATOM 2923 O O . ALA A 1 378 ? -79.322 -19.442 85.899 1.00 84.81 378 ALA A O 1
ATOM 2924 N N . GLU A 1 379 ? -77.989 -21.117 85.225 1.00 82.69 379 GLU A N 1
ATOM 2925 C CA . GLU A 1 379 ? -78.676 -22.173 85.983 1.00 82.69 379 GLU A CA 1
ATOM 2926 C C . GLU A 1 379 ? -78.631 -21.918 87.498 1.00 82.69 379 GLU A C 1
ATOM 2928 O O . GLU A 1 379 ? -79.650 -22.047 88.178 1.00 82.69 379 GLU A O 1
ATOM 2933 N N . LEU A 1 380 ? -77.478 -21.502 88.040 1.00 80.75 380 LEU A N 1
ATOM 2934 C CA . LEU A 1 380 ? -77.343 -21.173 89.462 1.00 80.75 380 LEU A CA 1
ATOM 2935 C C . LEU A 1 380 ? -78.200 -19.962 89.865 1.00 80.75 380 LEU A C 1
ATOM 2937 O O . LEU A 1 380 ? -78.829 -19.994 90.923 1.00 80.75 380 LEU A O 1
ATOM 2941 N N . VAL A 1 381 ? -78.262 -18.919 89.029 1.00 79.56 381 VAL A N 1
ATOM 2942 C CA . VAL A 1 381 ? -79.146 -17.760 89.245 1.00 79.56 381 VAL A CA 1
ATOM 2943 C C . VAL A 1 381 ? -80.611 -18.188 89.183 1.00 79.56 381 VAL A C 1
ATOM 2945 O O . VAL A 1 381 ? -81.345 -17.905 90.124 1.00 79.56 381 VAL A O 1
ATOM 2948 N N . ALA A 1 382 ? -81.022 -18.958 88.171 1.00 73.19 382 ALA A N 1
ATOM 2949 C CA . ALA A 1 382 ? -82.388 -19.469 88.060 1.00 73.19 382 ALA A CA 1
ATOM 2950 C C . ALA A 1 382 ? -82.782 -20.365 89.254 1.00 73.19 382 ALA A C 1
ATOM 2952 O O . ALA A 1 382 ? -83.905 -20.286 89.750 1.00 73.19 382 ALA A O 1
ATOM 2953 N N . TYR A 1 383 ? -81.855 -21.174 89.779 1.00 71.75 383 TYR A N 1
ATOM 2954 C CA . TYR A 1 383 ? -82.055 -21.958 91.002 1.00 71.75 383 TYR A CA 1
ATOM 2955 C C . TYR A 1 383 ? -82.173 -21.077 92.260 1.00 71.75 383 TYR A C 1
ATOM 2957 O O . TYR A 1 383 ? -82.990 -21.362 93.140 1.00 71.75 383 TYR A O 1
ATOM 2965 N N . MET A 1 384 ? -81.406 -19.986 92.350 1.00 71.06 384 MET A N 1
ATOM 2966 C CA . MET A 1 384 ? -81.515 -19.015 93.445 1.00 71.06 384 MET A CA 1
ATOM 2967 C C . MET A 1 384 ? -82.818 -18.205 93.377 1.00 71.06 384 MET A C 1
ATOM 2969 O O . MET A 1 384 ? -83.491 -18.069 94.396 1.00 71.06 384 MET A O 1
ATOM 2973 N N . GLU A 1 385 ? -83.236 -17.742 92.198 1.00 62.62 385 GLU A N 1
ATOM 2974 C CA . GLU A 1 385 ? -84.524 -17.066 91.980 1.00 62.62 385 GLU A CA 1
ATOM 2975 C C . GLU A 1 385 ? -85.709 -18.016 92.226 1.00 62.62 385 GLU A C 1
ATOM 2977 O O . GLU A 1 385 ? -86.687 -17.644 92.880 1.00 62.62 385 GLU A O 1
ATOM 2982 N N . SER A 1 386 ? -85.591 -19.288 91.829 1.00 58.66 386 SER A N 1
ATOM 2983 C CA . SER A 1 386 ? -86.553 -20.340 92.183 1.00 58.66 386 SER A CA 1
ATOM 2984 C C . SER A 1 386 ? -86.636 -20.601 93.693 1.00 58.66 386 SER A C 1
ATOM 2986 O O . SER A 1 386 ? -87.640 -21.152 94.145 1.00 58.66 386 SER A O 1
ATOM 2988 N N . LYS A 1 387 ? -85.621 -20.218 94.481 1.00 52.91 387 LYS A N 1
ATOM 2989 C CA . LYS A 1 387 ? -85.654 -20.254 95.952 1.00 52.91 387 LYS A CA 1
ATOM 2990 C C . LYS A 1 387 ? -86.135 -18.956 96.605 1.00 52.91 387 LYS A C 1
ATOM 2992 O O . LYS A 1 387 ? -86.523 -19.005 97.766 1.00 52.91 387 LYS A O 1
ATOM 2997 N N . LEU A 1 388 ? -86.120 -17.828 95.895 1.00 49.50 388 LEU A N 1
ATOM 2998 C CA . LEU A 1 388 ? -86.461 -16.500 96.431 1.00 49.50 388 LEU A CA 1
ATOM 2999 C C . LEU A 1 388 ? -87.941 -16.115 96.253 1.00 49.50 388 LEU A C 1
ATOM 3001 O O . LEU A 1 388 ? -88.376 -15.082 96.748 1.00 49.50 388 LEU A O 1
ATOM 3005 N N . ASN A 1 389 ? -88.740 -16.963 95.598 1.00 41.44 389 ASN A N 1
ATOM 3006 C CA . ASN A 1 389 ? -90.195 -16.801 95.480 1.00 41.44 389 ASN A CA 1
ATOM 3007 C C . ASN A 1 389 ? -90.985 -17.356 96.692 1.00 41.44 389 ASN A C 1
ATOM 3009 O O . ASN A 1 389 ? -92.198 -17.548 96.614 1.00 41.44 389 ASN A O 1
ATOM 3013 N N . GLN A 1 390 ? -90.311 -17.599 97.821 1.00 36.94 390 GLN A N 1
ATOM 3014 C CA . GLN A 1 390 ? -90.903 -18.012 99.093 1.00 36.94 390 GLN A CA 1
ATOM 3015 C C . GLN A 1 390 ? -90.328 -17.112 100.209 1.00 36.94 390 GLN A C 1
ATOM 3017 O O . GLN A 1 390 ? -89.115 -17.014 100.339 1.00 36.94 390 GLN A O 1
ATOM 3022 N N . GLU A 1 391 ? -91.214 -16.502 101.010 1.00 27.61 391 GLU A N 1
ATOM 3023 C CA . GLU A 1 391 ? -90.941 -15.592 102.150 1.00 27.61 391 GLU A CA 1
ATOM 3024 C C . GLU A 1 391 ? -90.454 -14.157 101.822 1.00 27.61 391 GLU A C 1
ATOM 3026 O O . GLU A 1 391 ? -89.305 -13.914 101.470 1.00 27.61 391 GLU A O 1
ATOM 3031 N N . ALA A 1 392 ? -91.338 -13.169 102.040 1.00 29.42 392 ALA A N 1
ATOM 3032 C CA . ALA A 1 392 ? -91.013 -11.736 102.079 1.00 29.42 392 ALA A CA 1
ATOM 3033 C C . ALA A 1 392 ? -92.052 -10.950 102.913 1.00 29.42 392 ALA A C 1
ATOM 3035 O O . ALA A 1 392 ? -93.239 -11.042 102.592 1.00 29.42 392 ALA A O 1
ATOM 3036 N N . ARG A 1 393 ? -91.611 -10.204 103.954 1.00 25.67 393 ARG A N 1
ATOM 3037 C CA . ARG A 1 393 ? -92.302 -9.145 104.764 1.00 25.67 393 ARG A CA 1
ATOM 3038 C C . ARG A 1 393 ? -91.482 -8.822 106.044 1.00 25.67 393 ARG A C 1
ATOM 3040 O O . ARG A 1 393 ? -90.568 -9.582 106.337 1.00 25.67 393 ARG A O 1
ATOM 3047 N N . ASP A 1 394 ? -91.671 -7.747 106.831 1.00 27.02 394 ASP A N 1
ATOM 3048 C CA . ASP A 1 394 ? -92.735 -6.714 106.953 1.00 27.02 394 ASP A CA 1
ATOM 3049 C C . ASP A 1 394 ? -92.172 -5.327 107.435 1.00 27.02 394 ASP A C 1
ATOM 3051 O O . ASP A 1 394 ? -90.957 -5.138 107.475 1.00 27.02 394 ASP A O 1
ATOM 3055 N N . LEU A 1 395 ? -93.046 -4.358 107.788 1.00 34.34 395 LEU A N 1
ATOM 3056 C CA . LEU A 1 395 ? -92.790 -2.955 108.245 1.00 34.34 395 LEU A CA 1
ATOM 3057 C C . LEU A 1 395 ? -93.670 -2.614 109.502 1.00 34.34 395 LEU A C 1
ATOM 3059 O O . LEU A 1 395 ? -94.395 -3.529 109.903 1.00 34.34 395 LEU A O 1
ATOM 3063 N N . PRO A 1 396 ? -93.752 -1.384 110.112 1.00 39.81 396 PRO A N 1
ATOM 3064 C CA . PRO A 1 396 ? -93.110 -0.062 109.864 1.00 39.81 396 PRO A CA 1
ATOM 3065 C C . PRO A 1 396 ? -92.647 0.726 111.150 1.00 39.81 396 PRO A C 1
ATOM 3067 O O . PRO A 1 396 ? -92.668 0.170 112.242 1.00 39.81 396 PRO A O 1
ATOM 3070 N N . SER A 1 397 ? -92.364 2.047 111.018 1.00 25.95 397 SER A N 1
ATOM 3071 C CA . SER A 1 397 ? -92.425 3.118 112.071 1.00 25.95 397 SER A CA 1
ATOM 3072 C C . SER A 1 397 ? -91.389 3.079 113.237 1.00 25.95 397 SER A C 1
ATOM 3074 O O . SER A 1 397 ? -90.823 2.031 113.511 1.00 25.95 397 SER A O 1
ATOM 3076 N N . GLU A 1 398 ? -91.022 4.139 113.993 1.00 24.31 398 GLU A N 1
ATOM 3077 C CA . GLU A 1 398 ? -91.246 5.620 114.020 1.00 24.31 398 GLU A CA 1
ATOM 3078 C C . GLU A 1 398 ? -90.176 6.287 114.969 1.00 24.31 398 GLU A C 1
ATOM 3080 O O . GLU A 1 398 ? -89.236 5.591 115.341 1.00 24.31 398 GLU A O 1
ATOM 3085 N N . SER A 1 399 ? -90.141 7.563 115.425 1.00 25.52 399 SER A N 1
ATOM 3086 C CA . SER A 1 399 ? -91.094 8.706 115.451 1.00 25.52 399 SER A CA 1
ATOM 3087 C C . SER A 1 399 ? -90.441 10.108 115.220 1.00 25.52 399 SER A C 1
ATOM 3089 O O . SER A 1 399 ? -90.190 10.479 114.077 1.00 25.52 399 SER A O 1
ATOM 3091 N N . HIS A 1 400 ? -90.214 10.921 116.271 1.00 27.30 400 HIS A N 1
ATOM 3092 C CA . HIS A 1 400 ? -89.898 12.368 116.261 1.00 27.30 400 HIS A CA 1
ATOM 3093 C C . HIS A 1 400 ? -88.906 12.811 117.372 1.00 27.30 400 HIS A C 1
ATOM 3095 O O . HIS A 1 400 ? -88.764 12.144 118.390 1.00 27.30 400 HIS A O 1
ATOM 3101 N N . HIS A 1 401 ? -88.354 14.027 117.201 1.00 28.47 401 HIS A N 1
ATOM 3102 C CA . HIS A 1 401 ? -87.682 14.903 118.189 1.00 28.47 401 HIS A CA 1
ATOM 3103 C C . HIS A 1 401 ? -86.323 14.483 118.793 1.00 28.47 401 HIS A C 1
ATOM 3105 O O . HIS A 1 401 ? -86.269 13.876 119.854 1.00 28.47 401 HIS A O 1
ATOM 3111 N N . ASP A 1 402 ? -85.236 15.035 118.232 1.00 31.34 402 ASP A N 1
ATOM 3112 C CA . ASP A 1 402 ? -84.364 15.938 119.012 1.00 31.34 402 ASP A CA 1
ATOM 3113 C C . ASP A 1 402 ? -83.608 16.915 118.080 1.00 31.34 402 ASP A C 1
ATOM 3115 O O . ASP A 1 402 ? -82.891 16.501 117.166 1.00 31.34 402 ASP A O 1
ATOM 3119 N N . ALA A 1 403 ? -83.806 18.224 118.264 1.00 46.31 403 ALA A N 1
ATOM 3120 C CA . ALA A 1 403 ? -83.155 19.270 117.461 1.00 46.31 403 ALA A CA 1
ATOM 3121 C C . ALA A 1 403 ? -81.812 19.701 118.088 1.00 46.31 403 ALA A C 1
ATOM 3123 O O . ALA A 1 403 ? -81.461 19.280 119.188 1.00 46.31 403 ALA A O 1
ATOM 3124 N N . SER A 1 404 ? -81.027 20.528 117.392 1.00 49.88 404 SER A N 1
ATOM 3125 C CA . SER A 1 404 ? -79.775 21.137 117.897 1.00 49.88 404 SER A CA 1
ATOM 3126 C C . SER A 1 404 ? -78.598 20.197 118.226 1.00 49.88 404 SER A C 1
ATOM 3128 O O . SER A 1 404 ? -77.498 20.683 118.476 1.00 49.88 404 SER A O 1
ATOM 3130 N N . LYS A 1 405 ? -78.767 18.869 118.175 1.00 52.97 405 LYS A N 1
ATOM 3131 C CA . LYS A 1 405 ? -77.649 17.910 118.023 1.00 52.97 405 LYS A CA 1
ATOM 3132 C C . LYS A 1 405 ? -77.538 17.358 116.611 1.00 52.97 405 LYS A C 1
ATOM 3134 O O . LYS A 1 405 ? -76.425 17.190 116.121 1.00 52.97 405 LYS A O 1
ATOM 3139 N N . LYS A 1 406 ? -78.675 17.106 115.953 1.00 57.03 406 LYS A N 1
ATOM 3140 C CA . LYS A 1 406 ? -78.674 16.519 114.614 1.00 57.03 406 LYS A CA 1
ATOM 3141 C C . LYS A 1 406 ? -77.989 17.426 113.591 1.00 57.03 406 LYS A C 1
ATOM 3143 O O . LYS A 1 406 ? -77.130 16.943 112.880 1.00 57.03 406 LYS A O 1
ATOM 3148 N N . GLU A 1 407 ? -78.232 18.736 113.624 1.00 57.25 407 GLU A N 1
ATOM 3149 C CA . GLU A 1 407 ? -77.550 19.695 112.736 1.00 57.25 407 GLU A CA 1
ATOM 3150 C C . GLU A 1 407 ? -76.020 19.703 112.902 1.00 57.25 407 GLU A C 1
ATOM 3152 O O . GLU A 1 407 ? -75.311 19.954 111.934 1.00 57.25 407 GLU A O 1
ATOM 3157 N N . LEU A 1 408 ? -75.485 19.380 114.088 1.00 61.00 408 LEU A N 1
ATOM 3158 C CA . LEU A 1 408 ? -74.036 19.288 114.292 1.00 61.00 408 LEU A CA 1
ATOM 3159 C C . LEU A 1 408 ? -73.451 17.999 113.693 1.00 61.00 408 LEU A C 1
ATOM 3161 O O . LEU A 1 408 ? -72.363 18.051 113.129 1.00 61.00 408 LEU A O 1
ATOM 3165 N N . GLU A 1 409 ? -74.166 16.870 113.761 1.00 67.50 409 GLU A N 1
ATOM 3166 C CA . GLU A 1 409 ? -73.779 15.638 113.049 1.00 67.50 409 GLU A CA 1
ATOM 3167 C C . GLU A 1 409 ? -74.072 15.709 111.541 1.00 67.50 409 GLU A C 1
ATOM 3169 O O . GLU A 1 409 ? -73.286 15.201 110.753 1.00 67.50 409 GLU A O 1
ATOM 3174 N N . ASP A 1 410 ? -75.123 16.398 111.097 1.00 66.81 410 ASP A N 1
ATOM 3175 C CA . ASP A 1 410 ? -75.415 16.629 109.677 1.00 66.81 410 ASP A CA 1
ATOM 3176 C C . ASP A 1 410 ? -74.350 17.566 109.060 1.00 66.81 410 ASP A C 1
ATOM 3178 O O . ASP A 1 410 ? -73.830 17.296 107.977 1.00 66.81 410 ASP A O 1
ATOM 3182 N N . VAL A 1 411 ? -73.920 18.620 109.775 1.00 73.12 411 VAL A N 1
ATOM 3183 C CA . VAL A 1 411 ? -72.774 19.454 109.366 1.00 73.12 411 VAL A CA 1
ATOM 3184 C C . VAL A 1 411 ? -71.468 18.660 109.421 1.00 73.12 411 VAL A C 1
ATOM 3186 O O . VAL A 1 411 ? -70.712 18.697 108.451 1.00 73.12 411 VAL A O 1
ATOM 3189 N N . LYS A 1 412 ? -71.200 17.899 110.488 1.00 76.94 412 LYS A N 1
ATOM 3190 C CA . LYS A 1 412 ? -69.990 17.067 110.608 1.00 76.94 412 LYS A CA 1
ATOM 3191 C C . LYS A 1 412 ? -69.910 16.001 109.511 1.00 76.94 412 LYS A C 1
ATOM 3193 O O . LYS A 1 412 ? -68.879 15.907 108.858 1.00 76.94 412 LYS A O 1
ATOM 3198 N N . THR A 1 413 ? -70.988 15.273 109.227 1.00 81.81 413 THR A N 1
ATOM 3199 C CA . THR A 1 413 ? -71.042 14.302 108.121 1.00 81.81 413 THR A CA 1
ATOM 3200 C C . THR A 1 413 ? -70.988 14.980 106.751 1.00 81.81 413 THR A C 1
ATOM 3202 O O . THR A 1 413 ? -70.398 14.415 105.834 1.00 81.81 413 THR A O 1
ATOM 3205 N N . SER A 1 414 ? -71.492 16.213 106.594 1.00 79.25 414 SER A N 1
ATOM 3206 C CA . SER A 1 414 ? -71.263 17.014 105.378 1.00 79.25 414 SER A CA 1
ATOM 3207 C C . SER A 1 414 ? -69.795 17.427 105.210 1.00 79.25 414 SER A C 1
ATOM 3209 O O . SER A 1 414 ? -69.294 17.418 104.090 1.00 79.25 414 SER A O 1
ATOM 3211 N N . ILE A 1 415 ? -69.079 17.710 106.306 1.00 79.94 415 ILE A N 1
ATOM 3212 C CA . ILE A 1 415 ? -67.642 18.022 106.314 1.00 79.94 415 ILE A CA 1
ATOM 3213 C C . ILE A 1 415 ? -66.813 16.758 106.052 1.00 79.94 415 ILE A C 1
ATOM 3215 O O . ILE A 1 415 ? -65.891 16.799 105.244 1.00 79.94 415 ILE A O 1
ATOM 3219 N N . GLU A 1 416 ? -67.153 15.626 106.671 1.00 83.88 416 GLU A N 1
ATOM 3220 C CA . GLU A 1 416 ? -66.531 14.320 106.414 1.00 83.88 416 GLU A CA 1
ATOM 3221 C C . GLU A 1 416 ? -66.762 13.884 104.956 1.00 83.88 416 GLU A C 1
ATOM 3223 O O . GLU A 1 416 ? -65.827 13.441 104.288 1.00 83.88 416 GLU A O 1
ATOM 3228 N N . LYS A 1 417 ? -67.970 14.103 104.415 1.00 87.31 417 LYS A N 1
ATOM 3229 C CA . LYS A 1 417 ? -68.293 13.879 103.000 1.00 87.31 417 LYS A CA 1
ATOM 3230 C C . LYS A 1 417 ? -67.523 14.826 102.075 1.00 87.31 417 LYS A C 1
ATOM 3232 O O . LYS A 1 417 ? -66.930 14.353 101.114 1.00 87.31 417 LYS A O 1
ATOM 3237 N N . ALA A 1 418 ? -67.475 16.126 102.365 1.00 83.31 418 ALA A N 1
ATOM 3238 C CA . ALA A 1 418 ? -66.710 17.091 101.574 1.00 83.31 418 ALA A CA 1
ATOM 3239 C C . ALA A 1 418 ? -65.201 16.791 101.618 1.00 83.31 418 ALA A C 1
ATOM 3241 O O . ALA A 1 418 ? -64.521 16.907 100.604 1.00 83.31 418 ALA A O 1
ATOM 3242 N N . ALA A 1 419 ? -64.672 16.334 102.757 1.00 86.25 419 ALA A N 1
ATOM 3243 C CA . ALA A 1 419 ? -63.293 15.870 102.877 1.00 86.25 419 ALA A CA 1
ATOM 3244 C C . ALA A 1 419 ? -63.050 14.578 102.077 1.00 86.25 419 ALA A C 1
ATOM 3246 O O . ALA A 1 419 ? -62.006 14.445 101.438 1.00 86.25 419 ALA A O 1
ATOM 3247 N N . ALA A 1 420 ? -64.005 13.643 102.054 1.00 88.12 420 ALA A N 1
ATOM 3248 C CA . ALA A 1 420 ? -63.943 12.460 101.198 1.00 88.12 420 ALA A CA 1
ATOM 3249 C C . ALA A 1 420 ? -63.988 12.834 99.704 1.00 88.12 420 ALA A C 1
ATOM 3251 O O . ALA A 1 420 ? -63.169 12.342 98.936 1.00 88.12 420 ALA A O 1
ATOM 3252 N N . GLU A 1 421 ? -64.865 13.755 99.297 1.00 88.44 421 GLU A N 1
ATOM 3253 C CA . GLU A 1 421 ? -64.947 14.270 97.923 1.00 88.44 421 GLU A CA 1
ATOM 3254 C C . GLU A 1 421 ? -63.665 15.013 97.514 1.00 88.44 421 GLU A C 1
ATOM 3256 O O . GLU A 1 421 ? -63.134 14.752 96.437 1.00 88.44 421 GLU A O 1
ATOM 3261 N N . VAL A 1 422 ? -63.092 15.851 98.386 1.00 88.19 422 VAL A N 1
ATOM 3262 C CA . VAL A 1 422 ? -61.787 16.503 98.164 1.00 88.19 422 VAL A CA 1
ATOM 3263 C C . VAL A 1 422 ? -60.655 15.477 98.052 1.00 88.19 422 VAL A C 1
ATOM 3265 O O . VAL A 1 422 ? -59.797 15.624 97.183 1.00 88.19 422 VAL A O 1
ATOM 3268 N N . ASN A 1 423 ? -60.657 14.410 98.856 1.00 89.19 423 ASN A N 1
ATOM 3269 C CA . ASN A 1 423 ? -59.681 13.324 98.725 1.00 89.19 423 ASN A CA 1
ATOM 3270 C C . ASN A 1 423 ? -59.861 12.541 97.412 1.00 89.19 423 ASN A C 1
ATOM 3272 O O . ASN A 1 423 ? -58.870 12.255 96.742 1.00 89.19 423 ASN A O 1
ATOM 3276 N N . CYS A 1 424 ? -61.095 12.257 96.986 1.00 89.75 424 CYS A N 1
ATOM 3277 C CA . CYS A 1 424 ? -61.378 11.637 95.688 1.00 89.75 424 CYS A CA 1
ATOM 3278 C C . CYS A 1 424 ? -60.929 12.526 94.517 1.00 89.75 424 CYS A C 1
ATOM 3280 O O . CYS A 1 424 ? -60.298 12.036 93.583 1.00 89.75 424 CYS A O 1
ATOM 3282 N N . LEU A 1 425 ? -61.188 13.837 94.582 1.00 91.44 425 LEU A N 1
ATOM 3283 C CA . LEU A 1 425 ? -60.717 14.816 93.597 1.00 91.44 425 LEU A CA 1
ATOM 3284 C C . LEU A 1 425 ? -59.186 14.935 93.591 1.00 91.44 425 LEU A C 1
ATOM 3286 O O . LEU A 1 425 ? -58.593 15.063 92.522 1.00 91.44 425 LEU A O 1
ATOM 3290 N N . LYS A 1 426 ? -58.528 14.835 94.754 1.00 93.12 426 LYS A N 1
ATOM 3291 C CA . LYS A 1 426 ? -57.062 14.806 94.858 1.00 93.12 426 LYS A CA 1
ATOM 3292 C C . LYS A 1 426 ? -56.476 13.554 94.205 1.00 93.12 426 LYS A C 1
ATOM 3294 O O . LYS A 1 426 ? -55.578 13.681 93.382 1.00 93.12 426 LYS A O 1
ATOM 3299 N N . VAL A 1 427 ? -57.027 12.372 94.489 1.00 94.12 427 VAL A N 1
ATOM 3300 C CA . VAL A 1 427 ? -56.617 11.108 93.846 1.00 94.12 427 VAL A CA 1
ATOM 3301 C C . VAL A 1 427 ? -56.874 11.147 92.334 1.00 94.12 427 VAL A C 1
ATOM 3303 O O . VAL A 1 427 ? -56.028 10.708 91.558 1.00 94.12 427 VAL A O 1
ATOM 3306 N N . ALA A 1 428 ? -57.990 11.730 91.886 1.00 92.19 428 ALA A N 1
ATOM 3307 C CA . ALA A 1 428 ? -58.256 11.942 90.463 1.00 92.19 428 ALA A CA 1
ATOM 3308 C C . ALA A 1 428 ? -57.249 12.915 89.820 1.00 92.19 428 ALA A C 1
ATOM 3310 O O . ALA A 1 428 ? -56.780 12.658 88.715 1.00 92.19 428 ALA A O 1
ATOM 3311 N N . SER A 1 429 ? -56.868 13.991 90.516 1.00 93.75 429 SER A N 1
ATOM 3312 C CA . SER A 1 429 ? -55.835 14.929 90.062 1.00 93.75 429 SER A CA 1
ATOM 3313 C C . SER A 1 429 ? -54.454 14.274 89.974 1.00 93.75 429 SER A C 1
ATOM 3315 O O . SER A 1 429 ? -53.743 14.493 88.999 1.00 93.75 429 SER A O 1
ATOM 3317 N N . GLU A 1 430 ? -54.072 13.466 90.965 1.00 94.25 430 GLU A N 1
ATOM 3318 C CA . GLU A 1 430 ? -52.808 12.719 90.976 1.00 94.25 430 GLU A CA 1
ATOM 3319 C C . GLU A 1 430 ? -52.782 11.668 89.850 1.00 94.25 430 GLU A C 1
ATOM 3321 O O . GLU A 1 430 ? -51.784 11.549 89.139 1.00 94.25 430 GLU A O 1
ATOM 3326 N N . SER A 1 431 ? -53.907 10.986 89.604 1.00 94.62 431 SER A N 1
ATOM 3327 C CA . SER A 1 431 ? -54.077 10.051 88.484 1.00 94.62 431 SER A CA 1
ATOM 3328 C C . SER A 1 431 ? -53.969 10.745 87.118 1.00 94.62 431 SER A C 1
ATOM 3330 O O . SER A 1 431 ? -53.200 10.309 86.263 1.00 94.62 431 SER A O 1
ATOM 3332 N N . LEU A 1 432 ? -54.654 11.879 86.923 1.00 94.12 432 LEU A N 1
ATOM 3333 C CA . LEU A 1 432 ? -54.559 12.676 85.692 1.00 94.12 432 LEU A CA 1
ATOM 3334 C C . LEU A 1 432 ? -53.153 13.249 85.471 1.00 94.12 432 LEU A C 1
ATOM 3336 O O . LEU A 1 432 ? -52.711 13.357 84.330 1.00 94.12 432 LEU A O 1
ATOM 3340 N N . GLN A 1 433 ? -52.430 13.593 86.539 1.00 93.94 433 GLN A N 1
ATOM 3341 C CA . GLN A 1 433 ? -51.050 14.062 86.441 1.00 93.94 433 GLN A CA 1
ATOM 3342 C C . GLN A 1 433 ? -50.084 12.926 86.056 1.00 93.94 433 GLN A C 1
ATOM 3344 O O . GLN A 1 433 ? -49.193 13.145 85.237 1.00 93.94 433 GLN A O 1
ATOM 3349 N N . LEU A 1 434 ? -50.291 11.706 86.565 1.00 95.44 434 LEU A N 1
ATOM 3350 C CA . LEU A 1 434 ? -49.553 10.514 86.125 1.00 95.44 434 LEU A CA 1
ATOM 3351 C C . LEU A 1 434 ? -49.848 10.160 84.659 1.00 95.44 434 LEU A C 1
ATOM 3353 O O . LEU A 1 434 ? -48.918 9.891 83.899 1.00 95.44 434 LEU A O 1
ATOM 3357 N N . GLU A 1 435 ? -51.116 10.211 84.244 1.00 94.81 435 GLU A N 1
ATOM 3358 C CA . GLU A 1 435 ? -51.532 9.996 82.852 1.00 94.81 435 GLU A CA 1
ATOM 3359 C C . GLU A 1 435 ? -50.914 11.059 81.918 1.00 94.81 435 GLU A C 1
ATOM 3361 O O . GLU A 1 435 ? -50.421 10.730 80.842 1.00 94.81 435 GLU A O 1
ATOM 3366 N N . LEU A 1 436 ? -50.830 12.320 82.361 1.00 94.69 436 LEU A N 1
ATOM 3367 C CA . LEU A 1 436 ? -50.195 13.413 81.618 1.00 94.69 436 LEU A CA 1
ATOM 3368 C C . LEU A 1 436 ? -48.676 13.228 81.448 1.00 94.69 436 LEU A C 1
ATOM 3370 O O . LEU A 1 436 ? -48.160 13.465 80.355 1.00 94.69 436 LEU A O 1
ATOM 3374 N N . GLU A 1 437 ? -47.936 12.821 82.486 1.00 95.31 437 GLU A N 1
ATOM 3375 C CA . GLU A 1 437 ? -46.493 12.545 82.347 1.00 95.31 437 GLU A CA 1
ATOM 3376 C C . GLU A 1 437 ? -46.224 11.298 81.489 1.00 95.31 437 GLU A C 1
ATOM 3378 O O . GLU A 1 437 ? -45.312 11.296 80.656 1.00 95.31 437 GLU A O 1
ATOM 3383 N N . LYS A 1 438 ? -47.067 10.265 81.615 1.00 95.88 438 LYS A N 1
ATOM 3384 C CA . LYS A 1 438 ? -47.063 9.096 80.728 1.00 95.88 438 LYS A CA 1
ATOM 3385 C C . LYS A 1 438 ? -47.276 9.513 79.268 1.00 95.88 438 LYS A C 1
ATOM 3387 O O . LYS A 1 438 ? -46.460 9.145 78.421 1.00 95.88 438 LYS A O 1
ATOM 3392 N N . GLU A 1 439 ? -48.277 10.339 78.975 1.00 93.81 439 GLU A N 1
ATOM 3393 C CA . GLU A 1 439 ? -48.582 10.779 77.607 1.00 93.81 439 GLU A CA 1
ATOM 3394 C C . GLU A 1 439 ? -47.497 11.705 77.027 1.00 93.81 439 GLU A C 1
ATOM 3396 O O . GLU A 1 439 ? -47.115 11.568 75.863 1.00 93.81 439 GLU A O 1
ATOM 3401 N N . LYS A 1 440 ? -46.886 12.577 77.846 1.00 96.06 440 LYS A N 1
ATOM 3402 C CA . LYS A 1 440 ? -45.679 13.334 77.453 1.00 96.06 440 LYS A CA 1
ATOM 3403 C C . LYS A 1 440 ? -44.529 12.405 77.050 1.00 96.06 440 LYS A C 1
ATOM 3405 O O . LYS A 1 440 ? -43.860 12.668 76.049 1.00 96.06 440 LYS A O 1
ATOM 3410 N N . SER A 1 441 ? -44.300 11.324 77.801 1.00 93.56 441 SER A N 1
ATOM 3411 C CA . SER A 1 441 ? -43.247 10.346 77.487 1.00 93.56 441 SER A CA 1
ATOM 3412 C C . SER A 1 441 ? -43.540 9.572 76.191 1.00 93.56 441 SER A C 1
ATOM 3414 O O . SER A 1 441 ? -42.640 9.377 75.369 1.00 93.56 441 SER A O 1
ATOM 3416 N N . ALA A 1 442 ? -44.810 9.226 75.944 1.00 95.00 442 ALA A N 1
ATOM 3417 C CA . ALA A 1 442 ? -45.255 8.604 74.701 1.00 95.00 442 ALA A CA 1
ATOM 3418 C C . ALA A 1 442 ? -45.053 9.546 73.501 1.00 95.00 442 ALA A C 1
ATOM 3420 O O . ALA A 1 442 ? -44.460 9.145 72.497 1.00 95.00 442 ALA A O 1
ATOM 3421 N N . LEU A 1 443 ? -45.441 10.820 73.628 1.00 94.75 443 LEU A N 1
ATOM 3422 C CA . LEU A 1 443 ? -45.239 11.843 72.599 1.00 94.75 443 LEU A CA 1
ATOM 3423 C C . LEU A 1 443 ? -43.751 12.075 72.284 1.00 94.75 443 LEU A C 1
ATOM 3425 O O . LEU A 1 443 ? -43.389 12.232 71.117 1.00 94.75 443 LEU A O 1
ATOM 3429 N N . ALA A 1 444 ? -42.873 12.060 73.292 1.00 95.12 444 ALA A N 1
ATOM 3430 C CA . ALA A 1 444 ? -41.426 12.139 73.082 1.00 95.12 444 ALA A CA 1
ATOM 3431 C C . ALA A 1 444 ? -40.895 10.929 72.287 1.00 95.12 444 ALA A C 1
ATOM 3433 O O . ALA A 1 444 ? -40.145 11.103 71.325 1.00 95.12 444 ALA A O 1
ATOM 3434 N N . SER A 1 445 ? -41.349 9.713 72.620 1.00 95.44 445 SER A N 1
ATOM 3435 C CA . SER A 1 445 ? -41.019 8.490 71.873 1.00 95.44 445 SER A CA 1
ATOM 3436 C C . SER A 1 445 ? -41.535 8.521 70.426 1.00 95.44 445 SER A C 1
ATOM 3438 O O . SER A 1 445 ? -40.844 8.069 69.511 1.00 95.44 445 SER A O 1
ATOM 3440 N N . VAL A 1 446 ? -42.730 9.078 70.190 1.00 95.38 446 VAL A N 1
ATOM 3441 C CA . VAL A 1 446 ? -43.280 9.277 68.839 1.00 95.38 446 VAL A CA 1
ATOM 3442 C C . VAL A 1 446 ? -42.413 10.238 68.030 1.00 95.38 446 VAL A C 1
ATOM 3444 O O . VAL A 1 446 ? -41.987 9.860 66.942 1.00 95.38 446 VAL A O 1
ATOM 3447 N N . LYS A 1 447 ? -42.057 11.408 68.574 1.00 94.81 447 LYS A N 1
ATOM 3448 C CA . LYS A 1 447 ? -41.200 12.392 67.884 1.00 94.81 447 LYS A CA 1
ATOM 3449 C C . LYS A 1 447 ? -39.802 11.859 67.563 1.00 94.81 447 LYS A C 1
ATOM 3451 O O . LYS A 1 447 ? -39.261 12.151 66.501 1.00 94.81 447 LYS A O 1
ATOM 3456 N N . GLN A 1 448 ? -39.218 11.042 68.443 1.00 95.62 448 GLN A N 1
ATOM 3457 C CA . GLN A 1 448 ? -37.947 10.369 68.151 1.00 95.62 448 GLN A CA 1
ATOM 3458 C C . GLN A 1 448 ? -38.085 9.408 66.958 1.00 95.62 448 GLN A C 1
ATOM 3460 O O . GLN A 1 448 ? -37.248 9.415 66.055 1.00 95.62 448 GLN A O 1
ATOM 3465 N N . ARG A 1 449 ? -39.155 8.603 66.932 1.00 93.94 449 ARG A N 1
ATOM 3466 C CA . ARG A 1 449 ? -39.434 7.638 65.857 1.00 93.94 449 ARG A CA 1
ATOM 3467 C C . ARG A 1 449 ? -39.751 8.327 64.527 1.00 93.94 449 ARG A C 1
ATOM 3469 O O . ARG A 1 449 ? -39.296 7.863 63.490 1.00 93.94 449 ARG A O 1
ATOM 3476 N N . GLU A 1 450 ? -40.476 9.440 64.571 1.00 94.25 450 GLU A N 1
ATOM 3477 C CA . GLU A 1 450 ? -40.754 10.331 63.438 1.00 94.25 450 GLU A CA 1
ATOM 3478 C C . GLU A 1 450 ? -39.455 10.910 62.855 1.00 94.25 450 GLU A C 1
ATOM 3480 O O . GLU A 1 450 ? -39.222 10.804 61.655 1.00 94.25 450 GLU A O 1
ATOM 3485 N N . GLY A 1 451 ? -38.548 11.420 63.698 1.00 94.31 451 GLY A N 1
ATOM 3486 C CA . GLY A 1 451 ? -37.226 11.881 63.260 1.00 94.31 451 GLY A CA 1
ATOM 3487 C C . GLY A 1 451 ? -36.386 10.777 62.604 1.00 94.31 451 GLY A C 1
ATOM 3488 O O . GLY A 1 451 ? -35.797 10.997 61.547 1.00 94.31 451 GLY A O 1
ATOM 3489 N N . MET A 1 452 ? -36.375 9.569 63.179 1.00 92.94 452 MET A N 1
ATOM 3490 C CA . MET A 1 452 ? -35.691 8.411 62.585 1.00 92.94 452 MET A CA 1
ATOM 3491 C C . MET A 1 452 ? -36.314 7.984 61.247 1.00 92.94 452 MET A C 1
ATOM 3493 O O . MET A 1 452 ? -35.581 7.672 60.310 1.00 92.94 452 MET A O 1
ATOM 3497 N N . ALA A 1 453 ? -37.645 8.007 61.131 1.00 94.00 453 ALA A N 1
ATOM 3498 C CA . ALA A 1 453 ? -38.345 7.711 59.883 1.00 94.00 453 ALA A CA 1
ATOM 3499 C C . ALA A 1 453 ? -38.033 8.751 58.794 1.00 94.00 453 ALA A C 1
ATOM 3501 O O . ALA A 1 453 ? -37.748 8.370 57.663 1.00 94.00 453 ALA A O 1
ATOM 3502 N N . SER A 1 454 ? -37.994 10.042 59.136 1.00 94.31 454 SER A N 1
ATOM 3503 C CA . SER A 1 454 ? -37.618 11.120 58.210 1.00 94.31 454 SER A CA 1
ATOM 3504 C C . SER A 1 454 ? -36.192 10.964 57.668 1.00 94.31 454 SER A C 1
ATOM 3506 O O . SER A 1 454 ? -35.964 11.163 56.477 1.00 94.31 454 SER A O 1
ATOM 3508 N N . ILE A 1 455 ? -35.237 10.547 58.509 1.00 94.62 455 ILE A N 1
ATOM 3509 C CA . ILE A 1 455 ? -33.860 10.242 58.078 1.00 94.62 455 ILE A CA 1
ATOM 3510 C C . ILE A 1 455 ? -33.840 9.036 57.124 1.00 94.62 455 ILE A C 1
ATOM 3512 O O . ILE A 1 455 ? -33.152 9.072 56.104 1.00 94.62 455 ILE A O 1
ATOM 3516 N N . ALA A 1 456 ? -34.615 7.986 57.416 1.00 94.44 456 ALA A N 1
ATOM 3517 C CA . ALA A 1 456 ? -34.720 6.816 56.545 1.00 94.44 456 ALA A CA 1
ATOM 3518 C C . ALA A 1 456 ? -35.351 7.155 55.180 1.00 94.44 456 ALA A C 1
ATOM 3520 O O . ALA A 1 456 ? -34.845 6.705 54.154 1.00 94.44 456 ALA A O 1
ATOM 3521 N N . VAL A 1 457 ? -36.399 7.989 55.151 1.00 95.19 457 VAL A N 1
ATOM 3522 C CA . VAL A 1 457 ? -37.023 8.474 53.906 1.00 95.19 457 VAL A CA 1
ATOM 3523 C C . VAL A 1 457 ? -36.022 9.276 53.075 1.00 95.19 457 VAL A C 1
ATOM 3525 O O . VAL A 1 457 ? -35.785 8.911 51.929 1.00 95.19 457 VAL A O 1
ATOM 3528 N N . ALA A 1 458 ? -35.348 10.274 53.657 1.00 95.06 458 ALA A N 1
ATOM 3529 C CA . ALA A 1 458 ? -34.350 11.072 52.938 1.00 95.06 458 ALA A CA 1
ATOM 3530 C C . ALA A 1 458 ? -33.183 10.221 52.388 1.00 95.06 458 ALA A C 1
ATOM 3532 O O . ALA A 1 458 ? -32.669 10.483 51.299 1.00 95.06 458 ALA A O 1
ATOM 3533 N N . SER A 1 459 ? -32.784 9.165 53.108 1.00 95.94 459 SER A N 1
ATOM 3534 C CA . SER A 1 459 ? -31.782 8.205 52.629 1.00 95.94 459 SER A CA 1
ATOM 3535 C C . SER A 1 459 ? -32.276 7.394 51.424 1.00 95.94 459 SER A C 1
ATOM 3537 O O . SER A 1 459 ? -31.511 7.172 50.487 1.00 95.94 459 SER A O 1
ATOM 3539 N N . LEU A 1 460 ? -33.540 6.958 51.428 1.00 96.12 460 LEU A N 1
ATOM 3540 C CA . LEU A 1 460 ? -34.151 6.221 50.316 1.00 96.12 460 LEU A CA 1
ATOM 3541 C C . LEU A 1 460 ? -34.411 7.122 49.100 1.00 96.12 460 LEU A C 1
ATOM 3543 O O . LEU A 1 460 ? -34.222 6.685 47.969 1.00 96.12 460 LEU A O 1
ATOM 3547 N N . GLU A 1 461 ? -34.778 8.387 49.305 1.00 95.19 461 GLU A N 1
ATOM 3548 C CA . GLU A 1 461 ? -34.917 9.376 48.228 1.00 95.19 461 GLU A CA 1
ATOM 3549 C C . GLU A 1 461 ? -33.573 9.638 47.528 1.00 95.19 461 GLU A C 1
ATOM 3551 O O . GLU A 1 461 ? -33.509 9.648 46.298 1.00 95.19 461 GLU A O 1
ATOM 3556 N N . ALA A 1 462 ? -32.477 9.751 48.289 1.00 95.06 462 ALA A N 1
ATOM 3557 C CA . ALA A 1 462 ? -31.128 9.873 47.732 1.00 95.06 462 ALA A CA 1
ATOM 3558 C C . ALA A 1 462 ? -30.668 8.607 46.975 1.00 95.06 462 ALA A C 1
ATOM 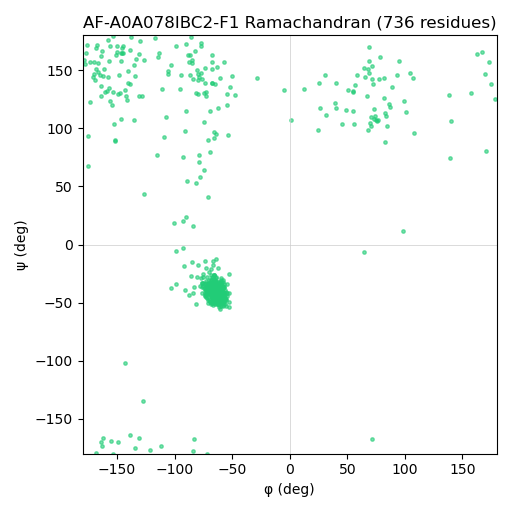3560 O O . ALA A 1 462 ? -29.964 8.711 45.969 1.00 95.06 462 ALA A O 1
ATOM 3561 N N . GLU A 1 463 ? -31.075 7.415 47.425 1.00 94.44 463 GLU A N 1
ATOM 3562 C CA . GLU A 1 463 ? -30.839 6.140 46.728 1.00 94.44 463 GLU A CA 1
ATOM 3563 C C . GLU A 1 463 ? -31.596 6.078 45.390 1.00 94.44 463 GLU A C 1
ATOM 3565 O O . GLU A 1 463 ? -31.033 5.732 44.348 1.00 94.44 463 GLU A O 1
ATOM 3570 N N . ILE A 1 464 ? -32.865 6.493 45.401 1.00 96.50 464 ILE A N 1
ATOM 3571 C CA . ILE A 1 464 ? -33.731 6.580 44.221 1.00 96.50 464 ILE A CA 1
ATOM 3572 C C . ILE A 1 464 ? -33.174 7.583 43.198 1.00 96.50 464 ILE A C 1
ATOM 3574 O O . ILE A 1 464 ? -33.153 7.289 42.004 1.00 96.50 464 ILE A O 1
ATOM 3578 N N . GLU A 1 465 ? -32.684 8.750 43.622 1.00 95.94 465 GLU A N 1
ATOM 3579 C CA . GLU A 1 465 ? -32.147 9.739 42.675 1.00 95.94 465 GLU A CA 1
ATOM 3580 C C . GLU A 1 465 ? -30.788 9.324 42.090 1.00 95.94 465 GLU A C 1
ATOM 3582 O O . GLU A 1 465 ? -30.508 9.568 40.910 1.00 95.94 465 GLU A O 1
ATOM 3587 N N . ARG A 1 466 ? -29.959 8.616 42.869 1.00 96.69 466 ARG A N 1
ATOM 3588 C CA . ARG A 1 466 ? -28.692 8.058 42.375 1.00 96.69 466 ARG A CA 1
ATOM 3589 C C . ARG A 1 466 ? -28.928 6.944 41.357 1.00 96.69 466 ARG A C 1
ATOM 3591 O O . ARG A 1 466 ? -28.324 6.970 40.289 1.00 96.69 466 ARG A O 1
ATOM 3598 N N . THR A 1 467 ? -29.848 6.022 41.640 1.00 94.56 467 THR A N 1
ATOM 3599 C CA . THR A 1 467 ? -30.193 4.926 40.717 1.00 94.56 467 THR A CA 1
ATOM 3600 C C . THR A 1 467 ? -30.867 5.429 39.435 1.00 94.56 467 THR A C 1
ATOM 3602 O O . THR A 1 467 ? -30.514 4.961 38.355 1.00 94.56 467 THR A O 1
ATOM 3605 N N . LYS A 1 468 ? -31.737 6.454 39.489 1.00 95.31 468 LYS A N 1
ATOM 3606 C CA . LYS A 1 468 ? -32.213 7.165 38.277 1.00 95.31 468 LYS A CA 1
ATOM 3607 C C . LYS A 1 468 ? -31.055 7.723 37.443 1.00 95.31 468 LYS A C 1
ATOM 3609 O O . LYS A 1 468 ? -31.044 7.562 36.223 1.00 95.31 468 LYS A O 1
ATOM 3614 N N . SER A 1 469 ? -30.095 8.379 38.097 1.00 92.75 469 SER A N 1
ATOM 3615 C CA . SER A 1 469 ? -28.934 8.994 37.440 1.00 92.75 469 SER A CA 1
ATOM 3616 C C . SER A 1 469 ? -28.035 7.946 36.771 1.00 92.75 469 SER A C 1
ATOM 3618 O O . SER A 1 469 ? -27.562 8.149 35.653 1.00 92.75 469 SER A O 1
ATOM 3620 N N . GLU A 1 470 ? -27.849 6.796 37.420 1.00 94.50 470 GLU A N 1
ATOM 3621 C CA . GLU A 1 470 ? -27.117 5.652 36.872 1.00 94.50 470 GLU A CA 1
ATOM 3622 C C . GLU A 1 470 ? -27.848 5.014 35.679 1.00 94.50 470 GLU A C 1
ATOM 3624 O O . GLU A 1 470 ? -27.232 4.792 34.636 1.00 94.50 470 GLU A O 1
ATOM 3629 N N . ILE A 1 471 ? -29.169 4.818 35.768 1.00 93.50 471 ILE A N 1
ATOM 3630 C CA . ILE A 1 471 ? -30.002 4.340 34.650 1.00 93.50 471 ILE A CA 1
ATOM 3631 C C . ILE A 1 471 ? -29.893 5.284 33.443 1.00 93.50 471 ILE A C 1
ATOM 3633 O O . ILE A 1 471 ? -29.715 4.817 32.318 1.00 93.50 471 ILE A O 1
ATOM 3637 N N . ALA A 1 472 ? -29.939 6.603 33.656 1.00 95.12 472 ALA A N 1
ATOM 3638 C CA . ALA A 1 472 ? -29.771 7.586 32.584 1.00 95.12 472 ALA A CA 1
ATOM 3639 C C . ALA A 1 472 ? -28.372 7.512 31.937 1.00 95.12 472 ALA A C 1
ATOM 3641 O O . ALA A 1 472 ? -28.253 7.550 30.711 1.00 95.12 472 ALA A O 1
ATOM 3642 N N . LEU A 1 473 ? -27.312 7.337 32.736 1.00 95.19 473 LEU A N 1
ATOM 3643 C CA . LEU A 1 473 ? -25.947 7.148 32.232 1.00 95.19 473 LEU A CA 1
ATOM 3644 C C . LEU A 1 473 ? -25.807 5.856 31.407 1.00 95.19 473 LEU A C 1
ATOM 3646 O O . LEU A 1 473 ? -25.149 5.863 30.364 1.00 95.19 473 LEU A O 1
ATOM 3650 N N . VAL A 1 474 ? -26.436 4.761 31.845 1.00 92.81 474 VAL A N 1
ATOM 3651 C CA . VAL A 1 474 ? -26.473 3.493 31.100 1.00 92.81 474 VAL A CA 1
ATOM 3652 C C . VAL A 1 474 ? -27.228 3.661 29.780 1.00 92.81 474 VAL A C 1
ATOM 3654 O O . VAL A 1 474 ? -26.703 3.259 28.746 1.00 92.81 474 VAL A O 1
ATOM 3657 N N . GLN A 1 475 ? -28.389 4.324 29.773 1.00 91.69 475 GLN A N 1
ATOM 3658 C CA . GLN A 1 475 ? -29.164 4.584 28.550 1.00 91.69 475 GLN A CA 1
ATOM 3659 C C . GLN A 1 475 ? -28.404 5.452 27.534 1.00 91.69 475 GLN A C 1
ATOM 3661 O O . GLN A 1 475 ? -28.463 5.183 26.334 1.00 91.69 475 GLN A O 1
ATOM 3666 N N . CYS A 1 476 ? -27.637 6.452 27.984 1.00 91.25 476 CYS A N 1
ATOM 3667 C CA . CYS A 1 476 ? -26.756 7.220 27.099 1.00 91.25 476 CYS A CA 1
ATOM 3668 C C . CYS A 1 476 ? -25.677 6.331 26.458 1.00 91.25 476 CYS A C 1
ATOM 3670 O O . CYS A 1 476 ? -25.519 6.351 25.237 1.00 91.25 476 CYS A O 1
ATOM 3672 N N . LYS A 1 477 ? -24.995 5.490 27.248 1.00 92.56 477 LYS A N 1
ATOM 3673 C CA . LYS A 1 477 ? -23.973 4.551 26.744 1.00 92.56 477 LYS A CA 1
ATOM 3674 C C . LYS A 1 477 ? -24.555 3.478 25.815 1.00 92.56 477 LYS A C 1
ATOM 3676 O O . LYS A 1 477 ? -23.920 3.122 24.827 1.00 92.56 477 LYS A O 1
ATOM 3681 N N . GLU A 1 478 ? -25.761 2.990 26.100 1.00 89.19 478 GLU A N 1
ATOM 3682 C CA . GLU A 1 478 ? -26.515 2.054 25.256 1.00 89.19 478 GLU A CA 1
ATOM 3683 C C . GLU A 1 478 ? -26.918 2.695 23.920 1.00 89.19 478 GLU A C 1
ATOM 3685 O O . GLU A 1 478 ? -26.866 2.056 22.868 1.00 89.19 478 GLU A O 1
ATOM 3690 N N . LYS A 1 479 ? -27.293 3.979 23.932 1.00 88.56 479 LYS A N 1
ATOM 3691 C CA . LYS A 1 479 ? -27.550 4.722 22.700 1.00 88.56 479 LYS A CA 1
ATOM 3692 C C . LYS A 1 479 ? -26.264 4.910 21.895 1.00 88.56 479 LYS A C 1
ATOM 3694 O O . LYS A 1 479 ? -26.262 4.606 20.710 1.00 88.56 479 LYS A O 1
ATOM 3699 N N . GLU A 1 480 ? -25.168 5.334 22.521 1.00 90.88 480 GLU A N 1
ATOM 3700 C CA . GLU A 1 480 ? -23.878 5.476 21.835 1.00 90.88 480 GLU A CA 1
ATOM 3701 C C . GLU A 1 480 ? -23.377 4.161 21.227 1.00 90.88 480 GLU A C 1
ATOM 3703 O O . GLU A 1 480 ? -22.839 4.172 20.121 1.00 90.88 480 GLU A O 1
ATOM 3708 N N . SER A 1 481 ? -23.524 3.028 21.923 1.00 87.50 481 SER A N 1
ATOM 3709 C CA . SER A 1 481 ? -23.123 1.724 21.384 1.00 87.50 481 SER A CA 1
ATOM 3710 C C . SER A 1 481 ? -24.042 1.272 20.248 1.00 87.50 481 SER A C 1
ATOM 3712 O O . SER A 1 481 ? -23.547 0.751 19.252 1.00 87.50 481 SER A O 1
ATOM 3714 N N . ARG A 1 482 ? -25.351 1.549 20.331 1.00 88.50 482 ARG A N 1
ATOM 3715 C CA . ARG A 1 482 ? -26.309 1.332 19.236 1.00 88.50 482 ARG A CA 1
ATOM 3716 C C . ARG A 1 482 ? -25.998 2.197 18.011 1.00 88.50 482 ARG A C 1
ATOM 3718 O O . ARG A 1 482 ? -26.016 1.677 16.901 1.00 88.50 482 ARG A O 1
ATOM 3725 N N . ASP A 1 483 ? -25.670 3.473 18.201 1.00 87.62 483 ASP A N 1
ATOM 3726 C CA . ASP A 1 483 ? -25.305 4.390 17.115 1.00 87.62 483 ASP A CA 1
ATOM 3727 C C . ASP A 1 483 ? -23.983 3.932 16.450 1.00 87.62 483 ASP A C 1
ATOM 3729 O O . ASP A 1 483 ? -23.916 3.812 15.227 1.00 87.62 483 ASP A O 1
ATOM 3733 N N . LYS A 1 484 ? -22.969 3.531 17.239 1.00 91.06 484 LYS A N 1
ATOM 3734 C CA . LYS A 1 484 ? -21.719 2.908 16.740 1.00 91.06 484 LYS A CA 1
ATOM 3735 C C . LYS A 1 484 ? -21.972 1.592 15.986 1.00 91.06 484 LYS A C 1
ATOM 3737 O O . LYS A 1 484 ? -21.365 1.359 14.945 1.00 91.06 484 LYS A O 1
ATOM 3742 N N . MET A 1 485 ? -22.899 0.758 16.463 1.00 85.56 485 MET A N 1
ATOM 3743 C CA . MET A 1 485 ? -23.308 -0.501 15.818 1.00 85.56 485 MET A CA 1
ATOM 3744 C C . MET A 1 485 ? -24.058 -0.284 14.490 1.00 85.56 485 MET A C 1
ATOM 3746 O O . MET A 1 485 ? -24.090 -1.188 13.661 1.00 85.56 485 MET A O 1
ATOM 3750 N N . VAL A 1 486 ? -24.636 0.900 14.260 1.00 89.88 486 VAL A N 1
ATOM 3751 C CA . VAL A 1 486 ? -25.223 1.293 12.966 1.00 89.88 486 VAL A CA 1
ATOM 3752 C C . VAL A 1 486 ? -24.174 1.886 12.018 1.00 89.88 486 VAL A C 1
ATOM 3754 O O . VAL A 1 486 ? -24.335 1.776 10.803 1.00 89.88 486 VAL A O 1
ATOM 3757 N N . GLU A 1 487 ? -23.097 2.483 12.532 1.00 91.00 487 GLU A N 1
ATOM 3758 C CA . GLU A 1 487 ? -22.037 3.081 11.707 1.00 91.00 487 GLU A CA 1
ATOM 3759 C C . GLU A 1 487 ? -20.988 2.063 11.234 1.00 91.00 487 GLU A C 1
ATOM 3761 O O . GLU A 1 487 ? -20.612 2.075 10.062 1.00 91.00 487 GLU A O 1
ATOM 3766 N N . LEU A 1 488 ? -20.566 1.137 12.103 1.00 91.81 488 LEU A N 1
ATOM 3767 C CA . LEU A 1 488 ? -19.541 0.135 11.779 1.00 91.81 488 LEU A CA 1
ATOM 3768 C C . LEU A 1 488 ? -19.883 -0.717 10.530 1.00 91.81 488 LEU A C 1
ATOM 3770 O O . LEU A 1 488 ? -18.992 -0.914 9.705 1.00 91.81 488 LEU A O 1
ATOM 3774 N N . PRO A 1 489 ? -21.139 -1.164 10.296 1.00 91.25 489 PRO A N 1
ATOM 3775 C CA . PRO A 1 489 ? -21.505 -1.859 9.059 1.00 91.25 489 PRO A CA 1
ATOM 3776 C C . PRO A 1 489 ? -21.410 -0.986 7.801 1.00 91.25 489 PRO A C 1
ATOM 3778 O O . PRO A 1 489 ? -21.115 -1.515 6.734 1.00 91.25 489 PRO A O 1
ATOM 3781 N N . LYS A 1 490 ? -21.625 0.336 7.902 1.00 93.06 490 LYS A N 1
ATOM 3782 C CA . LYS A 1 490 ? -21.456 1.252 6.759 1.00 93.06 490 LYS A CA 1
ATOM 3783 C C . LYS A 1 490 ? -19.985 1.432 6.420 1.00 93.06 490 LYS A C 1
ATOM 3785 O O . LYS A 1 490 ? -19.634 1.397 5.251 1.00 93.06 490 LYS A O 1
ATOM 3790 N N . GLN A 1 491 ? -19.135 1.582 7.436 1.00 93.44 491 GLN A N 1
ATOM 3791 C CA . GLN A 1 491 ? -17.683 1.667 7.260 1.00 93.44 491 GLN A CA 1
ATOM 3792 C C . GLN A 1 491 ? -17.127 0.366 6.665 1.00 93.44 491 GLN A C 1
ATOM 3794 O O . GLN A 1 491 ? -16.311 0.413 5.751 1.00 93.44 491 GLN A O 1
ATOM 3799 N N . LEU A 1 492 ? -17.631 -0.792 7.110 1.00 92.69 492 LEU A N 1
ATOM 3800 C CA . LEU A 1 492 ? -17.309 -2.093 6.519 1.00 92.69 492 LEU A CA 1
ATOM 3801 C C . LEU A 1 492 ? -17.765 -2.192 5.052 1.00 92.69 492 LEU A C 1
ATOM 3803 O O . LEU A 1 492 ? -17.012 -2.688 4.218 1.00 92.69 492 LEU A O 1
ATOM 3807 N N . GLN A 1 493 ? -18.976 -1.721 4.731 1.00 93.50 493 GLN A N 1
ATOM 3808 C CA . GLN A 1 493 ? -19.484 -1.705 3.357 1.00 93.50 493 GLN A CA 1
ATOM 3809 C C . GLN A 1 493 ? -18.665 -0.762 2.463 1.00 93.50 493 GLN A C 1
ATOM 3811 O O . GLN A 1 493 ? -18.245 -1.179 1.391 1.00 93.50 493 GLN A O 1
ATOM 3816 N N . GLN A 1 494 ? -18.379 0.461 2.916 1.00 93.81 494 GLN A N 1
ATOM 3817 C CA . GLN A 1 494 ? -17.551 1.420 2.183 1.00 93.81 494 GLN A CA 1
ATOM 3818 C C . GLN A 1 494 ? -16.146 0.855 1.928 1.00 93.81 494 GLN A C 1
ATOM 3820 O O . GLN A 1 494 ? -15.680 0.881 0.797 1.00 93.81 494 GLN A O 1
ATOM 3825 N N . ALA A 1 495 ? -15.502 0.261 2.938 1.00 91.50 495 ALA A N 1
ATOM 3826 C CA . ALA A 1 495 ? -14.193 -0.372 2.774 1.00 91.50 495 ALA A CA 1
ATOM 3827 C C . ALA A 1 495 ? -14.223 -1.581 1.814 1.00 91.50 495 ALA A C 1
ATOM 3829 O O . ALA A 1 495 ? -13.223 -1.872 1.160 1.00 91.50 495 ALA A O 1
ATOM 3830 N N . ALA A 1 496 ? -15.354 -2.288 1.705 1.00 91.62 496 ALA A N 1
ATOM 3831 C CA . ALA A 1 496 ? -15.536 -3.350 0.715 1.00 91.62 496 ALA A CA 1
ATOM 3832 C C . ALA A 1 496 ? -15.728 -2.791 -0.708 1.00 91.62 496 ALA A C 1
ATOM 3834 O O . ALA A 1 496 ? -15.125 -3.312 -1.644 1.00 91.62 496 ALA A O 1
ATOM 3835 N N . GLU A 1 497 ? -16.508 -1.716 -0.860 1.00 94.25 497 GLU A N 1
ATOM 3836 C CA . GLU A 1 497 ? -16.709 -1.006 -2.131 1.00 94.25 497 GLU A CA 1
ATOM 3837 C C . GLU A 1 497 ? -15.383 -0.400 -2.638 1.00 94.25 497 GLU A C 1
ATOM 3839 O O . GLU A 1 497 ? -14.979 -0.675 -3.767 1.00 94.25 497 GLU A O 1
ATOM 3844 N N . GLU A 1 498 ? -14.629 0.296 -1.780 1.00 93.19 498 GLU A N 1
ATOM 3845 C CA . GLU A 1 498 ? -13.283 0.818 -2.077 1.00 93.19 498 GLU A CA 1
ATOM 3846 C C . GLU A 1 498 ? -12.286 -0.301 -2.441 1.00 93.19 498 GLU A C 1
ATOM 3848 O O . GLU A 1 498 ? -11.477 -0.153 -3.362 1.00 93.19 498 GLU A O 1
ATOM 3853 N N . ALA A 1 499 ? -12.353 -1.457 -1.769 1.00 91.81 499 ALA A N 1
ATOM 3854 C CA . ALA A 1 499 ? -11.506 -2.607 -2.088 1.00 91.81 499 ALA A CA 1
ATOM 3855 C C . ALA A 1 499 ? -11.862 -3.270 -3.432 1.00 91.81 499 ALA A C 1
ATOM 3857 O O . ALA A 1 499 ? -10.974 -3.826 -4.084 1.00 91.81 499 ALA A O 1
ATOM 3858 N N . ASP A 1 500 ? -13.125 -3.234 -3.862 1.00 92.62 500 ASP A N 1
ATOM 3859 C CA . ASP A 1 500 ? -13.547 -3.722 -5.180 1.00 92.62 500 ASP A CA 1
ATOM 3860 C C . ASP A 1 500 ? -13.216 -2.719 -6.300 1.00 92.62 500 ASP A C 1
ATOM 3862 O O . ASP A 1 500 ? -12.753 -3.138 -7.366 1.00 92.62 500 ASP A O 1
ATOM 3866 N N . GLU A 1 501 ? -13.310 -1.407 -6.052 1.00 95.25 501 GLU A N 1
ATOM 3867 C CA . GLU A 1 501 ? -12.781 -0.381 -6.967 1.00 95.25 501 GLU A CA 1
ATOM 3868 C C . GLU A 1 501 ? -11.260 -0.523 -7.160 1.00 95.25 501 GLU A C 1
ATOM 3870 O O . GLU A 1 501 ? -10.770 -0.519 -8.294 1.00 95.25 501 GLU A O 1
ATOM 3875 N N . ALA A 1 502 ? -10.504 -0.743 -6.079 1.00 90.62 502 ALA A N 1
ATOM 3876 C CA . ALA A 1 502 ? -9.059 -0.965 -6.143 1.00 90.62 502 ALA A CA 1
ATOM 3877 C C . ALA A 1 502 ? -8.681 -2.226 -6.949 1.00 90.62 502 ALA A C 1
ATOM 3879 O O . ALA A 1 502 ? -7.716 -2.199 -7.722 1.00 90.62 502 ALA A O 1
ATOM 3880 N N . LYS A 1 503 ? -9.455 -3.319 -6.833 1.00 94.31 503 LYS A N 1
ATOM 3881 C CA . LYS A 1 503 ? -9.287 -4.520 -7.678 1.00 94.31 503 LYS A CA 1
ATOM 3882 C C . LYS A 1 503 ? -9.550 -4.199 -9.145 1.00 94.31 503 LYS A C 1
ATOM 3884 O O . LYS A 1 503 ? -8.712 -4.523 -9.982 1.00 94.31 503 LYS A O 1
ATOM 3889 N N . PHE A 1 504 ? -10.658 -3.525 -9.455 1.00 94.19 504 PHE A N 1
ATOM 3890 C CA . PHE A 1 504 ? -11.018 -3.158 -10.826 1.00 94.19 504 PHE A CA 1
ATOM 3891 C C . PHE A 1 504 ? -9.940 -2.290 -11.498 1.00 94.19 504 PHE A C 1
ATOM 3893 O O . PHE A 1 504 ? -9.545 -2.559 -12.635 1.00 94.19 504 PHE A O 1
ATOM 3900 N N . LEU A 1 505 ? -9.397 -1.300 -10.782 1.00 92.75 505 LEU A N 1
ATOM 3901 C CA . LEU A 1 505 ? -8.279 -0.479 -11.260 1.00 92.75 505 LEU A CA 1
ATOM 3902 C C . LEU A 1 505 ? -7.001 -1.308 -11.479 1.00 92.75 505 LEU A C 1
ATOM 3904 O O . LEU A 1 505 ? -6.320 -1.129 -12.491 1.00 92.75 505 LEU A O 1
ATOM 3908 N N . SER A 1 506 ? -6.696 -2.254 -10.583 1.00 88.50 506 SER A N 1
ATOM 3909 C CA . SER A 1 506 ? -5.561 -3.176 -10.733 1.00 88.50 506 SER A CA 1
ATOM 3910 C C . SER A 1 506 ? -5.711 -4.095 -11.954 1.00 88.50 506 SER A C 1
ATOM 3912 O O . SER A 1 506 ? -4.759 -4.283 -12.716 1.00 88.50 506 SER A O 1
ATOM 3914 N N . GLU A 1 507 ? -6.909 -4.630 -12.195 1.00 94.06 507 GLU A N 1
ATOM 3915 C CA . GLU A 1 507 ? -7.210 -5.453 -13.371 1.00 94.06 507 GLU A CA 1
ATOM 3916 C C . GLU A 1 507 ? -7.104 -4.650 -14.673 1.00 94.06 507 GLU A C 1
ATOM 3918 O O . GLU A 1 507 ? -6.485 -5.126 -15.628 1.00 94.06 507 GLU A O 1
ATOM 3923 N N . CYS A 1 508 ? -7.603 -3.408 -14.695 1.00 93.56 508 CYS A N 1
ATOM 3924 C CA . CYS A 1 508 ? -7.444 -2.502 -15.836 1.00 93.56 508 CYS A CA 1
ATOM 3925 C C . CYS A 1 508 ? -5.962 -2.232 -16.140 1.00 93.56 508 CYS A C 1
ATOM 3927 O O . CYS A 1 508 ? -5.529 -2.426 -17.275 1.00 93.56 508 CYS A O 1
ATOM 3929 N N . ALA A 1 509 ? -5.159 -1.888 -15.128 1.00 91.81 509 ALA A N 1
ATOM 3930 C CA . ALA A 1 509 ? -3.725 -1.644 -15.294 1.00 91.81 509 ALA A CA 1
ATOM 3931 C C . ALA A 1 509 ? -2.957 -2.893 -15.779 1.00 91.81 509 ALA A C 1
ATOM 3933 O O . ALA A 1 509 ? -2.046 -2.791 -16.604 1.00 91.81 509 ALA A O 1
ATOM 3934 N N . ARG A 1 510 ? -3.336 -4.098 -15.323 1.00 91.31 510 ARG A N 1
ATOM 3935 C CA . ARG A 1 510 ? -2.758 -5.366 -15.813 1.00 91.31 510 ARG A CA 1
ATOM 3936 C C . ARG A 1 510 ? -3.129 -5.655 -17.269 1.00 91.31 510 ARG A C 1
ATOM 3938 O O . ARG A 1 510 ? -2.295 -6.169 -18.013 1.00 91.31 510 ARG A O 1
ATOM 3945 N N . GLU A 1 511 ? -4.349 -5.328 -17.678 1.00 94.56 511 GLU A N 1
ATOM 3946 C CA . GLU A 1 511 ? -4.846 -5.504 -19.046 1.00 94.56 511 GLU A CA 1
ATOM 3947 C C . GLU A 1 511 ? -4.252 -4.470 -20.025 1.00 94.56 511 GLU A C 1
ATOM 3949 O O . GLU A 1 511 ? -3.966 -4.802 -21.177 1.00 94.56 511 GLU A O 1
ATOM 3954 N N . GLU A 1 512 ? -3.989 -3.240 -19.578 1.00 93.19 512 GLU A N 1
ATOM 3955 C CA . GLU A 1 512 ? -3.215 -2.245 -20.335 1.00 93.19 512 GLU A CA 1
ATOM 3956 C C . GLU A 1 512 ? -1.743 -2.663 -20.474 1.00 93.19 512 GLU A C 1
ATOM 3958 O O . GLU A 1 512 ? -1.209 -2.671 -21.584 1.00 93.19 512 GLU A O 1
ATOM 3963 N N . LEU A 1 513 ? -1.110 -3.136 -19.393 1.00 90.81 513 LEU A N 1
ATOM 3964 C CA . LEU A 1 513 ? 0.248 -3.692 -19.434 1.00 90.81 513 LEU A CA 1
ATOM 3965 C C . LEU A 1 513 ? 0.357 -4.913 -20.365 1.00 90.81 513 LEU A C 1
ATOM 3967 O O . LEU A 1 513 ? 1.389 -5.102 -21.011 1.00 90.81 513 LEU A O 1
ATOM 3971 N N . ARG A 1 514 ? -0.689 -5.749 -20.453 1.00 93.56 514 ARG A N 1
ATOM 3972 C CA . ARG A 1 514 ? -0.741 -6.879 -21.395 1.00 93.56 514 ARG A CA 1
ATOM 3973 C C . ARG A 1 514 ? -0.733 -6.390 -22.846 1.00 93.56 514 ARG A C 1
ATOM 3975 O O . ARG A 1 514 ? 0.084 -6.870 -23.626 1.00 93.56 514 ARG A O 1
ATOM 3982 N N . LYS A 1 515 ? -1.578 -5.409 -23.186 1.00 94.94 515 LYS A N 1
ATOM 3983 C CA . LYS A 1 515 ? -1.629 -4.802 -24.531 1.00 94.94 515 LYS A CA 1
ATOM 3984 C C . LYS A 1 515 ? -0.300 -4.160 -24.913 1.00 94.94 515 LYS A C 1
ATOM 3986 O O . LYS A 1 515 ? 0.245 -4.494 -25.957 1.00 94.94 515 LYS A O 1
ATOM 3991 N N . ALA A 1 516 ? 0.277 -3.346 -24.028 1.00 93.19 516 ALA A N 1
ATOM 3992 C CA . ALA A 1 516 ? 1.571 -2.707 -24.266 1.00 93.19 516 ALA A CA 1
ATOM 3993 C C . ALA A 1 516 ? 2.702 -3.727 -24.517 1.00 93.19 516 ALA A C 1
ATOM 3995 O O . ALA A 1 516 ? 3.579 -3.490 -25.345 1.00 93.19 516 ALA A O 1
ATOM 3996 N N . LYS A 1 517 ? 2.676 -4.892 -23.850 1.00 93.56 517 LYS A N 1
ATOM 3997 C CA . LYS A 1 517 ? 3.625 -5.992 -24.109 1.00 93.56 517 LYS A CA 1
ATOM 3998 C C . LYS A 1 517 ? 3.393 -6.684 -25.454 1.00 93.56 517 LYS A C 1
ATOM 4000 O O . LYS A 1 517 ? 4.362 -7.026 -26.125 1.00 93.56 517 LYS A O 1
ATOM 4005 N N . GLU A 1 518 ? 2.140 -6.886 -25.853 1.00 94.25 518 GLU A N 1
ATOM 4006 C CA . GLU A 1 518 ? 1.793 -7.472 -27.156 1.00 94.25 518 GLU A CA 1
ATOM 4007 C C . GLU A 1 518 ? 2.167 -6.530 -28.313 1.00 94.25 518 GLU A C 1
ATOM 4009 O O . GLU A 1 518 ? 2.773 -6.971 -29.289 1.00 94.25 518 GLU A O 1
ATOM 4014 N N . GLU A 1 519 ? 1.918 -5.228 -28.163 1.00 92.88 519 GLU A N 1
ATOM 4015 C CA . GLU A 1 519 ? 2.352 -4.183 -29.098 1.00 92.88 519 GLU A CA 1
ATOM 4016 C C . GLU A 1 519 ? 3.888 -4.090 -29.179 1.00 92.88 519 GLU A C 1
ATOM 4018 O O . GLU A 1 519 ? 4.442 -4.004 -30.277 1.00 92.88 519 GLU A O 1
ATOM 4023 N N . ALA A 1 520 ? 4.597 -4.189 -28.047 1.00 91.56 520 ALA A N 1
ATOM 4024 C CA . ALA A 1 520 ? 6.061 -4.178 -28.010 1.00 91.56 520 ALA A CA 1
ATOM 4025 C C . ALA A 1 520 ? 6.692 -5.410 -28.689 1.00 91.56 520 ALA A C 1
ATOM 4027 O O . ALA A 1 520 ? 7.625 -5.260 -29.481 1.00 91.56 520 ALA A O 1
ATOM 4028 N N . GLU A 1 521 ? 6.185 -6.623 -28.442 1.00 93.50 521 GLU A N 1
ATOM 4029 C CA . GLU A 1 521 ? 6.668 -7.828 -29.137 1.00 93.50 521 GLU A CA 1
ATOM 4030 C C . GLU A 1 521 ? 6.296 -7.816 -30.632 1.00 93.50 521 GLU A C 1
ATOM 4032 O O . GLU A 1 521 ? 7.101 -8.241 -31.463 1.00 93.50 521 GLU A O 1
ATOM 4037 N N . GLN A 1 522 ? 5.143 -7.250 -31.015 1.00 94.12 522 GLN A N 1
ATOM 4038 C CA . GLN A 1 522 ? 4.801 -7.031 -32.426 1.00 94.12 522 GLN A CA 1
ATOM 4039 C C . GLN A 1 522 ? 5.766 -6.040 -33.102 1.00 94.12 522 GLN A C 1
ATOM 4041 O O . GLN A 1 522 ? 6.250 -6.309 -34.205 1.00 94.12 522 GLN A O 1
ATOM 4046 N N . ALA A 1 523 ? 6.095 -4.923 -32.444 1.00 91.81 523 ALA A N 1
ATOM 4047 C CA . ALA A 1 523 ? 7.063 -3.947 -32.945 1.00 91.81 523 ALA A CA 1
ATOM 4048 C C . ALA A 1 523 ? 8.470 -4.556 -33.090 1.00 91.81 523 ALA A C 1
ATOM 4050 O O . ALA A 1 523 ? 9.128 -4.368 -34.113 1.00 91.81 523 ALA A O 1
ATOM 4051 N N . LYS A 1 524 ? 8.902 -5.359 -32.111 1.00 96.06 524 LYS A N 1
ATOM 4052 C CA . LYS A 1 524 ? 10.175 -6.099 -32.099 1.00 96.06 524 LYS A CA 1
ATOM 4053 C C . LYS A 1 524 ? 10.261 -7.157 -33.207 1.00 96.06 524 LYS A C 1
ATOM 4055 O O . LYS A 1 524 ? 11.286 -7.250 -33.883 1.00 96.06 524 LYS A O 1
ATOM 4060 N N . ALA A 1 525 ? 9.182 -7.898 -33.467 1.00 92.81 525 ALA A N 1
ATOM 4061 C CA . ALA A 1 525 ? 9.097 -8.809 -34.613 1.00 92.81 525 ALA A CA 1
ATOM 4062 C C . ALA A 1 525 ? 9.167 -8.054 -35.957 1.00 92.81 525 ALA A C 1
ATOM 4064 O O . ALA A 1 525 ? 9.838 -8.499 -36.895 1.00 92.81 525 ALA A O 1
ATOM 4065 N N . GLY A 1 526 ? 8.539 -6.875 -36.039 1.00 94.94 526 GLY A N 1
ATOM 4066 C CA . GLY A 1 526 ? 8.675 -5.956 -37.171 1.00 94.94 526 GLY A CA 1
ATOM 4067 C C . GLY A 1 526 ? 10.116 -5.473 -37.371 1.00 94.94 526 GLY A C 1
ATOM 4068 O O . GLY A 1 526 ? 10.636 -5.550 -38.484 1.00 94.94 526 GLY A O 1
ATOM 4069 N N . ALA A 1 527 ? 10.788 -5.054 -36.296 1.00 93.12 527 ALA A N 1
ATOM 4070 C CA . ALA A 1 527 ? 12.178 -4.600 -36.317 1.00 93.12 527 ALA A CA 1
ATOM 4071 C C . ALA A 1 527 ? 13.137 -5.693 -36.816 1.00 93.12 527 ALA A C 1
ATOM 4073 O O . ALA A 1 527 ? 13.859 -5.459 -37.782 1.00 93.12 527 ALA A O 1
ATOM 4074 N N . SER A 1 528 ? 13.069 -6.909 -36.262 1.00 94.50 528 SER A N 1
ATOM 4075 C CA . SER A 1 528 ? 13.900 -8.043 -36.708 1.00 94.50 528 SER A CA 1
ATOM 4076 C C . SER A 1 528 ? 13.629 -8.439 -38.173 1.00 94.50 528 SER A C 1
ATOM 4078 O O . SER A 1 528 ? 14.541 -8.816 -38.916 1.00 94.50 528 SER A O 1
ATOM 4080 N N . THR A 1 529 ? 12.387 -8.269 -38.647 1.00 95.12 529 THR A N 1
ATOM 4081 C CA . THR A 1 529 ? 12.040 -8.454 -40.068 1.00 95.12 529 THR A CA 1
ATOM 4082 C C . THR A 1 529 ? 12.685 -7.387 -40.963 1.00 95.12 529 THR A C 1
ATOM 4084 O O . THR A 1 529 ? 13.106 -7.697 -42.079 1.00 95.12 529 THR A O 1
ATOM 4087 N N . MET A 1 530 ? 12.783 -6.135 -40.504 1.00 95.31 530 MET A N 1
ATOM 4088 C CA . MET A 1 530 ? 13.471 -5.060 -41.234 1.00 95.31 530 MET A CA 1
ATOM 4089 C C . MET A 1 530 ? 14.994 -5.230 -41.204 1.00 95.31 530 MET A C 1
ATOM 4091 O O . MET A 1 530 ? 15.628 -5.114 -42.247 1.00 95.31 530 MET A O 1
ATOM 4095 N N . GLU A 1 531 ? 15.567 -5.584 -40.056 1.00 95.44 531 GLU A N 1
ATOM 4096 C CA . GLU A 1 531 ? 16.988 -5.907 -39.881 1.00 95.44 531 GLU A CA 1
ATOM 4097 C C . GLU A 1 531 ? 17.433 -7.030 -40.833 1.00 95.44 531 GLU A C 1
ATOM 4099 O O . GLU A 1 531 ? 18.397 -6.872 -41.582 1.00 95.44 531 GLU A O 1
ATOM 4104 N N . SER A 1 532 ? 16.652 -8.114 -40.913 1.00 95.50 532 SER A N 1
ATOM 4105 C CA . SER A 1 532 ? 16.896 -9.224 -41.846 1.00 95.50 532 SER A CA 1
ATOM 4106 C C . SER A 1 532 ? 16.899 -8.777 -43.318 1.00 95.50 532 SER A C 1
ATOM 4108 O O . SER A 1 532 ? 17.694 -9.271 -44.119 1.00 95.50 532 SER A O 1
ATOM 4110 N N . ARG A 1 533 ? 16.034 -7.820 -43.690 1.00 96.19 533 ARG A N 1
ATOM 4111 C CA . ARG A 1 533 ? 15.994 -7.236 -45.045 1.00 96.19 533 ARG A CA 1
ATOM 4112 C C . ARG A 1 533 ? 17.174 -6.301 -45.307 1.00 96.19 533 ARG A C 1
ATOM 4114 O O . ARG A 1 533 ? 17.712 -6.320 -46.409 1.00 96.19 533 ARG A O 1
ATOM 4121 N N . LEU A 1 534 ? 17.591 -5.513 -44.314 1.00 95.12 534 LEU A N 1
ATOM 4122 C CA . LEU A 1 534 ? 18.771 -4.650 -44.413 1.00 95.12 534 LEU A CA 1
ATOM 4123 C C . LEU A 1 534 ? 20.046 -5.481 -44.591 1.00 95.12 534 LEU A C 1
ATOM 4125 O O . LEU A 1 534 ? 20.851 -5.160 -45.461 1.00 95.12 534 LEU A O 1
ATOM 4129 N N . PHE A 1 535 ? 20.197 -6.584 -43.853 1.00 95.12 535 PHE A N 1
ATOM 4130 C CA . PHE A 1 535 ? 21.318 -7.510 -44.028 1.00 95.12 535 PHE A CA 1
ATOM 4131 C C . PHE A 1 535 ? 21.325 -8.159 -45.423 1.00 95.12 535 PHE A C 1
ATOM 4133 O O . PHE A 1 535 ? 22.372 -8.226 -46.067 1.00 95.12 535 PHE A O 1
ATOM 4140 N N . ALA A 1 536 ? 20.161 -8.581 -45.935 1.00 95.25 536 ALA A N 1
ATOM 4141 C CA . ALA A 1 536 ? 20.046 -9.096 -47.301 1.00 95.25 536 ALA A CA 1
ATOM 4142 C C . ALA A 1 536 ? 20.468 -8.044 -48.347 1.00 95.25 536 ALA A C 1
ATOM 4144 O O . ALA A 1 536 ? 21.334 -8.320 -49.176 1.00 95.25 536 ALA A O 1
ATOM 4145 N N . ALA A 1 537 ? 19.952 -6.814 -48.246 1.00 96.00 537 ALA A N 1
ATOM 4146 C CA . ALA A 1 537 ? 20.316 -5.712 -49.139 1.00 96.00 537 ALA A CA 1
ATOM 4147 C C . ALA A 1 537 ? 21.811 -5.339 -49.047 1.00 96.00 537 ALA A C 1
ATOM 4149 O O . ALA A 1 537 ? 22.444 -5.057 -50.063 1.00 96.00 537 ALA A O 1
ATOM 4150 N N . GLN A 1 538 ? 22.418 -5.389 -47.855 1.00 96.00 538 GLN A N 1
ATOM 4151 C CA . GLN A 1 538 ? 23.866 -5.215 -47.687 1.00 96.00 538 GLN A CA 1
ATOM 4152 C C . GLN A 1 538 ? 24.659 -6.298 -48.431 1.00 96.00 538 GLN A C 1
ATOM 4154 O O . GLN A 1 538 ? 25.642 -5.976 -49.099 1.00 96.00 538 GLN A O 1
ATOM 4159 N N . LYS A 1 539 ? 24.222 -7.564 -48.383 1.00 96.94 539 LYS A N 1
ATOM 4160 C CA . LYS A 1 539 ? 24.873 -8.663 -49.116 1.00 96.94 539 LYS A CA 1
ATOM 4161 C C . LYS A 1 539 ? 24.671 -8.576 -50.629 1.00 96.94 539 LYS A C 1
ATOM 4163 O O . LYS A 1 539 ? 25.603 -8.877 -51.371 1.00 96.94 539 LYS A O 1
ATOM 4168 N N . GLU A 1 540 ? 23.529 -8.079 -51.094 1.00 93.69 540 GLU A N 1
ATOM 4169 C CA . GLU A 1 540 ? 23.319 -7.742 -52.508 1.00 93.69 540 GLU A CA 1
ATOM 4170 C C . GLU A 1 540 ? 24.240 -6.594 -52.963 1.00 93.69 540 GLU A C 1
ATOM 4172 O O . GLU A 1 540 ? 24.856 -6.690 -54.024 1.00 93.69 540 GLU A O 1
ATOM 4177 N N . ILE A 1 541 ? 24.433 -5.554 -52.142 1.00 93.12 541 ILE A N 1
ATOM 4178 C CA . ILE A 1 541 ? 25.374 -4.451 -52.417 1.00 93.12 541 ILE A CA 1
ATOM 4179 C C . ILE A 1 541 ? 26.835 -4.936 -52.416 1.00 93.12 541 ILE A C 1
ATOM 4181 O O . ILE A 1 541 ? 27.622 -4.512 -53.264 1.00 93.12 541 ILE A O 1
ATOM 4185 N N . GLU A 1 542 ? 27.223 -5.828 -51.501 1.00 95.00 542 GLU A N 1
ATOM 4186 C CA . GLU A 1 542 ? 28.549 -6.465 -51.510 1.00 95.00 542 GLU A CA 1
ATOM 4187 C C . GLU A 1 542 ? 28.770 -7.297 -52.781 1.00 95.00 542 GLU A C 1
ATOM 4189 O O . GLU A 1 542 ? 29.821 -7.170 -53.414 1.00 95.00 542 GLU A O 1
ATOM 4194 N N . ALA A 1 543 ? 27.779 -8.097 -53.189 1.00 94.75 543 ALA A N 1
ATOM 4195 C CA . ALA A 1 543 ? 27.831 -8.899 -54.409 1.00 94.75 543 ALA A CA 1
ATOM 4196 C C . ALA A 1 543 ? 27.885 -8.027 -55.676 1.00 94.75 543 ALA A C 1
ATOM 4198 O O . ALA A 1 543 ? 28.685 -8.297 -56.573 1.00 94.75 543 ALA A O 1
ATOM 4199 N N . ALA A 1 544 ? 27.114 -6.937 -55.728 1.00 93.81 544 ALA A N 1
ATOM 4200 C CA . ALA A 1 544 ? 27.171 -5.956 -56.808 1.00 93.81 544 ALA A CA 1
ATOM 4201 C C . ALA A 1 544 ? 28.564 -5.311 -56.906 1.00 93.81 544 ALA A C 1
ATOM 4203 O O . ALA A 1 544 ? 29.160 -5.315 -57.979 1.00 93.81 544 ALA A O 1
ATOM 4204 N N . LYS A 1 545 ? 29.143 -4.867 -55.780 1.00 95.94 545 LYS A N 1
ATOM 4205 C CA . LYS A 1 545 ? 30.518 -4.332 -55.716 1.00 95.94 545 LYS A CA 1
ATOM 4206 C C . LYS A 1 545 ? 31.591 -5.385 -56.023 1.00 95.94 545 LYS A C 1
ATOM 4208 O O . LYS A 1 545 ? 32.702 -5.042 -56.424 1.00 95.94 545 LYS A O 1
ATOM 4213 N N . ALA A 1 546 ? 31.330 -6.672 -55.801 1.00 94.75 546 ALA A N 1
ATOM 4214 C CA . ALA A 1 546 ? 32.228 -7.743 -56.234 1.00 94.75 546 ALA A CA 1
ATOM 4215 C C . ALA A 1 546 ? 32.172 -7.917 -57.762 1.00 94.75 546 ALA A C 1
ATOM 4217 O O . ALA A 1 546 ? 33.217 -7.948 -58.409 1.00 94.75 546 ALA A O 1
ATOM 4218 N N . SER A 1 547 ? 30.965 -7.936 -58.338 1.00 93.38 547 SER A N 1
ATOM 4219 C CA . SER A 1 547 ? 30.737 -7.982 -59.788 1.00 93.38 547 SER A CA 1
ATOM 4220 C C . SER A 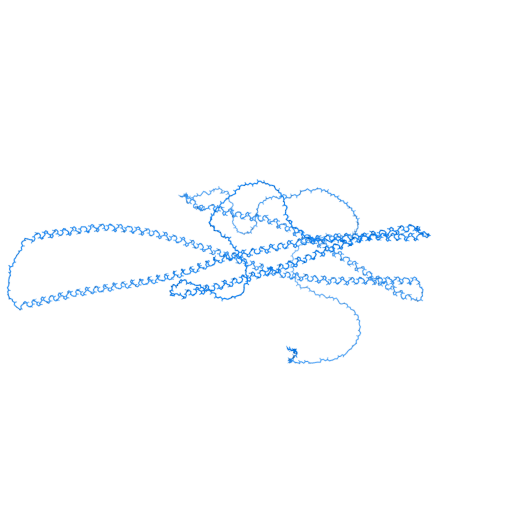1 547 ? 31.329 -6.763 -60.511 1.00 93.38 547 SER A C 1
ATOM 4222 O O . SER A 1 547 ? 32.009 -6.915 -61.520 1.00 93.38 547 SER A O 1
ATOM 4224 N N . GLU A 1 548 ? 31.174 -5.564 -59.943 1.00 93.44 548 GLU A N 1
ATOM 4225 C CA . GLU A 1 548 ? 31.791 -4.316 -60.412 1.00 93.44 548 GLU A CA 1
ATOM 4226 C C . GLU A 1 548 ? 33.320 -4.438 -60.495 1.00 93.44 548 GLU A C 1
ATOM 4228 O O . GLU A 1 548 ? 33.908 -4.187 -61.545 1.00 93.44 548 GLU A O 1
ATOM 4233 N N . ARG A 1 549 ? 33.981 -4.894 -59.419 1.00 95.50 549 ARG A N 1
ATOM 4234 C CA . ARG A 1 549 ? 35.440 -5.101 -59.419 1.00 95.50 549 ARG A CA 1
ATOM 4235 C C . ARG A 1 549 ? 35.882 -6.153 -60.437 1.00 95.50 549 ARG A C 1
ATOM 4237 O O . ARG A 1 549 ? 36.929 -5.973 -61.051 1.00 95.50 549 ARG A O 1
ATOM 4244 N N . LEU A 1 550 ? 35.106 -7.222 -60.633 1.00 92.50 550 LEU A N 1
ATOM 4245 C CA . LEU A 1 550 ? 35.385 -8.237 -61.655 1.00 92.50 550 LEU A CA 1
ATOM 4246 C C . LEU A 1 550 ? 35.226 -7.674 -63.075 1.00 92.50 550 LEU A C 1
ATOM 4248 O O . LEU A 1 550 ? 36.075 -7.938 -63.921 1.00 92.50 550 LEU A O 1
ATOM 4252 N N . ALA A 1 551 ? 34.206 -6.849 -63.326 1.00 92.38 551 ALA A N 1
ATOM 4253 C CA . ALA A 1 551 ? 34.024 -6.160 -64.601 1.00 92.38 551 ALA A CA 1
ATOM 4254 C C . ALA A 1 551 ? 35.164 -5.164 -64.876 1.00 92.38 551 ALA A C 1
ATOM 4256 O O . ALA A 1 551 ? 35.738 -5.179 -65.960 1.00 92.38 551 ALA A O 1
ATOM 4257 N N . LEU A 1 552 ? 35.566 -4.360 -63.884 1.00 91.12 552 LEU A N 1
ATOM 4258 C CA . LEU A 1 552 ? 36.711 -3.447 -63.996 1.00 91.12 552 LEU A CA 1
ATOM 4259 C C . LEU A 1 552 ? 38.040 -4.193 -64.201 1.00 91.12 552 LEU A C 1
ATOM 4261 O O . LEU A 1 552 ? 38.891 -3.726 -64.954 1.00 91.12 552 LEU A O 1
ATOM 4265 N N . ALA A 1 553 ? 38.226 -5.356 -63.570 1.00 91.88 553 ALA A N 1
ATOM 4266 C CA . ALA A 1 553 ? 39.394 -6.208 -63.798 1.00 91.88 553 ALA A CA 1
ATOM 4267 C C . ALA A 1 553 ? 39.390 -6.829 -65.206 1.00 91.88 553 ALA A C 1
ATOM 4269 O O . ALA A 1 553 ? 40.437 -6.883 -65.845 1.00 91.88 553 ALA A O 1
ATOM 4270 N N . ALA A 1 554 ? 38.226 -7.243 -65.717 1.00 89.44 554 ALA A N 1
ATOM 4271 C CA . ALA A 1 554 ? 38.081 -7.735 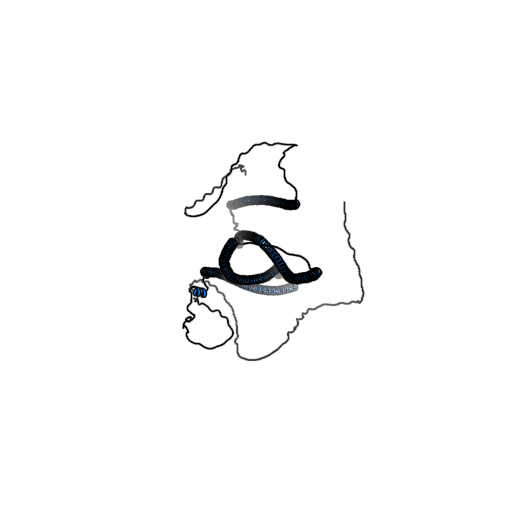-67.086 1.00 89.44 554 ALA A CA 1
ATOM 4272 C C . ALA A 1 554 ? 38.335 -6.630 -68.127 1.00 89.44 554 ALA A C 1
ATOM 4274 O O . ALA A 1 554 ? 39.033 -6.876 -69.105 1.00 89.44 554 ALA A O 1
ATOM 4275 N N . ILE A 1 555 ? 37.843 -5.406 -67.893 1.00 84.81 555 ILE A N 1
ATOM 4276 C CA . ILE A 1 555 ? 38.133 -4.234 -68.735 1.00 84.81 555 ILE A CA 1
ATOM 4277 C C . ILE A 1 555 ? 39.641 -3.966 -68.764 1.00 84.81 555 ILE A C 1
ATOM 4279 O O . ILE A 1 555 ? 40.214 -3.908 -69.845 1.00 84.81 555 ILE A O 1
ATOM 4283 N N . LYS A 1 556 ? 40.311 -3.913 -67.605 1.00 90.19 556 LYS A N 1
ATOM 4284 C CA . LYS A 1 556 ? 41.771 -3.730 -67.550 1.00 90.19 556 LYS A CA 1
ATOM 4285 C C . LYS A 1 556 ? 42.538 -4.855 -68.238 1.00 90.19 556 LYS A C 1
ATOM 4287 O O . LYS A 1 556 ? 43.475 -4.580 -68.971 1.00 90.19 556 LYS A O 1
ATOM 4292 N N . ALA A 1 557 ? 42.117 -6.109 -68.081 1.00 85.06 557 ALA A N 1
ATOM 4293 C CA . ALA A 1 557 ? 42.731 -7.228 -68.795 1.00 85.06 557 ALA A CA 1
ATOM 4294 C C . ALA A 1 557 ? 42.547 -7.124 -70.324 1.00 85.06 557 ALA A C 1
ATO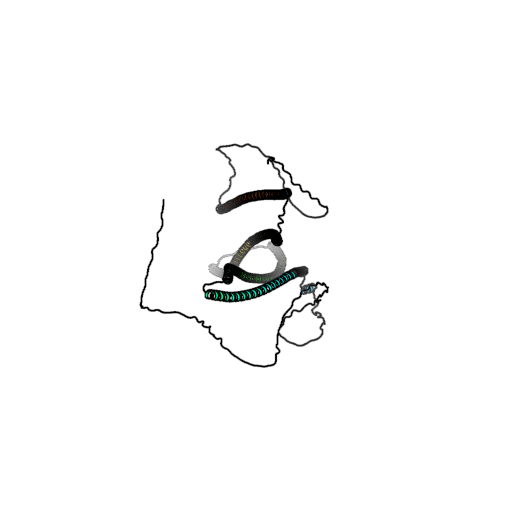M 4296 O O . ALA A 1 557 ? 43.436 -7.530 -71.075 1.00 85.06 557 ALA A O 1
ATOM 4297 N N . LEU A 1 558 ? 41.433 -6.555 -70.802 1.00 79.69 558 LEU A N 1
ATOM 4298 C CA . LEU A 1 558 ? 41.206 -6.251 -72.221 1.00 79.69 558 LEU A CA 1
ATOM 4299 C C . LEU A 1 558 ? 42.046 -5.053 -72.701 1.00 79.69 558 LEU A C 1
ATOM 4301 O O . LEU A 1 558 ? 42.595 -5.105 -73.797 1.00 79.69 558 LEU A O 1
ATOM 4305 N N . GLU A 1 559 ? 42.224 -4.014 -71.881 1.00 79.88 559 GLU A N 1
ATOM 4306 C CA . GLU A 1 559 ? 43.126 -2.887 -72.168 1.00 79.88 559 GLU A CA 1
ATOM 4307 C C . GLU A 1 559 ? 44.601 -3.337 -72.211 1.00 79.88 559 GLU A C 1
ATOM 4309 O O . GLU A 1 559 ? 45.340 -2.984 -73.129 1.00 79.88 559 GLU A O 1
ATOM 4314 N N . GLU A 1 560 ? 45.031 -4.173 -71.263 1.00 75.88 560 GLU A N 1
ATOM 4315 C CA . GLU A 1 560 ? 46.399 -4.698 -71.161 1.00 75.88 560 GLU A CA 1
ATOM 4316 C C . GLU A 1 560 ? 46.716 -5.716 -72.273 1.00 75.88 560 GLU A C 1
ATOM 4318 O O . GLU A 1 560 ? 47.789 -5.651 -72.883 1.00 75.88 560 GLU A O 1
ATOM 4323 N N . SER A 1 561 ? 45.781 -6.608 -72.621 1.00 64.62 561 SER A N 1
ATOM 4324 C CA . SER A 1 561 ? 45.936 -7.497 -73.788 1.00 64.62 561 SER A CA 1
ATOM 4325 C C . SER A 1 561 ? 45.862 -6.728 -75.116 1.00 64.62 561 SER A C 1
ATOM 4327 O O . SER A 1 561 ? 46.687 -6.966 -75.999 1.00 64.62 561 SER A O 1
ATOM 4329 N N . GLY A 1 562 ? 45.002 -5.709 -75.225 1.00 55.72 562 GLY A N 1
ATOM 4330 C CA . GLY A 1 562 ? 45.017 -4.749 -76.335 1.00 55.72 562 GLY A CA 1
ATOM 4331 C C . GLY A 1 562 ? 46.339 -3.975 -76.452 1.00 55.72 562 GLY A C 1
ATOM 4332 O O . GLY A 1 562 ? 46.796 -3.689 -77.555 1.00 55.72 562 GLY A O 1
ATOM 4333 N N . SER A 1 563 ? 47.021 -3.701 -75.333 1.00 50.16 563 SER A N 1
ATOM 4334 C CA . SER A 1 563 ? 48.329 -3.024 -75.323 1.00 50.16 563 SER A CA 1
ATOM 4335 C C . SER A 1 563 ? 49.493 -3.898 -75.815 1.00 50.16 563 SER A C 1
ATOM 4337 O O . SER A 1 563 ? 50.528 -3.369 -76.231 1.00 50.16 563 SER A O 1
ATOM 4339 N N . THR A 1 564 ? 49.329 -5.226 -75.805 1.00 49.03 564 THR A N 1
ATOM 4340 C CA . THR A 1 564 ? 50.349 -6.187 -76.263 1.00 49.03 564 THR A CA 1
ATOM 4341 C C . THR A 1 564 ? 50.117 -6.696 -77.687 1.00 49.03 564 THR A C 1
ATOM 4343 O O . THR A 1 564 ? 51.012 -7.327 -78.253 1.00 49.03 564 THR A O 1
ATOM 4346 N N . LEU A 1 565 ? 48.999 -6.328 -78.324 1.00 48.34 565 LEU A N 1
ATOM 4347 C CA . LEU A 1 565 ? 48.766 -6.524 -79.754 1.00 48.34 565 LEU A CA 1
ATOM 4348 C C . LEU A 1 565 ? 48.793 -5.191 -80.511 1.00 48.34 565 LEU A C 1
ATOM 4350 O O . LEU A 1 565 ? 47.774 -4.546 -80.740 1.00 48.34 565 LEU A O 1
ATOM 4354 N N . LYS A 1 566 ? 49.977 -4.836 -81.029 1.00 47.72 566 LYS A N 1
ATOM 4355 C CA . LYS A 1 566 ? 50.068 -3.998 -82.236 1.00 47.72 566 LYS A CA 1
ATOM 4356 C C . LYS A 1 566 ? 49.720 -4.825 -83.474 1.00 47.72 566 LYS A C 1
ATOM 4358 O O . LYS A 1 566 ? 50.559 -5.012 -84.352 1.00 47.72 566 LYS A O 1
ATOM 4363 N N . ASP A 1 567 ? 48.479 -5.286 -83.538 1.00 44.03 567 ASP A N 1
ATOM 4364 C CA . ASP A 1 567 ? 47.881 -5.783 -84.769 1.00 44.03 567 ASP A CA 1
ATOM 4365 C C . ASP A 1 567 ? 46.470 -5.210 -84.920 1.00 44.03 567 ASP A C 1
ATOM 4367 O O . ASP A 1 567 ? 45.791 -4.937 -83.931 1.00 44.03 567 ASP A O 1
ATOM 4371 N N . ASN A 1 568 ? 46.052 -4.936 -86.155 1.00 48.84 568 ASN A N 1
ATOM 4372 C CA . ASN A 1 568 ? 44.855 -4.125 -86.417 1.00 48.84 568 ASN A CA 1
ATOM 4373 C C . ASN A 1 568 ? 43.593 -4.994 -86.489 1.00 48.84 568 ASN A C 1
ATOM 4375 O O . ASN A 1 568 ? 42.861 -4.941 -87.478 1.00 48.84 568 ASN A O 1
ATOM 4379 N N . ASP A 1 569 ? 43.341 -5.790 -85.447 1.00 48.19 569 ASP A N 1
ATOM 4380 C CA . ASP A 1 569 ? 42.157 -6.651 -85.374 1.00 48.19 569 ASP A CA 1
ATOM 4381 C C . ASP A 1 569 ? 40.913 -5.836 -84.981 1.00 48.19 569 ASP A C 1
ATOM 4383 O O . ASP A 1 569 ? 40.395 -5.873 -83.862 1.00 48.19 569 ASP A O 1
ATOM 4387 N N . VAL A 1 570 ? 40.460 -5.015 -85.931 1.00 50.50 570 VAL A N 1
ATOM 4388 C CA . VAL A 1 570 ? 39.164 -4.341 -85.873 1.00 50.50 570 VAL A CA 1
ATOM 4389 C C . VAL A 1 570 ? 38.097 -5.426 -85.948 1.00 50.50 570 VAL A C 1
ATOM 4391 O O . VAL A 1 570 ? 37.755 -5.869 -87.047 1.00 50.50 570 VAL A O 1
ATOM 4394 N N . VAL A 1 571 ? 37.581 -5.833 -84.782 1.00 56.81 571 VAL A N 1
ATOM 4395 C CA . VAL A 1 571 ? 36.509 -6.831 -84.629 1.00 56.81 571 VAL A CA 1
ATOM 4396 C C . VAL A 1 571 ? 35.310 -6.415 -85.476 1.00 56.81 571 VAL A C 1
ATOM 4398 O O . VAL A 1 571 ? 34.470 -5.601 -85.087 1.00 56.81 571 VAL A O 1
ATOM 4401 N N . THR A 1 572 ? 35.270 -6.956 -86.688 1.00 54.34 572 THR A N 1
ATOM 4402 C CA . THR A 1 572 ? 34.369 -6.530 -87.751 1.00 54.34 572 THR A CA 1
ATOM 4403 C C . THR A 1 572 ? 33.117 -7.383 -87.672 1.00 54.34 572 THR A C 1
ATOM 4405 O O . THR A 1 572 ? 32.914 -8.297 -88.468 1.00 54.34 572 THR A O 1
ATOM 4408 N N . LEU A 1 573 ? 32.277 -7.073 -86.677 1.00 59.72 573 LEU A N 1
ATOM 4409 C CA . LEU A 1 573 ? 30.885 -7.523 -86.662 1.00 59.72 573 LEU A CA 1
ATOM 4410 C C . LEU A 1 573 ? 30.280 -7.237 -88.037 1.00 59.72 573 LEU A C 1
ATOM 4412 O O . LEU A 1 573 ? 30.376 -6.107 -88.534 1.00 59.72 573 LEU A O 1
ATOM 4416 N N . SER A 1 574 ? 29.660 -8.239 -88.659 1.00 78.00 574 SER A N 1
ATOM 4417 C CA . SER A 1 574 ? 28.900 -7.971 -89.871 1.00 78.00 574 SER A CA 1
ATOM 4418 C C . SER A 1 574 ? 27.737 -7.033 -89.542 1.00 78.00 574 SER A C 1
ATOM 4420 O O . SER A 1 574 ? 27.230 -6.991 -88.416 1.00 78.00 574 SER A O 1
ATOM 4422 N N . LEU A 1 575 ? 27.304 -6.255 -90.535 1.00 79.50 575 LEU A N 1
ATOM 4423 C CA . LEU A 1 575 ? 26.221 -5.289 -90.347 1.00 79.50 575 LEU A CA 1
ATOM 4424 C C . LEU A 1 575 ? 24.928 -5.969 -89.852 1.00 79.50 575 LEU A C 1
ATOM 4426 O O . LEU A 1 575 ? 24.197 -5.386 -89.056 1.00 79.50 575 LEU A O 1
ATOM 4430 N N . GLU A 1 576 ? 24.696 -7.217 -90.268 1.00 83.06 576 GLU A N 1
ATOM 4431 C CA . GLU A 1 576 ? 23.573 -8.043 -89.818 1.00 83.06 576 GLU A CA 1
ATOM 4432 C C . GLU A 1 576 ? 23.703 -8.428 -88.335 1.00 83.06 576 GLU A C 1
ATOM 4434 O O . GLU A 1 576 ? 22.774 -8.206 -87.565 1.00 83.06 576 GLU A O 1
ATOM 4439 N N . GLU A 1 577 ? 24.869 -8.919 -87.893 1.00 85.75 577 GLU A N 1
ATOM 4440 C CA . GLU A 1 577 ? 25.116 -9.277 -86.484 1.00 85.75 577 GLU A CA 1
ATOM 4441 C C . GLU A 1 577 ? 24.993 -8.065 -85.552 1.00 85.75 577 GLU A C 1
ATOM 4443 O O . GLU A 1 577 ? 24.440 -8.180 -84.458 1.00 85.75 577 GLU A O 1
ATOM 4448 N N . TYR A 1 578 ? 25.453 -6.887 -85.991 1.00 84.62 578 TYR A N 1
ATOM 4449 C CA . TYR A 1 578 ? 25.248 -5.640 -85.253 1.00 84.62 578 TYR A CA 1
ATOM 4450 C C . TYR A 1 578 ? 23.754 -5.320 -85.085 1.00 84.62 578 TYR A C 1
ATOM 4452 O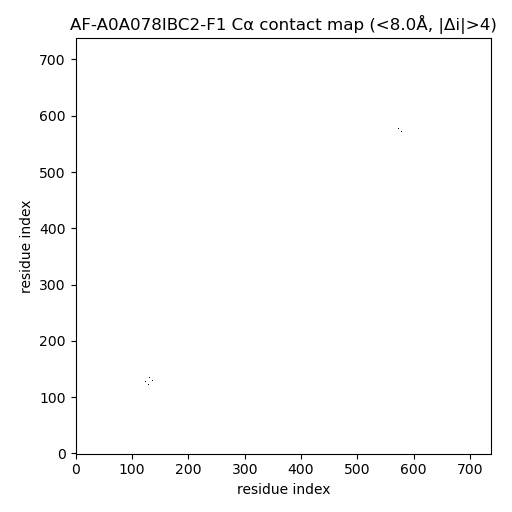 O . TYR A 1 578 ? 23.318 -5.011 -83.972 1.00 84.62 578 TYR A O 1
ATOM 4460 N N . TYR A 1 579 ? 22.954 -5.434 -86.152 1.00 89.50 579 TYR A N 1
ATOM 4461 C CA . TYR A 1 579 ? 21.510 -5.216 -86.067 1.00 89.50 579 TYR A CA 1
ATOM 4462 C C . TYR A 1 579 ? 20.790 -6.302 -85.254 1.00 89.50 579 TYR A C 1
ATOM 4464 O O . TYR A 1 579 ? 19.886 -5.961 -84.492 1.00 89.50 579 TYR A O 1
ATOM 4472 N N . GLU A 1 580 ? 21.197 -7.573 -85.325 1.00 91.25 580 GLU A N 1
ATOM 4473 C CA . GLU A 1 580 ? 20.642 -8.638 -84.479 1.00 91.25 580 GLU A CA 1
ATOM 4474 C C . GLU A 1 580 ? 20.928 -8.410 -82.989 1.00 91.25 580 GLU A C 1
ATOM 4476 O O . GLU A 1 580 ? 20.014 -8.535 -82.168 1.00 91.25 580 GLU A O 1
ATOM 4481 N N . LEU A 1 581 ? 22.167 -8.060 -82.619 1.00 88.56 581 LEU A N 1
ATOM 4482 C CA . LEU A 1 581 ? 22.518 -7.770 -81.224 1.00 88.56 581 LEU A CA 1
ATOM 4483 C C . LEU A 1 581 ? 21.830 -6.494 -80.729 1.00 88.56 581 LEU A C 1
ATOM 4485 O O . LEU A 1 581 ? 21.279 -6.500 -79.630 1.00 88.56 581 LEU A O 1
ATOM 4489 N N . SER A 1 582 ? 21.816 -5.426 -81.533 1.00 86.94 582 SER A N 1
ATOM 4490 C CA . SER A 1 582 ? 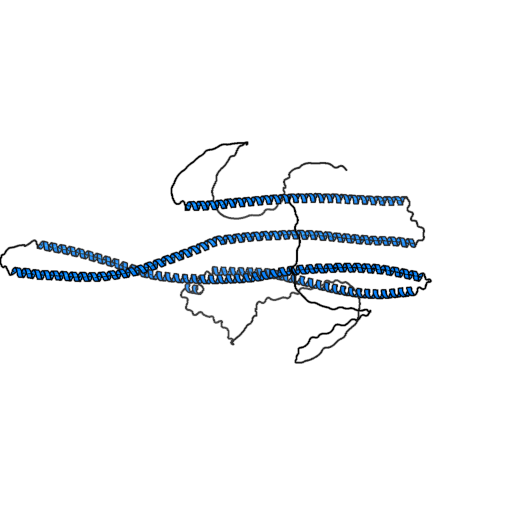21.137 -4.168 -81.194 1.00 86.94 582 SER A CA 1
ATOM 4491 C C . SER A 1 582 ? 19.634 -4.380 -80.991 1.00 86.94 582 SER A C 1
ATOM 4493 O O . SER A 1 582 ? 19.084 -3.954 -79.974 1.00 86.94 582 SER A O 1
ATOM 4495 N N . LYS A 1 583 ? 18.985 -5.128 -81.891 1.00 93.06 583 LYS A N 1
ATOM 4496 C CA . LYS A 1 583 ? 17.579 -5.516 -81.759 1.00 93.06 583 LYS A CA 1
ATOM 4497 C C . LYS A 1 583 ? 17.336 -6.351 -80.502 1.00 93.06 583 LYS A C 1
ATOM 4499 O O . LYS A 1 583 ? 16.429 -6.031 -79.745 1.00 93.06 583 LYS A O 1
ATOM 4504 N N . ARG A 1 584 ? 18.148 -7.383 -80.242 1.00 93.31 584 ARG A N 1
ATOM 4505 C CA . ARG A 1 584 ? 17.987 -8.253 -79.061 1.00 93.31 584 ARG A CA 1
ATOM 4506 C C . ARG A 1 584 ? 18.222 -7.505 -77.745 1.00 93.31 584 ARG A C 1
ATOM 4508 O O . ARG A 1 584 ? 17.570 -7.816 -76.753 1.00 93.31 584 ARG A O 1
ATOM 4515 N N . ALA A 1 585 ? 19.125 -6.523 -77.732 1.00 91.31 585 ALA A N 1
ATOM 4516 C CA . ALA A 1 585 ? 19.330 -5.641 -76.587 1.00 91.31 585 ALA A CA 1
ATOM 4517 C C . ALA A 1 585 ? 18.093 -4.766 -76.329 1.00 91.31 585 ALA A C 1
ATOM 4519 O O . ALA A 1 585 ? 17.618 -4.717 -75.199 1.00 91.31 585 ALA A O 1
ATOM 4520 N N . HIS A 1 586 ? 17.523 -4.159 -77.374 1.00 91.00 586 HIS A N 1
ATOM 4521 C CA . HIS A 1 586 ? 16.313 -3.342 -77.257 1.00 91.00 586 HIS A CA 1
ATOM 4522 C C . HIS A 1 586 ? 15.061 -4.174 -76.901 1.00 91.00 586 HIS A C 1
ATOM 4524 O O . HIS A 1 586 ? 14.271 -3.774 -76.055 1.00 91.00 586 HIS A O 1
ATOM 4530 N N . GLU A 1 587 ? 14.910 -5.389 -77.442 1.00 93.81 587 GLU A N 1
ATOM 4531 C CA . GLU A 1 587 ? 13.852 -6.331 -77.032 1.00 93.81 587 GLU A CA 1
ATOM 4532 C C . GLU A 1 587 ? 13.982 -6.744 -75.550 1.00 93.81 587 GLU A C 1
ATOM 4534 O O . GLU A 1 587 ? 12.976 -6.939 -74.866 1.00 93.81 587 GLU A O 1
ATOM 4539 N N . ALA A 1 588 ? 15.209 -6.856 -75.027 1.00 92.81 588 ALA A N 1
ATOM 4540 C CA . ALA A 1 588 ? 15.459 -7.135 -73.612 1.00 92.81 588 ALA A CA 1
ATOM 4541 C C . ALA A 1 588 ? 15.231 -5.910 -72.704 1.00 92.81 588 ALA A C 1
ATOM 4543 O O . ALA A 1 588 ? 14.780 -6.079 -71.569 1.00 92.81 588 ALA A O 1
ATOM 4544 N N . GLU A 1 589 ? 15.516 -4.705 -73.202 1.00 89.94 589 GLU A N 1
ATOM 4545 C CA . GLU A 1 589 ? 15.219 -3.418 -72.563 1.00 89.94 589 GLU A CA 1
ATOM 4546 C C . GLU A 1 589 ? 13.705 -3.205 -72.441 1.00 89.94 589 GLU A C 1
ATOM 4548 O O . GLU A 1 589 ? 13.207 -3.015 -71.334 1.00 89.94 589 GLU A O 1
ATOM 4553 N N . GLU A 1 590 ? 12.945 -3.366 -73.527 1.00 94.56 590 GLU A N 1
ATOM 4554 C CA . GLU A 1 590 ? 11.481 -3.270 -73.504 1.00 94.56 590 GLU A CA 1
ATOM 4555 C C . GLU A 1 590 ? 10.857 -4.325 -72.579 1.00 94.56 590 GLU A C 1
ATOM 4557 O O . GLU A 1 590 ? 10.024 -4.002 -71.731 1.00 94.56 590 GLU A O 1
ATOM 4562 N N . ALA A 1 591 ? 11.341 -5.570 -72.622 1.00 92.69 591 ALA A N 1
ATOM 4563 C CA . ALA A 1 591 ? 10.908 -6.615 -71.693 1.00 92.69 591 ALA A CA 1
ATOM 4564 C C . ALA A 1 591 ? 11.326 -6.364 -70.225 1.00 92.69 591 ALA A C 1
ATOM 4566 O O . ALA A 1 591 ? 10.814 -7.035 -69.323 1.00 92.69 591 ALA A O 1
ATOM 4567 N N . ALA A 1 592 ? 12.250 -5.437 -69.952 1.00 91.19 592 ALA A N 1
ATOM 4568 C CA . ALA A 1 592 ? 12.536 -4.939 -68.608 1.00 91.19 592 ALA A CA 1
ATOM 4569 C C . ALA A 1 592 ? 11.616 -3.758 -68.246 1.00 91.19 592 ALA A C 1
ATOM 4571 O O . ALA A 1 592 ? 11.038 -3.764 -67.156 1.00 91.19 592 ALA A O 1
ATOM 4572 N N . ASN A 1 593 ? 11.403 -2.818 -69.171 1.00 91.25 593 ASN A N 1
ATOM 4573 C CA . ASN A 1 593 ? 10.491 -1.681 -69.033 1.00 91.25 593 ASN A CA 1
ATOM 4574 C C . ASN A 1 593 ? 9.055 -2.141 -68.726 1.00 91.25 593 ASN A C 1
ATOM 4576 O O . ASN A 1 593 ? 8.447 -1.645 -67.778 1.00 91.25 593 ASN A O 1
ATOM 4580 N N . GLU A 1 594 ? 8.542 -3.161 -69.425 1.00 96.06 594 GLU A N 1
ATOM 4581 C CA . GLU A 1 594 ? 7.238 -3.782 -69.135 1.00 96.06 594 GLU A CA 1
ATOM 4582 C C . GLU A 1 594 ? 7.148 -4.322 -67.696 1.00 96.06 594 GLU A C 1
ATOM 4584 O O . GLU A 1 594 ? 6.132 -4.147 -67.018 1.00 96.06 594 GLU A O 1
ATOM 4589 N N . ARG A 1 595 ? 8.213 -4.963 -67.192 1.00 93.75 595 ARG A N 1
ATOM 4590 C CA . ARG A 1 595 ? 8.251 -5.505 -65.820 1.00 93.75 595 ARG A CA 1
ATOM 4591 C C . ARG A 1 595 ? 8.300 -4.394 -64.778 1.00 93.75 595 ARG A C 1
ATOM 4593 O O . ARG A 1 595 ? 7.645 -4.520 -63.745 1.00 93.75 595 ARG A O 1
ATOM 4600 N N . VAL A 1 596 ? 9.040 -3.317 -65.047 1.00 94.81 596 VAL A N 1
ATOM 4601 C CA . VAL A 1 596 ? 9.078 -2.124 -64.191 1.00 94.81 596 VAL A CA 1
ATOM 4602 C C . VAL A 1 596 ? 7.705 -1.451 -64.168 1.00 94.81 596 VAL A C 1
ATOM 4604 O O . VAL A 1 596 ? 7.182 -1.208 -63.085 1.00 94.81 596 VAL A O 1
ATOM 4607 N N . ALA A 1 597 ? 7.062 -1.248 -65.321 1.00 95.00 597 ALA A N 1
ATOM 4608 C CA . ALA A 1 597 ? 5.712 -0.689 -65.406 1.00 95.00 597 ALA A CA 1
ATOM 4609 C C . ALA A 1 597 ? 4.677 -1.549 -64.651 1.00 95.00 597 ALA A C 1
ATOM 4611 O O . ALA A 1 597 ? 3.896 -1.026 -63.855 1.00 95.00 597 ALA A O 1
ATOM 4612 N N . ALA A 1 598 ? 4.719 -2.876 -64.814 1.00 95.00 598 ALA A N 1
ATOM 4613 C CA . ALA A 1 598 ? 3.851 -3.803 -64.086 1.00 95.00 598 ALA A CA 1
ATOM 4614 C C . ALA A 1 598 ? 4.122 -3.831 -62.566 1.00 95.00 598 ALA A C 1
ATOM 4616 O O . ALA A 1 598 ? 3.204 -4.074 -61.780 1.00 95.00 598 ALA A O 1
ATOM 4617 N N . ALA A 1 599 ? 5.361 -3.581 -62.130 1.00 92.88 599 ALA A N 1
ATOM 4618 C CA . ALA A 1 599 ? 5.697 -3.434 -60.715 1.00 92.88 599 ALA A CA 1
ATOM 4619 C C . ALA A 1 599 ? 5.205 -2.091 -60.146 1.00 92.88 599 ALA A C 1
ATOM 4621 O O . ALA A 1 599 ? 4.596 -2.075 -59.077 1.00 92.88 599 ALA A O 1
ATOM 4622 N N . VAL A 1 600 ? 5.402 -0.986 -60.873 1.00 93.69 600 VAL A N 1
ATOM 4623 C CA . VAL A 1 600 ? 4.923 0.357 -60.497 1.00 93.69 600 VAL A CA 1
ATOM 4624 C C . VAL A 1 600 ? 3.399 0.383 -60.387 1.00 93.69 600 VAL A C 1
ATOM 4626 O O . VAL A 1 600 ? 2.885 0.832 -59.367 1.00 93.69 600 VAL A O 1
ATOM 4629 N N . SER A 1 601 ? 2.679 -0.192 -61.356 1.00 96.50 601 SER A N 1
ATOM 4630 C CA . SER A 1 601 ? 1.214 -0.307 -61.321 1.00 96.50 601 SER A CA 1
ATOM 4631 C C . SER A 1 601 ? 0.714 -1.037 -60.064 1.00 96.50 601 SER A C 1
ATOM 4633 O O . SER A 1 601 ? -0.192 -0.549 -59.395 1.00 96.50 601 SER A O 1
ATOM 4635 N N . ARG A 1 602 ? 1.356 -2.142 -59.656 1.00 93.94 602 ARG A N 1
ATOM 4636 C CA . ARG A 1 602 ? 1.015 -2.849 -58.403 1.00 93.94 602 ARG A CA 1
ATOM 4637 C C . ARG A 1 602 ? 1.343 -2.046 -57.143 1.00 93.94 602 ARG A C 1
ATOM 4639 O O . ARG A 1 602 ? 0.646 -2.178 -56.141 1.00 93.94 602 ARG A O 1
ATOM 4646 N N . ILE A 1 603 ? 2.405 -1.239 -57.167 1.00 92.25 603 ILE A N 1
ATOM 4647 C CA . ILE A 1 603 ? 2.747 -0.326 -56.064 1.00 92.25 603 ILE A CA 1
ATOM 4648 C C . ILE A 1 603 ? 1.698 0.789 -55.956 1.00 92.25 603 ILE A C 1
ATOM 4650 O O . ILE A 1 603 ? 1.347 1.186 -54.848 1.00 92.25 603 ILE A O 1
ATOM 4654 N N . GLU A 1 604 ? 1.177 1.274 -57.081 1.00 94.94 604 GLU A N 1
ATOM 4655 C CA . GLU A 1 604 ? 0.115 2.279 -57.126 1.00 94.94 604 GLU A CA 1
ATOM 4656 C C . GLU A 1 604 ? -1.221 1.707 -56.624 1.00 94.94 604 GLU A C 1
ATOM 4658 O O . GLU A 1 604 ? -1.783 2.253 -55.675 1.00 94.94 604 GLU A O 1
ATOM 4663 N N . GLU A 1 605 ? -1.651 0.536 -57.114 1.00 96.25 605 GLU A N 1
ATOM 4664 C CA . GLU A 1 605 ? -2.813 -0.202 -56.579 1.00 96.25 605 GLU A CA 1
ATOM 4665 C C . GLU A 1 605 ? -2.712 -0.434 -55.058 1.00 96.25 605 GLU A C 1
ATOM 4667 O O . GLU A 1 605 ? -3.697 -0.272 -54.329 1.00 96.25 605 GLU A O 1
ATOM 4672 N N . ALA A 1 606 ? -1.522 -0.795 -54.560 1.00 93.25 606 ALA A N 1
ATOM 4673 C CA . ALA A 1 606 ? -1.274 -1.015 -53.137 1.00 93.25 606 ALA A CA 1
ATOM 4674 C C . ALA A 1 606 ? -1.346 0.284 -52.316 1.00 93.25 606 ALA A C 1
ATOM 4676 O O . ALA A 1 606 ? -1.976 0.292 -51.258 1.00 93.25 606 ALA A O 1
ATOM 4677 N N . LYS A 1 607 ? -0.778 1.391 -52.812 1.00 95.19 607 LYS A N 1
ATOM 4678 C CA . LYS A 1 607 ? -0.887 2.718 -52.178 1.00 95.19 607 LYS A CA 1
ATOM 4679 C C . LYS A 1 607 ? -2.329 3.214 -52.142 1.00 95.19 607 LYS A C 1
ATOM 4681 O O . LYS A 1 607 ? -2.772 3.734 -51.123 1.00 95.19 607 LYS A O 1
ATOM 4686 N N . GLU A 1 608 ? -3.098 3.009 -53.209 1.00 96.06 608 GLU A N 1
ATOM 4687 C CA . GLU A 1 608 ? -4.527 3.320 -53.186 1.00 96.06 608 GLU A CA 1
ATOM 4688 C C . GLU A 1 608 ? -5.319 2.392 -52.243 1.00 96.06 608 GLU A C 1
ATOM 4690 O O . GLU A 1 608 ? -6.394 2.750 -51.763 1.00 96.06 608 GLU A O 1
ATOM 4695 N N . ALA A 1 609 ? -4.872 1.156 -52.005 1.00 94.56 609 ALA A N 1
ATOM 4696 C CA . ALA A 1 609 ? -5.493 0.281 -51.009 1.00 94.56 609 ALA A CA 1
ATOM 4697 C C . ALA A 1 609 ? -5.182 0.760 -49.579 1.00 94.56 609 ALA A C 1
ATOM 4699 O O . ALA A 1 609 ? -6.071 0.749 -48.725 1.00 94.56 609 ALA A O 1
ATOM 4700 N N . GLU A 1 610 ? -3.957 1.237 -49.345 1.00 95.44 610 GLU A N 1
ATOM 4701 C CA . GLU A 1 610 ? -3.510 1.852 -48.095 1.00 95.44 610 GLU A CA 1
ATOM 4702 C C . GLU A 1 610 ? -4.311 3.127 -47.775 1.00 95.44 610 GLU A C 1
ATOM 4704 O O . GLU A 1 610 ? -4.955 3.184 -46.725 1.00 95.44 610 GLU A O 1
ATOM 4709 N N . THR A 1 611 ? -4.392 4.104 -48.687 1.00 94.81 611 THR A N 1
ATOM 4710 C CA . THR A 1 611 ? -5.146 5.356 -48.454 1.00 94.81 611 THR A CA 1
ATOM 4711 C C . THR A 1 611 ? -6.629 5.100 -48.176 1.00 94.81 611 THR A C 1
ATOM 4713 O O . THR A 1 611 ? -7.148 5.563 -47.160 1.00 94.81 611 THR A O 1
ATOM 4716 N N . ARG A 1 612 ? -7.293 4.248 -48.971 1.00 96.75 612 ARG A N 1
ATOM 4717 C CA . ARG A 1 612 ? -8.691 3.820 -48.740 1.00 96.75 612 ARG A CA 1
ATOM 4718 C C . ARG A 1 612 ? -8.896 3.019 -47.444 1.00 96.75 612 ARG A C 1
ATOM 4720 O O . ARG A 1 612 ? -10.043 2.723 -47.089 1.00 96.75 612 ARG A O 1
ATOM 4727 N N . SER A 1 613 ? -7.826 2.570 -46.785 1.00 93.00 613 SER A N 1
ATOM 4728 C CA . SER A 1 613 ? -7.880 1.932 -45.462 1.00 93.00 613 SER A CA 1
ATOM 4729 C C . SER A 1 613 ? -7.717 2.962 -44.341 1.00 93.00 613 SER A C 1
ATOM 4731 O O . SER A 1 613 ? -8.473 2.919 -43.369 1.00 93.00 613 SER A O 1
ATOM 4733 N N . LEU A 1 614 ? -6.831 3.946 -44.530 1.00 94.44 614 LEU A N 1
ATOM 4734 C CA . LEU A 1 614 ? -6.623 5.069 -43.617 1.00 94.44 614 LEU A CA 1
ATOM 4735 C C . LEU A 1 614 ? -7.871 5.960 -43.529 1.00 94.44 614 LEU A C 1
ATOM 4737 O O . LEU A 1 614 ? -8.330 6.237 -42.426 1.00 94.44 614 LEU A O 1
ATOM 4741 N N . GLU A 1 615 ? -8.497 6.307 -44.659 1.00 97.00 615 GLU A N 1
ATOM 4742 C CA . GLU A 1 615 ? -9.749 7.088 -44.692 1.00 97.00 615 GLU A CA 1
ATOM 4743 C C . GLU A 1 615 ? -10.858 6.451 -43.834 1.00 97.00 615 GLU A C 1
ATOM 4745 O O . GLU A 1 615 ? -11.550 7.139 -43.082 1.00 97.00 615 GLU A O 1
ATOM 4750 N N . LYS A 1 616 ? -10.990 5.118 -43.889 1.00 96.88 616 LYS A N 1
ATOM 4751 C CA . LYS A 1 616 ? -11.968 4.356 -43.090 1.00 96.88 616 LYS A CA 1
ATOM 4752 C C . LYS A 1 616 ? -11.599 4.302 -41.613 1.00 96.88 616 LYS A C 1
ATOM 4754 O O . LYS A 1 616 ? -12.487 4.340 -40.764 1.00 96.88 616 LYS A O 1
ATOM 4759 N N . LEU A 1 617 ? -10.309 4.212 -41.290 1.00 93.94 617 LEU A N 1
ATOM 4760 C CA . LEU A 1 617 ? -9.838 4.279 -39.908 1.00 93.94 617 LEU A CA 1
ATOM 4761 C C . LEU A 1 617 ? -10.132 5.660 -39.303 1.00 93.94 617 LEU A C 1
ATOM 4763 O O . LEU A 1 617 ? -10.614 5.745 -38.174 1.00 93.94 617 LEU A O 1
ATOM 4767 N N . GLU A 1 618 ? -9.921 6.736 -40.063 1.00 94.31 618 GLU A N 1
ATOM 4768 C CA . GLU A 1 618 ? -10.307 8.080 -39.640 1.00 94.31 618 GLU A CA 1
ATOM 4769 C C . GLU A 1 618 ? -11.829 8.246 -39.510 1.00 94.31 618 GLU A C 1
ATOM 4771 O O . GLU A 1 618 ? -12.287 8.881 -38.562 1.00 94.31 618 GLU A O 1
ATOM 4776 N N . GLU A 1 619 ? -12.626 7.695 -40.434 1.00 96.19 619 GLU A N 1
ATOM 4777 C CA . GLU A 1 619 ? -14.093 7.688 -40.343 1.00 96.19 619 GLU A CA 1
ATOM 4778 C C . GLU A 1 619 ? -14.555 7.007 -39.047 1.00 96.19 619 GLU A C 1
ATOM 4780 O O . GLU A 1 619 ? -15.243 7.633 -38.241 1.00 96.19 619 GLU A O 1
ATOM 4785 N N . VAL A 1 620 ? -14.084 5.786 -38.773 1.00 96.00 620 VAL A N 1
ATOM 4786 C CA . VAL A 1 620 ? -14.379 5.057 -37.526 1.00 96.00 620 VAL A CA 1
ATOM 4787 C C . VAL A 1 620 ? -13.911 5.833 -36.289 1.00 96.00 620 VAL A C 1
ATOM 4789 O O . VAL A 1 620 ? -14.606 5.838 -35.273 1.00 96.00 620 VAL A O 1
ATOM 4792 N N . ASN A 1 621 ? -12.782 6.545 -36.356 1.00 92.56 621 ASN A N 1
ATOM 4793 C CA . ASN A 1 621 ? -12.296 7.381 -35.257 1.00 92.56 621 ASN A CA 1
ATOM 4794 C C . ASN A 1 621 ? -13.191 8.620 -35.029 1.00 92.56 621 ASN A C 1
ATOM 4796 O O . ASN A 1 621 ? -13.553 8.926 -33.890 1.00 92.56 621 ASN A O 1
ATOM 4800 N N . ARG A 1 622 ? -13.630 9.313 -36.091 1.00 97.12 622 ARG A N 1
ATOM 4801 C CA . ARG A 1 622 ? -14.622 10.410 -36.007 1.00 97.12 622 ARG A CA 1
ATOM 4802 C C . ARG A 1 622 ? -15.925 9.914 -35.371 1.00 97.12 622 ARG A C 1
ATOM 4804 O O . ARG A 1 622 ? -16.453 10.550 -34.460 1.00 97.12 622 ARG A O 1
ATOM 4811 N N . ASP A 1 623 ? -16.385 8.746 -35.803 1.00 95.12 623 ASP A N 1
ATOM 4812 C CA . ASP A 1 623 ? -17.628 8.100 -35.383 1.00 95.12 623 ASP A CA 1
ATOM 4813 C C . ASP A 1 623 ? -17.558 7.581 -33.923 1.00 95.12 623 ASP A C 1
ATOM 4815 O O . ASP A 1 623 ? -18.503 7.714 -33.141 1.00 95.12 623 ASP A O 1
ATOM 4819 N N . MET A 1 624 ? -16.398 7.077 -33.485 1.00 92.06 624 MET A N 1
ATOM 4820 C CA . MET A 1 624 ? -16.099 6.771 -32.078 1.00 92.06 624 MET A CA 1
ATOM 4821 C C . MET A 1 624 ? -16.113 8.034 -31.204 1.00 92.06 624 MET A C 1
ATOM 4823 O O . MET A 1 624 ? -16.713 8.037 -30.126 1.00 92.06 624 MET A O 1
ATOM 4827 N N . ASN A 1 625 ? -15.491 9.123 -31.662 1.00 94.69 625 ASN A N 1
ATOM 4828 C CA . ASN A 1 625 ? -15.467 10.387 -30.924 1.00 94.69 625 ASN A CA 1
ATOM 4829 C C . ASN A 1 625 ? -16.857 11.035 -30.822 1.00 94.69 625 ASN A C 1
ATOM 4831 O O . ASN A 1 625 ? -17.175 11.619 -29.784 1.00 94.69 625 ASN A O 1
ATOM 4835 N N . ALA A 1 626 ? -17.711 10.887 -31.840 1.00 96.81 626 ALA A N 1
ATOM 4836 C CA . ALA A 1 626 ? -19.118 11.279 -31.764 1.00 96.81 626 ALA A CA 1
ATOM 4837 C C . ALA A 1 626 ? -19.859 10.489 -30.669 1.00 96.81 626 ALA A C 1
ATOM 4839 O O . ALA A 1 626 ? -20.440 11.093 -29.766 1.00 96.81 626 ALA A O 1
ATOM 4840 N N . ARG A 1 627 ? -19.746 9.151 -30.662 1.00 92.50 627 ARG A N 1
ATOM 4841 C CA . ARG A 1 627 ? -20.334 8.299 -29.608 1.00 92.50 627 ARG A CA 1
ATOM 4842 C C . ARG A 1 627 ? -19.828 8.659 -28.208 1.00 92.50 627 ARG A C 1
ATOM 4844 O O . ARG A 1 627 ? -20.627 8.717 -27.276 1.00 92.50 627 ARG A O 1
ATOM 4851 N N . LYS A 1 628 ? -18.532 8.956 -28.055 1.00 95.81 628 LYS A N 1
ATOM 4852 C CA . LYS A 1 628 ? -17.928 9.371 -26.775 1.00 95.81 628 LYS A CA 1
ATOM 4853 C C . LYS A 1 628 ? -18.494 10.704 -26.263 1.00 95.81 628 LYS A C 1
ATOM 4855 O O . LYS A 1 628 ? -18.716 10.836 -25.061 1.00 95.81 628 LYS A O 1
ATOM 4860 N N . LYS A 1 629 ? -18.778 11.667 -27.152 1.00 96.44 629 LYS A N 1
ATOM 4861 C CA . LYS A 1 629 ? -19.451 12.932 -26.796 1.00 96.44 629 LYS A CA 1
ATOM 4862 C C . LYS A 1 629 ? -20.893 12.699 -26.347 1.00 96.44 629 LYS A C 1
ATOM 4864 O O . LYS A 1 629 ? -21.235 13.080 -25.233 1.00 96.44 629 LYS A O 1
ATOM 4869 N N . SER A 1 630 ? -21.696 11.987 -27.140 1.00 95.31 630 SER A N 1
ATOM 4870 C CA . SER A 1 630 ? -23.095 11.699 -26.786 1.00 95.31 630 SER A CA 1
ATOM 4871 C C . SER A 1 630 ? -23.230 10.862 -25.507 1.00 95.31 630 SER A C 1
ATOM 4873 O O . SER A 1 630 ? -24.171 11.064 -24.744 1.00 95.31 630 SER A O 1
ATOM 4875 N N . LEU A 1 631 ? -22.275 9.966 -25.222 1.00 92.75 631 LEU A N 1
ATOM 4876 C CA . LEU A 1 631 ? -22.208 9.257 -23.941 1.00 92.75 631 LEU A CA 1
ATOM 4877 C C . LEU A 1 631 ? -21.961 10.221 -22.770 1.00 92.75 631 LEU A C 1
ATOM 4879 O O . LEU A 1 631 ? -22.660 10.128 -21.765 1.00 92.75 631 LEU A O 1
ATOM 4883 N N . LYS A 1 632 ? -21.020 11.167 -22.904 1.00 96.31 632 LYS A N 1
ATOM 4884 C CA . LYS A 1 632 ? -20.740 12.184 -21.873 1.00 96.31 632 LYS A CA 1
ATOM 4885 C C . LYS A 1 632 ? -21.940 13.107 -21.634 1.00 96.31 632 LYS A C 1
ATOM 4887 O O . LYS A 1 632 ? -22.287 13.388 -20.494 1.00 96.31 632 LYS A O 1
ATOM 4892 N N . GLU A 1 633 ? -22.611 13.539 -22.697 1.00 96.25 633 GLU A N 1
ATOM 4893 C CA . GLU A 1 633 ? -23.844 14.335 -22.608 1.00 96.25 633 GLU A CA 1
ATOM 4894 C C . GLU A 1 633 ? -24.972 13.561 -21.901 1.00 96.25 633 GLU A C 1
ATOM 4896 O O . GLU A 1 633 ? -25.700 14.127 -21.081 1.00 96.25 633 GLU A O 1
ATOM 4901 N N . ALA A 1 634 ? -25.096 12.257 -22.170 1.00 95.25 634 ALA A N 1
ATOM 4902 C CA . ALA A 1 634 ? -26.062 11.390 -21.504 1.00 95.25 634 ALA A CA 1
ATOM 4903 C C . ALA A 1 634 ? -25.743 11.185 -20.012 1.00 95.25 634 ALA A C 1
ATOM 4905 O O . ALA A 1 634 ? -26.663 11.259 -19.195 1.00 95.25 634 ALA A O 1
ATOM 4906 N N . THR A 1 635 ? -24.473 10.983 -19.634 1.00 93.06 635 THR A N 1
ATOM 4907 C CA . THR A 1 635 ? -24.085 10.858 -18.217 1.00 93.06 635 THR A CA 1
ATOM 4908 C C . THR A 1 635 ? -24.257 12.174 -17.466 1.00 93.06 635 THR A C 1
ATOM 4910 O O . THR A 1 635 ? -24.883 12.180 -16.412 1.00 93.06 635 THR A O 1
ATOM 4913 N N . GLU A 1 636 ? -23.843 13.313 -18.028 1.00 96.31 636 GLU A N 1
ATOM 4914 C CA . GLU A 1 636 ? -24.095 14.628 -17.420 1.00 96.31 636 GLU A CA 1
ATOM 4915 C C . GLU A 1 636 ? -25.590 14.909 -17.212 1.00 96.31 636 GLU A C 1
ATOM 4917 O O . GLU A 1 636 ? -25.977 15.510 -16.210 1.00 96.31 636 GLU A O 1
ATOM 4922 N N . LYS A 1 637 ? -26.446 14.481 -18.148 1.00 95.81 637 LYS A N 1
ATOM 4923 C CA . LYS A 1 637 ? -27.902 14.606 -18.016 1.00 95.81 637 LYS A CA 1
ATOM 4924 C C . LYS A 1 637 ? -28.473 13.659 -16.953 1.00 95.81 637 LYS A C 1
ATOM 4926 O O . LYS A 1 637 ? -29.437 14.029 -16.284 1.00 95.81 637 LYS A O 1
ATOM 4931 N N . ALA A 1 638 ? -27.891 12.472 -16.785 1.00 94.12 638 ALA A N 1
ATOM 4932 C CA . ALA A 1 638 ? -28.266 11.530 -15.735 1.00 94.12 638 ALA A CA 1
ATOM 4933 C C . ALA A 1 638 ? -27.878 12.047 -14.339 1.00 94.12 638 ALA A C 1
ATOM 4935 O O . ALA A 1 638 ? -28.717 12.023 -13.440 1.00 94.12 638 ALA A O 1
ATOM 4936 N N . GLU A 1 639 ? -26.670 12.593 -14.165 1.00 93.81 639 GLU A N 1
ATOM 4937 C CA . GLU A 1 639 ? -26.255 13.193 -12.890 1.00 93.81 639 GLU A CA 1
ATOM 4938 C C . GLU A 1 639 ? -27.116 14.413 -12.539 1.00 93.81 639 GLU A C 1
ATOM 4940 O O . GLU A 1 639 ? -27.688 14.445 -11.453 1.00 93.81 639 GLU A O 1
ATOM 4945 N N . LYS A 1 640 ? -27.370 15.332 -13.483 1.00 94.88 640 LYS A N 1
ATOM 4946 C CA . LYS A 1 640 ? -28.289 16.473 -13.272 1.00 94.88 640 LYS A CA 1
ATOM 4947 C C . LYS A 1 640 ? -29.711 16.037 -12.879 1.00 94.88 640 LYS A C 1
ATOM 4949 O O . LYS A 1 640 ? -30.394 16.728 -12.124 1.00 94.88 640 LYS A O 1
ATOM 4954 N N . ALA A 1 641 ? -30.166 14.866 -13.337 1.00 93.38 641 ALA A N 1
ATOM 4955 C CA . ALA A 1 641 ? -31.438 14.282 -12.904 1.00 93.38 641 ALA A CA 1
ATOM 4956 C C . ALA A 1 641 ? -31.374 13.677 -11.485 1.00 93.38 641 ALA A C 1
ATOM 4958 O O . ALA A 1 641 ? -32.345 13.797 -10.733 1.00 93.38 641 ALA A O 1
ATOM 4959 N N . LYS A 1 642 ? -30.244 13.073 -11.081 1.00 93.06 642 LYS A N 1
ATOM 4960 C CA . LYS A 1 642 ? -30.009 12.634 -9.691 1.00 93.06 642 LYS A CA 1
ATOM 4961 C C . LYS A 1 642 ? -29.911 13.823 -8.733 1.00 93.06 642 LYS A C 1
ATOM 4963 O O . LYS A 1 642 ? -30.537 13.783 -7.679 1.00 93.06 642 LYS A O 1
ATOM 4968 N N . GLU A 1 643 ? -29.186 14.878 -9.105 1.00 91.88 643 GLU A N 1
ATOM 4969 C CA . GLU A 1 643 ? -29.081 16.142 -8.360 1.00 91.88 643 GLU A CA 1
ATOM 4970 C C . GLU A 1 643 ? -30.468 16.760 -8.143 1.00 91.88 643 GLU A C 1
ATOM 4972 O O . GLU A 1 643 ? -30.850 17.048 -7.008 1.00 91.88 643 GLU A O 1
ATOM 4977 N N . GLY A 1 644 ? -31.267 16.877 -9.211 1.00 92.69 644 GLY A N 1
ATOM 4978 C CA . GLY A 1 644 ? -32.648 17.361 -9.136 1.00 92.69 644 GLY A CA 1
ATOM 4979 C C . GLY A 1 644 ? -33.535 16.503 -8.227 1.00 92.69 644 GLY A C 1
ATOM 4980 O O . GLY A 1 644 ? -34.256 17.042 -7.386 1.00 92.69 644 GLY A O 1
ATOM 4981 N N . LYS A 1 645 ? -33.437 15.166 -8.323 1.00 94.69 645 LYS A N 1
ATOM 4982 C CA . LYS A 1 645 ? -34.120 14.247 -7.396 1.00 94.69 645 LYS A CA 1
ATOM 4983 C C . LYS A 1 645 ? -33.687 14.506 -5.949 1.00 94.69 645 LYS A C 1
ATOM 4985 O O . LYS A 1 645 ? -34.548 14.621 -5.081 1.00 94.69 645 LYS A O 1
ATOM 4990 N N . LEU A 1 646 ? -32.382 14.606 -5.687 1.00 89.12 646 LEU A N 1
ATOM 4991 C CA . LEU A 1 646 ? -31.829 14.825 -4.349 1.00 89.12 646 LEU A CA 1
ATOM 4992 C C . LEU A 1 646 ? -32.323 16.152 -3.754 1.00 89.12 646 LEU A C 1
ATOM 4994 O O . LEU A 1 646 ? -32.726 16.174 -2.594 1.00 89.12 646 LEU A O 1
ATOM 4998 N N . GLY A 1 647 ? -32.356 17.227 -4.548 1.00 92.44 647 GLY A N 1
ATOM 4999 C CA . GLY A 1 647 ? -32.893 18.530 -4.148 1.00 92.44 647 GLY A CA 1
ATOM 5000 C C . GLY A 1 647 ? -34.357 18.448 -3.708 1.00 92.44 647 GLY A C 1
ATOM 5001 O O . GLY A 1 647 ? -34.680 18.816 -2.578 1.00 92.44 647 GLY A O 1
ATOM 5002 N N . VAL A 1 648 ? -35.225 17.857 -4.536 1.00 92.06 648 VAL A N 1
ATOM 5003 C CA . VAL A 1 648 ? -36.643 17.627 -4.189 1.00 92.06 648 VAL A CA 1
ATOM 5004 C C . VAL A 1 648 ? -36.780 16.733 -2.947 1.00 92.06 648 VAL A C 1
ATOM 5006 O O . VAL A 1 648 ? -37.637 16.963 -2.096 1.00 92.06 648 VAL A O 1
ATOM 5009 N N . GLU A 1 649 ? -35.911 15.734 -2.776 1.00 90.62 649 GLU A N 1
ATOM 5010 C CA . GLU A 1 649 ? -35.915 14.856 -1.601 1.00 90.62 649 GLU A CA 1
ATOM 5011 C C . GLU A 1 649 ? -35.421 15.565 -0.319 1.00 90.62 649 GLU A C 1
ATOM 5013 O O . GLU A 1 649 ? -35.838 15.208 0.789 1.00 90.62 649 GLU A O 1
ATOM 5018 N N . GLN A 1 650 ? -34.551 16.575 -0.439 1.00 89.62 650 GLN A N 1
ATOM 5019 C CA . GLN A 1 650 ? -34.144 17.460 0.658 1.00 89.62 650 GLN A CA 1
ATOM 5020 C C . GLN A 1 650 ? -35.259 18.448 1.025 1.00 89.62 650 GLN A C 1
ATOM 5022 O O . GLN A 1 650 ? -35.548 18.620 2.210 1.00 89.62 650 GLN A O 1
ATOM 5027 N N . GLU A 1 651 ? -35.937 19.048 0.046 1.00 91.50 651 GLU A N 1
ATOM 5028 C CA . GLU A 1 651 ? -37.119 19.886 0.289 1.00 91.50 651 GLU A CA 1
ATOM 5029 C C . GLU A 1 651 ? -38.243 19.081 0.946 1.00 91.50 651 GLU A C 1
ATOM 5031 O O . GLU A 1 651 ? -38.796 19.507 1.957 1.00 91.50 651 GLU A O 1
ATOM 5036 N N . LEU A 1 652 ? -38.501 17.853 0.486 1.00 89.44 652 LEU A N 1
ATOM 5037 C CA . LEU A 1 652 ? -39.476 16.958 1.108 1.00 89.44 652 LEU A CA 1
ATOM 5038 C C . LEU A 1 652 ? -39.057 16.513 2.523 1.00 89.44 652 LEU A C 1
ATOM 5040 O O . LEU A 1 652 ? -39.921 16.195 3.341 1.00 89.44 652 LEU A O 1
ATOM 5044 N N . ARG A 1 653 ? -37.756 16.472 2.858 1.00 89.69 653 ARG A N 1
ATOM 5045 C CA . ARG A 1 653 ? -37.290 16.309 4.254 1.00 89.69 653 ARG A CA 1
ATOM 5046 C C . ARG A 1 653 ? -37.599 17.557 5.089 1.00 89.69 653 ARG A C 1
ATOM 5048 O O . ARG A 1 653 ? -38.180 17.408 6.161 1.00 89.69 653 ARG A O 1
ATOM 5055 N N . LYS A 1 654 ? -37.272 18.760 4.594 1.00 90.75 654 LYS A N 1
ATOM 5056 C CA . LYS A 1 654 ? -37.563 20.042 5.270 1.00 90.75 654 LYS A CA 1
ATOM 5057 C C . LYS A 1 654 ? -39.062 20.216 5.515 1.00 90.75 654 LYS A C 1
ATOM 5059 O O . LYS A 1 654 ? -39.468 20.398 6.656 1.00 90.75 654 LYS A O 1
ATOM 5064 N N . TRP A 1 655 ? -39.888 20.026 4.486 1.00 91.00 655 TRP A N 1
ATOM 5065 C CA . TRP A 1 655 ? -41.346 20.116 4.576 1.00 91.00 655 TRP A CA 1
ATOM 5066 C C . TRP A 1 655 ? -41.926 19.132 5.599 1.00 91.00 655 TRP A C 1
ATOM 5068 O O . TRP A 1 655 ? -42.751 19.520 6.422 1.00 91.00 655 TRP A O 1
ATOM 5078 N N . ARG A 1 656 ? -41.451 17.874 5.624 1.00 89.81 656 ARG A N 1
ATOM 5079 C CA . ARG A 1 656 ? -41.849 16.900 6.659 1.00 89.81 656 ARG A CA 1
ATOM 5080 C C . ARG A 1 656 ? -41.445 17.354 8.063 1.00 89.81 656 ARG A C 1
ATOM 5082 O O . ARG A 1 656 ? -42.258 17.236 8.973 1.00 89.81 656 ARG A O 1
ATOM 5089 N N . ALA A 1 657 ? -40.238 17.892 8.242 1.00 84.75 657 ALA A N 1
ATOM 5090 C CA . ALA A 1 657 ? -39.781 18.406 9.533 1.00 84.75 657 ALA A CA 1
ATOM 5091 C C . ALA A 1 657 ? -40.595 19.630 9.995 1.00 84.75 657 ALA A C 1
ATOM 5093 O O . ALA A 1 657 ? -41.037 19.671 11.138 1.00 84.75 657 ALA A O 1
ATOM 5094 N N . GLU A 1 658 ? -40.877 20.587 9.109 1.00 84.94 658 GLU A N 1
ATOM 5095 C CA . GLU A 1 658 ? -41.738 21.741 9.400 1.00 84.94 658 GLU A CA 1
ATOM 5096 C C . GLU A 1 658 ? -43.181 21.336 9.714 1.00 84.94 658 GLU A C 1
ATOM 5098 O O . GLU A 1 658 ? -43.812 21.912 10.603 1.00 84.94 658 GLU A O 1
ATOM 5103 N N . HIS A 1 659 ? -43.723 20.352 8.996 1.00 77.38 659 HIS A N 1
ATOM 5104 C CA . HIS A 1 659 ? -45.071 19.857 9.245 1.00 77.38 659 HIS A CA 1
ATOM 5105 C C . HIS A 1 659 ? -45.142 19.065 10.559 1.00 77.38 659 HIS A C 1
ATOM 5107 O O . HIS A 1 659 ? -46.140 19.159 11.272 1.00 77.38 659 HIS A O 1
ATOM 5113 N N . GLU A 1 660 ? -44.078 18.349 10.931 1.00 78.62 660 GLU A N 1
ATOM 5114 C CA . GLU A 1 660 ? -43.934 17.714 12.244 1.00 78.62 660 GLU A CA 1
ATOM 5115 C C . GLU A 1 660 ? -43.833 18.754 13.369 1.00 78.62 660 GLU A C 1
ATOM 5117 O O . GLU A 1 660 ? -44.533 18.643 14.375 1.00 78.62 660 GLU A O 1
ATOM 5122 N N . GLN A 1 661 ? -43.044 19.815 13.168 1.00 71.69 661 GLN A N 1
ATOM 5123 C CA . GLN A 1 661 ? -42.951 20.963 14.075 1.00 71.69 661 GLN A CA 1
ATOM 5124 C C . GLN A 1 661 ? -44.338 21.592 14.294 1.00 71.69 661 GLN A C 1
ATOM 5126 O O . GLN A 1 661 ? -44.749 21.817 15.431 1.00 71.69 661 GLN A O 1
ATOM 5131 N N . LYS A 1 662 ? -45.106 21.798 13.214 1.00 69.44 662 LYS A N 1
ATOM 5132 C CA . LYS A 1 662 ? -46.480 22.325 13.267 1.00 69.44 662 LYS A CA 1
ATOM 5133 C C . LYS A 1 662 ? -47.444 21.380 13.993 1.00 69.44 662 LYS A C 1
ATOM 5135 O O . LYS A 1 662 ? -48.234 21.867 14.793 1.00 69.44 662 LYS A O 1
ATOM 5140 N N . ARG A 1 663 ? -47.347 20.052 13.820 1.00 63.22 663 ARG A N 1
ATOM 5141 C CA . ARG A 1 663 ? -48.143 19.081 14.611 1.00 63.22 663 ARG A CA 1
ATOM 5142 C C . ARG A 1 663 ? -47.781 19.067 16.101 1.00 63.22 663 ARG A C 1
ATOM 5144 O O . ARG A 1 663 ? -48.629 18.713 16.909 1.00 63.22 663 ARG A O 1
ATOM 5151 N N . LYS A 1 664 ? -46.551 19.441 16.470 1.00 60.41 664 LYS A N 1
ATOM 5152 C CA . LYS A 1 664 ? -46.104 19.547 17.874 1.00 60.41 664 LYS A CA 1
ATOM 5153 C C . LYS A 1 664 ? -46.446 20.885 18.538 1.00 60.41 664 LYS A C 1
ATOM 5155 O O . LYS A 1 664 ? -46.397 20.968 19.759 1.00 60.41 664 LYS A O 1
ATOM 5160 N N . VAL A 1 665 ? -46.804 21.906 17.756 1.00 54.62 665 VAL A N 1
ATOM 5161 C CA . VAL A 1 665 ? -47.297 23.208 18.249 1.00 54.62 665 VAL A CA 1
ATOM 5162 C C . VAL A 1 665 ? -48.831 23.287 18.206 1.00 54.62 665 VAL A C 1
ATOM 5164 O O . VAL A 1 665 ? -49.437 23.872 19.097 1.00 54.62 665 VAL A O 1
ATOM 5167 N N . GLY A 1 666 ? -49.475 22.663 17.215 1.00 48.75 666 GLY A N 1
ATOM 5168 C CA . GLY A 1 666 ? -50.934 22.546 17.085 1.00 48.75 666 GLY A CA 1
ATOM 5169 C C . GLY A 1 666 ? -51.536 21.483 18.006 1.00 48.75 666 GLY A C 1
ATOM 5170 O O . GLY A 1 666 ? -52.138 20.525 17.530 1.00 48.75 666 GLY A O 1
ATOM 5171 N N . GLY A 1 667 ? -51.322 21.637 19.312 1.00 40.34 667 GLY A N 1
ATOM 5172 C CA . GLY A 1 667 ? -51.719 20.689 20.354 1.00 40.34 667 GLY A CA 1
ATOM 5173 C C . GLY A 1 667 ? -53.111 20.905 20.958 1.00 40.34 667 GLY A C 1
ATOM 5174 O O . GLY A 1 667 ? -53.306 20.489 22.093 1.00 40.34 667 GLY A O 1
ATOM 5175 N N . ASP A 1 668 ? -54.050 21.551 20.254 1.00 42.03 668 ASP A N 1
ATOM 5176 C CA . ASP A 1 668 ? -55.438 21.722 20.717 1.00 42.03 668 ASP A CA 1
ATOM 5177 C C . ASP A 1 668 ? -56.446 21.978 19.567 1.00 42.03 668 ASP A C 1
ATOM 5179 O O . ASP A 1 668 ? -56.081 22.465 18.498 1.00 42.03 668 ASP A O 1
ATOM 5183 N N . THR A 1 669 ? -57.732 21.697 19.826 1.00 37.03 669 THR A N 1
ATOM 5184 C CA . THR A 1 669 ? -58.947 21.912 18.983 1.00 37.03 669 THR A CA 1
ATOM 5185 C C . THR A 1 669 ? -59.188 21.072 17.697 1.00 37.03 669 THR A C 1
ATOM 5187 O O . THR A 1 669 ? -58.664 21.313 16.620 1.00 37.03 669 THR A O 1
ATOM 5190 N N . GLU A 1 670 ? -60.120 20.119 17.845 1.00 39.25 670 GLU A N 1
ATOM 5191 C CA . GLU A 1 670 ? -61.288 19.784 16.990 1.00 39.25 670 GLU A CA 1
ATOM 5192 C C . GLU A 1 670 ? -61.224 19.442 15.465 1.00 39.25 670 GLU A C 1
ATOM 5194 O O . GLU A 1 670 ? -61.283 20.296 14.592 1.00 39.25 670 GLU A O 1
ATOM 5199 N N . LYS A 1 671 ? -61.352 18.131 15.168 1.00 39.78 671 LYS A N 1
ATOM 5200 C CA . LYS A 1 671 ? -62.563 17.438 14.620 1.00 39.78 671 LYS A CA 1
ATOM 5201 C C . LYS A 1 671 ? -63.266 17.906 13.299 1.00 39.78 671 LYS A C 1
ATOM 5203 O O . LYS A 1 671 ? -63.825 18.990 13.233 1.00 39.78 671 LYS A O 1
ATOM 5208 N N . ILE A 1 672 ? -63.522 16.923 12.400 1.00 38.91 672 ILE A N 1
ATOM 5209 C CA . ILE A 1 672 ? -64.440 16.909 11.204 1.00 38.91 672 ILE A CA 1
ATOM 5210 C C . ILE A 1 672 ? -64.012 17.901 10.063 1.00 38.91 672 ILE A C 1
ATOM 5212 O O . ILE A 1 672 ? -63.399 18.911 10.351 1.00 38.91 672 ILE A O 1
ATOM 5216 N N . ILE A 1 673 ? -64.136 17.694 8.732 1.00 37.81 673 ILE A N 1
ATOM 5217 C CA . ILE A 1 673 ? -65.244 17.276 7.829 1.00 37.81 673 ILE A CA 1
ATOM 5218 C C . ILE A 1 673 ? -64.745 16.499 6.571 1.00 37.81 673 ILE A C 1
ATOM 5220 O O . ILE A 1 673 ? -63.560 16.463 6.254 1.00 37.81 673 ILE A O 1
ATOM 5224 N N . ARG A 1 674 ? -65.683 15.833 5.874 1.00 34.25 674 ARG A N 1
ATOM 5225 C CA . ARG A 1 674 ? -65.560 14.990 4.660 1.00 34.25 674 ARG A CA 1
ATOM 5226 C C . ARG A 1 674 ? -66.041 15.738 3.392 1.00 34.25 674 ARG A C 1
ATOM 5228 O O . ARG A 1 674 ? -66.998 16.493 3.505 1.00 34.25 674 ARG A O 1
ATOM 5235 N N . ALA A 1 675 ? -65.523 15.357 2.207 1.00 32.16 675 ALA A N 1
ATOM 5236 C CA . ALA A 1 675 ? -66.001 15.726 0.846 1.00 32.16 675 ALA A CA 1
ATOM 5237 C C . ALA A 1 675 ? -65.801 17.209 0.428 1.00 32.16 675 ALA A C 1
ATOM 5239 O O . ALA A 1 675 ? -65.484 18.033 1.274 1.00 32.16 675 ALA A O 1
ATOM 5240 N N . SER A 1 676 ? -66.006 17.648 -0.830 1.00 36.22 676 SER A N 1
ATOM 5241 C CA . SER A 1 676 ? -65.786 17.076 -2.187 1.00 36.22 676 SER A CA 1
ATOM 5242 C C . SER A 1 676 ? -66.280 18.093 -3.243 1.00 36.22 676 SER A C 1
ATOM 5244 O O . SER A 1 676 ? -67.447 18.474 -3.198 1.00 36.22 676 SER A O 1
ATOM 5246 N N . SER A 1 677 ? -65.436 18.495 -4.200 1.00 33.59 677 SER A N 1
ATOM 5247 C CA . SER A 1 677 ? -65.798 19.195 -5.456 1.00 33.59 677 SER A CA 1
ATOM 5248 C C . SER A 1 677 ? -64.547 19.270 -6.361 1.00 33.59 677 SER A C 1
ATOM 5250 O O . SER A 1 677 ? -63.441 19.306 -5.830 1.00 33.59 677 SER A O 1
ATOM 5252 N N . ALA A 1 678 ? -64.545 19.168 -7.700 1.00 27.95 678 ALA A N 1
ATOM 5253 C CA . ALA A 1 678 ? -65.539 19.283 -8.787 1.00 27.95 678 ALA A CA 1
ATOM 5254 C C . ALA A 1 678 ? -65.794 20.717 -9.316 1.00 27.95 678 ALA A C 1
ATOM 5256 O O . ALA A 1 678 ? -66.240 21.582 -8.571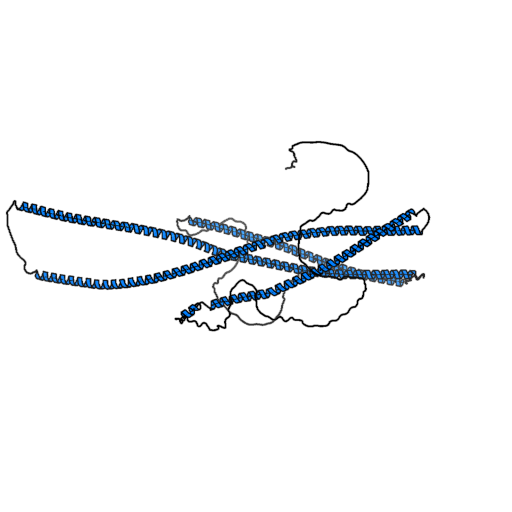 1.00 27.95 678 ALA A O 1
ATOM 5257 N N . GLY A 1 679 ? -65.552 20.925 -10.624 1.00 29.06 679 GLY A N 1
ATOM 5258 C CA . GLY A 1 679 ? -65.576 22.223 -11.333 1.00 29.06 679 GLY A CA 1
ATOM 5259 C C . GLY A 1 679 ? -64.149 22.679 -11.704 1.00 29.06 679 GLY A C 1
ATOM 5260 O O . GLY A 1 679 ? -63.422 23.101 -10.818 1.00 29.06 679 GLY A O 1
ATOM 5261 N N . ALA A 1 680 ? -63.578 22.460 -12.895 1.00 32.94 680 ALA A N 1
ATOM 5262 C CA . ALA A 1 680 ? -64.010 22.675 -14.287 1.00 32.94 680 ALA A CA 1
ATOM 5263 C C . ALA A 1 680 ? -63.800 24.119 -14.809 1.00 32.94 680 ALA A C 1
ATOM 5265 O O . ALA A 1 680 ? -64.534 25.018 -14.419 1.00 32.94 680 ALA A O 1
ATOM 5266 N N . ASN A 1 681 ? -62.887 24.227 -15.792 1.00 31.48 681 ASN A N 1
ATOM 5267 C CA . ASN A 1 681 ? -63.054 24.914 -17.093 1.00 31.48 681 ASN A CA 1
ATOM 5268 C C . ASN A 1 681 ? -63.101 26.470 -17.127 1.00 31.48 681 ASN A C 1
ATOM 5270 O O . ASN A 1 681 ? -63.474 27.107 -16.155 1.00 31.48 681 ASN A O 1
ATOM 5274 N N . GLU A 1 682 ? -62.732 27.176 -18.212 1.00 33.16 682 GLU A N 1
ATOM 5275 C CA . GLU A 1 682 ? -62.317 26.800 -19.587 1.00 33.16 682 GLU A CA 1
ATOM 5276 C C . GLU A 1 682 ? -61.498 27.945 -20.245 1.00 33.16 682 GLU A C 1
ATOM 5278 O O . GLU A 1 682 ? -61.817 29.105 -19.994 1.00 33.16 682 GLU A O 1
ATOM 5283 N N . LEU A 1 683 ? -60.482 27.613 -21.065 1.00 32.34 683 LEU A N 1
ATOM 5284 C CA . LEU A 1 683 ? -60.005 28.268 -22.316 1.00 32.34 683 LEU A CA 1
ATOM 5285 C C . LEU A 1 683 ? -58.523 27.894 -22.601 1.00 32.34 683 LEU A C 1
ATOM 5287 O O . LEU A 1 683 ? -57.669 28.083 -21.742 1.00 32.34 683 LEU A O 1
ATOM 5291 N N . GLY A 1 684 ? -58.094 27.450 -23.791 1.00 31.28 684 GLY A N 1
ATOM 5292 C CA . GLY A 1 684 ? -58.875 26.968 -24.940 1.00 31.28 684 GLY A CA 1
ATOM 5293 C C . GLY A 1 684 ? -58.368 27.421 -26.320 1.00 31.28 684 GLY A C 1
ATOM 5294 O O . GLY A 1 684 ? -59.000 28.285 -26.922 1.00 31.28 684 GLY A O 1
ATOM 5295 N N . LYS A 1 685 ? -57.261 26.836 -26.823 1.00 27.77 685 LYS A N 1
ATOM 5296 C CA . LYS A 1 685 ? -56.861 26.622 -28.251 1.00 27.77 685 LYS A CA 1
ATOM 5297 C C . LYS A 1 685 ? -55.392 26.142 -28.311 1.00 27.77 685 LYS A C 1
ATOM 5299 O O . LYS A 1 685 ? -54.605 26.563 -27.476 1.00 27.77 685 LYS A O 1
ATOM 5304 N N . LEU A 1 686 ? -54.944 25.294 -29.245 1.00 29.25 686 LEU A N 1
ATOM 5305 C CA . LEU A 1 686 ? -55.578 24.695 -30.435 1.00 29.25 686 LEU A CA 1
ATOM 5306 C C . LEU A 1 686 ? -55.243 23.179 -30.508 1.00 29.25 686 LEU A C 1
ATOM 5308 O O . LEU A 1 686 ? -54.223 22.755 -29.977 1.00 29.25 686 LEU A O 1
ATOM 5312 N N . ALA A 1 687 ? -56.098 22.375 -31.153 1.00 35.06 687 ALA A N 1
ATOM 5313 C CA . ALA A 1 687 ? -55.949 20.914 -31.310 1.00 35.06 687 ALA A CA 1
ATOM 5314 C C . ALA A 1 687 ? -55.071 20.549 -32.553 1.00 35.06 687 ALA A C 1
ATOM 5316 O O . ALA A 1 687 ? -54.624 21.459 -33.245 1.00 35.06 687 ALA A O 1
ATOM 5317 N N . GLN A 1 688 ? -54.747 19.293 -32.910 1.00 29.77 688 GLN A N 1
ATOM 5318 C CA . GLN A 1 688 ? -55.593 18.085 -33.029 1.00 29.77 688 GLN A CA 1
ATOM 5319 C C . GLN A 1 688 ? -54.845 16.752 -32.775 1.00 29.77 688 GLN A C 1
ATOM 5321 O O . GLN A 1 688 ? -53.624 16.679 -32.864 1.00 29.77 688 GLN A O 1
ATOM 5326 N N . SER A 1 689 ? -55.624 15.692 -32.525 1.00 30.30 689 SER A N 1
ATOM 5327 C CA . SER A 1 689 ? -55.251 14.263 -32.517 1.00 30.30 689 SER A CA 1
ATOM 5328 C C . SER A 1 689 ? -56.314 13.475 -33.310 1.00 30.30 689 SER A C 1
ATOM 5330 O O . SER A 1 689 ? -57.397 14.026 -33.543 1.00 30.30 689 SER A O 1
ATOM 5332 N N . PRO A 1 690 ? -56.015 12.257 -33.799 1.00 45.59 690 PRO A N 1
ATOM 5333 C CA . PRO A 1 690 ? -56.750 11.075 -33.297 1.00 45.59 690 PRO A CA 1
ATOM 5334 C C . PRO A 1 690 ? -55.888 9.783 -33.206 1.00 45.59 690 PRO A C 1
ATOM 5336 O O . PRO A 1 690 ? -54.811 9.733 -33.793 1.00 45.59 690 PRO A O 1
ATOM 5339 N N . GLU A 1 691 ? -56.305 8.646 -32.620 1.00 28.36 691 GLU A N 1
ATOM 5340 C CA . GLU A 1 691 ? -57.222 8.288 -31.505 1.00 28.36 691 GLU A CA 1
ATOM 5341 C C . GLU A 1 691 ? -57.176 6.732 -31.318 1.00 28.36 691 GLU A C 1
ATOM 5343 O O . GLU A 1 691 ? -56.759 6.040 -32.243 1.00 28.36 691 GLU A O 1
ATOM 5348 N N . VAL A 1 692 ? -57.670 6.185 -30.185 1.00 27.06 692 VAL A N 1
ATOM 5349 C CA . VAL A 1 692 ? -58.055 4.756 -29.933 1.00 27.06 692 VAL A CA 1
ATOM 5350 C C . VAL A 1 692 ? -56.924 3.686 -29.868 1.00 27.06 692 VAL A C 1
ATOM 5352 O O . VAL A 1 692 ? -55.981 3.731 -30.643 1.00 27.06 692 VAL A O 1
ATOM 5355 N N . TYR A 1 693 ? -56.992 2.588 -29.084 1.00 26.98 693 TYR A N 1
ATOM 5356 C CA . TYR A 1 693 ? -57.281 2.367 -27.642 1.00 26.98 693 TYR A CA 1
ATOM 5357 C C . TYR A 1 693 ? -56.830 0.930 -27.230 1.00 26.98 693 TYR A C 1
ATOM 5359 O O . TYR A 1 693 ? -56.660 0.073 -28.097 1.00 26.98 693 TYR A O 1
ATOM 5367 N N . SER A 1 694 ? -56.662 0.647 -25.929 1.00 37.00 694 SER A N 1
ATOM 5368 C CA . SER A 1 694 ? -56.315 -0.688 -25.363 1.00 37.00 694 SER A CA 1
ATOM 5369 C C . SER A 1 694 ? -57.533 -1.625 -25.204 1.00 37.00 694 SER A C 1
ATOM 5371 O O . SER A 1 694 ? -58.665 -1.147 -25.315 1.00 37.00 694 SER A O 1
ATOM 5373 N N . PRO A 1 695 ? -57.352 -2.948 -24.960 1.00 42.38 695 PRO A N 1
ATOM 5374 C CA . PRO A 1 695 ? -57.436 -3.524 -23.584 1.00 42.38 695 PRO A CA 1
ATOM 5375 C C . PRO A 1 695 ? -56.599 -4.830 -23.370 1.00 42.38 695 PRO A C 1
ATOM 5377 O O . PRO A 1 695 ? -56.031 -5.339 -24.332 1.00 42.38 695 PRO A O 1
ATOM 5380 N N . SER A 1 696 ? -56.508 -5.513 -22.210 1.00 31.97 696 SER A N 1
ATOM 5381 C CA . SER A 1 696 ? -56.559 -5.159 -20.766 1.00 31.97 696 SER A CA 1
ATOM 5382 C C . SER A 1 696 ? -56.058 -6.347 -19.894 1.00 31.97 696 SER A C 1
ATOM 5384 O O . SER A 1 696 ? -56.105 -7.489 -20.335 1.00 31.97 696 SER A O 1
ATOM 5386 N N . GLU A 1 697 ? -55.591 -6.035 -18.675 1.00 28.16 697 GLU A N 1
ATOM 5387 C CA . GLU A 1 697 ? -55.693 -6.745 -17.365 1.00 28.16 697 GLU A CA 1
ATOM 5388 C C . GLU A 1 697 ? -55.886 -8.285 -17.250 1.00 28.16 697 GLU A C 1
ATOM 5390 O O . GLU A 1 697 ? -56.800 -8.844 -17.846 1.00 28.16 697 GLU A O 1
ATOM 5395 N N . SER A 1 698 ? -55.179 -8.933 -16.297 1.00 26.02 698 SER A N 1
ATOM 5396 C CA . SER A 1 698 ? -55.809 -9.630 -15.137 1.00 26.02 698 SER A CA 1
ATOM 5397 C C . SER A 1 698 ? -54.800 -10.160 -14.081 1.00 26.02 698 SER A C 1
ATOM 5399 O O . SER A 1 698 ? -53.630 -10.387 -14.368 1.00 26.02 698 SER A O 1
ATOM 5401 N N . TYR A 1 699 ? -55.305 -10.348 -12.859 1.00 29.12 699 TYR A N 1
ATOM 5402 C CA . TYR A 1 699 ? -54.695 -10.681 -11.558 1.00 29.12 699 TYR A CA 1
ATOM 5403 C C . TYR A 1 699 ? -54.060 -12.087 -11.395 1.00 29.12 699 TYR A C 1
ATOM 5405 O O . TYR A 1 699 ? -54.439 -13.031 -12.083 1.00 29.12 699 TYR A O 1
ATOM 5413 N N . GLY A 1 700 ? -53.213 -12.252 -10.361 1.00 27.86 700 GLY A N 1
ATOM 5414 C CA . GLY A 1 700 ? -52.819 -13.547 -9.764 1.00 27.86 700 GLY A CA 1
ATOM 5415 C C . GLY A 1 700 ? -51.730 -13.413 -8.677 1.00 27.86 700 GLY A C 1
ATOM 5416 O O . GLY A 1 700 ? -50.788 -12.649 -8.873 1.00 27.86 700 GLY A O 1
ATOM 5417 N N . THR A 1 701 ? -51.842 -14.133 -7.549 1.00 29.27 701 THR A N 1
ATOM 5418 C CA . THR A 1 701 ? -50.986 -13.979 -6.341 1.00 29.27 701 THR A CA 1
ATOM 5419 C C . THR A 1 701 ? -50.591 -15.343 -5.733 1.00 29.27 701 THR A C 1
ATOM 5421 O O . THR A 1 701 ? -51.226 -16.343 -6.053 1.00 29.27 701 THR A O 1
ATOM 5424 N N . GLU A 1 702 ? -49.619 -15.321 -4.804 1.00 29.47 702 GLU A N 1
ATOM 5425 C CA . GLU A 1 702 ? -49.222 -16.355 -3.811 1.00 29.47 702 GLU A CA 1
ATOM 5426 C C . GLU A 1 702 ? -48.300 -17.498 -4.294 1.00 29.47 702 GLU A C 1
ATOM 5428 O O . GLU A 1 702 ? -48.513 -18.067 -5.355 1.00 29.47 702 GLU A O 1
ATOM 5433 N N . ASP A 1 703 ? -47.335 -18.035 -3.543 1.00 29.52 703 ASP A N 1
ATOM 5434 C CA . ASP A 1 703 ? -46.341 -17.629 -2.529 1.00 29.52 703 ASP A CA 1
ATOM 5435 C C . ASP A 1 703 ? -45.543 -18.930 -2.190 1.00 29.52 703 ASP A C 1
ATOM 5437 O O . ASP A 1 703 ? -46.061 -20.031 -2.354 1.00 29.52 703 ASP A O 1
ATOM 5441 N N . ASN A 1 704 ? -44.303 -18.797 -1.711 1.00 31.62 704 ASN A N 1
ATOM 5442 C CA . ASN A 1 704 ? -43.512 -19.755 -0.909 1.00 31.62 704 ASN A CA 1
ATOM 5443 C C . ASN A 1 704 ? -43.205 -21.236 -1.330 1.00 31.62 704 ASN A C 1
ATOM 5445 O O . ASN A 1 704 ? -44.027 -22.138 -1.227 1.00 31.62 704 ASN A O 1
ATOM 5449 N N . SER A 1 705 ? -41.892 -21.463 -1.554 1.00 30.27 705 SER A N 1
ATOM 5450 C CA . SER A 1 705 ? -40.976 -22.313 -0.736 1.00 30.27 705 SER A CA 1
ATOM 5451 C C . SER A 1 705 ? -40.435 -23.705 -1.191 1.00 30.27 705 SER A C 1
ATOM 5453 O O . SER A 1 705 ? -41.095 -24.531 -1.808 1.00 30.27 705 SER A O 1
ATOM 5455 N N . GLU A 1 706 ? -39.160 -23.913 -0.803 1.00 29.28 706 GLU A N 1
ATOM 5456 C CA . GLU A 1 706 ? -38.418 -25.156 -0.470 1.00 29.28 706 GLU A CA 1
ATOM 5457 C C . GLU A 1 706 ? -37.908 -26.223 -1.497 1.00 29.28 706 GLU A C 1
ATOM 5459 O O . GLU A 1 706 ? -38.614 -27.105 -1.968 1.00 29.28 706 GLU A O 1
ATOM 5464 N N . THR A 1 707 ? -36.563 -26.250 -1.623 1.00 28.08 707 THR A N 1
ATOM 5465 C CA . THR A 1 707 ? -35.671 -27.374 -1.207 1.00 28.08 707 THR A CA 1
ATOM 5466 C C . THR A 1 707 ? -35.403 -28.613 -2.116 1.00 28.08 707 THR A C 1
ATOM 5468 O O . THR A 1 707 ? -36.153 -29.580 -2.144 1.00 28.08 707 THR A O 1
ATOM 5471 N N . SER A 1 708 ? -34.146 -28.676 -2.610 1.00 26.78 708 SER A N 1
ATOM 5472 C CA . SER A 1 708 ? -33.245 -29.862 -2.746 1.00 26.78 708 SER A CA 1
ATOM 5473 C C . SER A 1 708 ? -33.111 -30.757 -4.010 1.00 26.78 708 SER A C 1
ATOM 5475 O O . SER A 1 708 ? -34.061 -31.162 -4.664 1.00 26.78 708 SER A O 1
ATOM 5477 N N . GLN A 1 709 ? -31.847 -31.205 -4.162 1.00 27.36 709 GLN A N 1
ATOM 5478 C CA . GLN A 1 709 ? -31.300 -32.457 -4.742 1.00 27.36 709 GLN A CA 1
ATOM 5479 C C . GLN A 1 709 ? -30.940 -32.620 -6.249 1.00 27.36 709 GLN A C 1
ATOM 5481 O O . GLN A 1 709 ? -31.658 -32.286 -7.182 1.00 27.36 709 GLN A O 1
ATOM 5486 N N . PHE A 1 710 ? -29.754 -33.224 -6.416 1.00 25.58 710 PHE A N 1
ATOM 5487 C CA . PHE A 1 710 ? -29.020 -33.735 -7.594 1.00 25.58 710 PHE A CA 1
ATOM 5488 C C . PHE A 1 710 ? -28.860 -35.275 -7.419 1.00 25.58 710 PHE A C 1
ATOM 5490 O O . PHE A 1 710 ? -29.113 -35.737 -6.303 1.00 25.58 710 PHE A O 1
ATOM 5497 N N . PRO A 1 711 ? -28.268 -36.082 -8.343 1.00 55.50 711 PRO A N 1
ATOM 5498 C CA . PRO A 1 711 ? -28.011 -35.994 -9.801 1.00 55.50 711 PRO A CA 1
ATOM 5499 C C . PRO A 1 711 ? -28.567 -37.304 -10.479 1.00 55.50 711 PRO A C 1
ATOM 5501 O O . PRO A 1 711 ? -29.631 -37.735 -10.044 1.00 55.50 711 PRO A O 1
ATOM 5504 N N . PRO A 1 712 ? -27.921 -38.059 -11.418 1.00 43.38 712 PRO A N 1
ATOM 5505 C CA . PRO A 1 712 ? -26.925 -37.769 -12.474 1.00 43.38 712 PRO A CA 1
ATOM 5506 C C . PRO A 1 712 ? -27.254 -38.330 -13.891 1.00 43.38 712 PRO A C 1
ATOM 5508 O O . PRO A 1 712 ? -27.980 -39.308 -14.040 1.00 43.38 712 PRO A O 1
ATOM 5511 N N . SER A 1 713 ? -26.573 -37.832 -14.940 1.00 27.77 713 SER A N 1
ATOM 5512 C CA . SER A 1 713 ? -25.894 -38.670 -15.971 1.00 27.77 713 SER A CA 1
ATOM 5513 C C . SER A 1 713 ? -25.150 -37.851 -17.056 1.00 27.77 713 SER A C 1
ATOM 5515 O O . SER A 1 713 ? -25.395 -36.667 -17.267 1.00 27.77 713 SER A O 1
ATOM 5517 N N . LYS A 1 714 ? -24.188 -38.501 -17.730 1.00 35.34 714 LYS A N 1
ATOM 5518 C CA . LYS A 1 714 ? -23.416 -38.093 -18.937 1.00 35.34 714 LYS A CA 1
ATOM 5519 C C . LYS A 1 714 ? -23.323 -39.347 -19.857 1.00 35.34 714 LYS A C 1
ATOM 5521 O O . LYS A 1 714 ? -23.742 -40.402 -19.376 1.00 35.34 714 LYS A O 1
ATOM 5526 N N . PRO A 1 715 ? -22.711 -39.359 -21.074 1.00 44.53 715 PRO A N 1
ATOM 5527 C CA . PRO A 1 715 ? -22.116 -38.288 -21.907 1.00 44.53 715 PRO A CA 1
ATOM 5528 C C . PRO A 1 715 ? -22.596 -38.280 -23.395 1.00 44.53 715 PRO A C 1
ATOM 5530 O O . PRO A 1 715 ? -23.240 -39.225 -23.838 1.00 44.53 715 PRO A O 1
ATOM 5533 N N . GLY A 1 716 ? -22.202 -37.298 -24.240 1.00 28.47 716 GLY A N 1
ATOM 5534 C CA . GLY A 1 716 ? -22.588 -37.354 -25.675 1.00 28.47 716 GLY A CA 1
ATOM 5535 C C . GLY A 1 716 ? -22.080 -36.309 -26.698 1.00 28.47 716 GLY A C 1
ATOM 5536 O O . GLY A 1 716 ? -22.877 -35.582 -27.266 1.00 28.47 716 GLY A O 1
ATOM 5537 N N . LYS A 1 717 ? -20.773 -36.290 -27.009 1.00 35.16 717 LYS A N 1
ATOM 5538 C CA . LYS A 1 717 ? -20.135 -35.893 -28.304 1.00 35.16 717 LYS A CA 1
ATOM 5539 C C . LYS A 1 717 ? -20.774 -34.802 -29.225 1.00 35.16 717 LYS A C 1
ATOM 5541 O O . LYS A 1 717 ? -21.653 -35.087 -30.026 1.00 35.16 717 LYS A O 1
ATOM 5546 N N . LYS A 1 718 ? -20.073 -33.657 -29.319 1.00 37.81 718 LYS A N 1
ATOM 5547 C CA . LYS A 1 718 ? -19.708 -32.877 -30.542 1.00 37.81 718 LYS A CA 1
ATOM 5548 C C . LYS A 1 718 ? -20.728 -32.712 -31.702 1.00 37.81 718 LYS A C 1
ATOM 5550 O O . LYS A 1 718 ? -20.916 -33.641 -32.486 1.00 37.81 718 LYS A O 1
ATOM 5555 N N . LYS A 1 719 ? -21.055 -31.450 -32.041 1.00 36.50 719 LYS A N 1
ATOM 5556 C CA . LYS A 1 719 ? -20.942 -30.907 -33.425 1.00 36.50 719 LYS A CA 1
ATOM 5557 C C . LYS A 1 719 ? -20.988 -29.369 -33.460 1.00 36.50 719 LYS A C 1
ATOM 5559 O O . LYS A 1 719 ? -21.823 -28.764 -32.805 1.00 36.50 719 LYS A O 1
ATOM 5564 N N . LYS A 1 720 ? -20.104 -28.746 -34.255 1.00 41.34 720 LYS A N 1
ATOM 5565 C CA . LYS A 1 720 ? -20.156 -27.307 -34.584 1.00 41.34 720 LYS A CA 1
ATOM 5566 C C . LYS A 1 720 ? -21.260 -27.053 -35.619 1.00 41.34 720 LYS A C 1
ATOM 5568 O O . LYS A 1 720 ? -21.339 -27.815 -36.583 1.00 41.34 720 LYS A O 1
ATOM 5573 N N . LYS A 1 721 ? -21.987 -25.936 -35.514 1.00 38.19 721 LYS A N 1
ATOM 5574 C CA . LYS A 1 721 ? -22.564 -25.224 -36.670 1.00 38.19 721 LYS A CA 1
ATOM 5575 C C . LYS A 1 721 ? -22.486 -23.713 -36.442 1.00 38.19 721 LYS A C 1
ATOM 5577 O O . LYS A 1 721 ? -22.915 -23.227 -35.406 1.00 38.19 721 LYS A O 1
ATOM 5582 N N . LEU A 1 722 ? -21.930 -23.008 -37.423 1.00 38.62 722 LEU A N 1
ATOM 5583 C CA . LEU A 1 722 ? -22.038 -21.557 -37.573 1.00 38.62 722 LEU A CA 1
ATOM 5584 C C . LEU A 1 722 ? -23.315 -21.248 -38.365 1.00 38.62 722 LEU A C 1
ATOM 5586 O O . LEU A 1 722 ? -23.643 -21.989 -39.293 1.00 38.62 722 LEU A O 1
ATOM 5590 N N . SER A 1 723 ? -23.984 -20.139 -38.057 1.00 34.66 723 SER A N 1
ATOM 5591 C CA . SER A 1 723 ? -25.048 -19.583 -38.901 1.00 34.66 723 SER A CA 1
ATOM 5592 C C . SER A 1 723 ? -25.148 -18.067 -38.724 1.00 34.66 723 SER A C 1
ATOM 5594 O O . SER A 1 723 ? -25.892 -17.580 -37.876 1.00 34.66 723 SER A O 1
ATOM 5596 N N . LEU A 1 724 ? -24.397 -17.325 -39.540 1.00 40.84 724 LEU A N 1
ATOM 5597 C CA . LEU A 1 724 ? -24.633 -15.897 -39.761 1.00 40.84 724 LEU A CA 1
ATOM 5598 C C . LEU A 1 724 ? -25.876 -15.725 -40.655 1.00 40.84 724 LEU A C 1
ATOM 5600 O O . LEU A 1 724 ? -25.932 -16.360 -41.714 1.00 40.84 724 LEU A O 1
ATOM 5604 N N . PRO A 1 725 ? -26.852 -14.874 -40.294 1.00 46.53 725 PRO A N 1
ATOM 5605 C CA . PRO A 1 725 ? -27.910 -14.467 -41.212 1.00 46.53 725 PRO A CA 1
ATOM 5606 C C . PRO A 1 725 ? -27.350 -13.604 -42.353 1.00 46.53 725 PRO A C 1
ATOM 5608 O O . PRO A 1 725 ? -26.525 -12.720 -42.132 1.00 46.53 725 PRO A O 1
ATOM 5611 N N . ARG A 1 726 ? -27.833 -13.826 -43.580 1.00 34.66 726 ARG A N 1
ATOM 5612 C CA . ARG A 1 726 ? -27.644 -12.885 -44.695 1.00 34.66 726 ARG A CA 1
ATOM 5613 C C . ARG A 1 726 ? -28.648 -11.739 -44.580 1.00 34.66 726 ARG A C 1
ATOM 5615 O O . ARG A 1 726 ? -29.828 -12.004 -44.377 1.00 34.66 726 ARG A O 1
ATOM 5622 N N . PHE A 1 727 ? -28.211 -10.525 -44.902 1.00 42.59 727 PHE A N 1
ATOM 5623 C CA . PHE A 1 727 ? -29.071 -9.526 -45.542 1.00 42.59 727 PHE A CA 1
ATOM 5624 C C . PHE A 1 727 ? -28.567 -9.222 -46.959 1.00 42.59 727 PHE A C 1
ATOM 5626 O O . PHE A 1 727 ? -27.459 -9.612 -47.331 1.00 42.59 727 PHE A O 1
ATOM 5633 N N . PHE A 1 728 ? -29.440 -8.651 -47.789 1.00 36.97 728 PHE A N 1
ATOM 5634 C CA . PHE A 1 728 ? -29.306 -8.643 -49.247 1.00 36.97 728 PHE A CA 1
ATOM 5635 C C . PHE A 1 728 ? -28.880 -7.286 -49.825 1.00 36.97 728 PHE A C 1
ATOM 5637 O O . PHE A 1 728 ? -29.240 -6.240 -49.303 1.00 36.97 728 PHE A O 1
ATOM 5644 N N . MET A 1 729 ? -28.159 -7.380 -50.948 1.00 38.84 729 MET A N 1
ATOM 5645 C CA . MET A 1 729 ? -27.984 -6.423 -52.055 1.00 38.84 729 MET A CA 1
ATOM 5646 C C . MET A 1 729 ? -28.453 -4.965 -51.894 1.00 38.84 729 MET A C 1
ATOM 5648 O O . MET A 1 729 ? -29.642 -4.702 -51.747 1.00 38.84 729 MET A O 1
ATOM 5652 N N . PHE A 1 730 ? -27.571 -4.047 -52.300 1.00 36.03 730 PHE A N 1
ATOM 5653 C CA . PHE A 1 730 ? -27.931 -3.079 -53.345 1.00 36.03 730 PHE A CA 1
ATOM 5654 C C . PHE A 1 730 ? -26.902 -3.091 -54.486 1.00 36.03 730 PHE A C 1
ATOM 5656 O O . PHE A 1 730 ? -25.796 -3.609 -54.334 1.00 36.03 730 PHE A O 1
ATOM 5663 N N . LEU A 1 731 ? -27.313 -2.607 -55.661 1.00 41.19 731 LEU A N 1
ATOM 5664 C CA . LEU A 1 731 ? -26.606 -2.756 -56.936 1.00 41.19 731 LEU A CA 1
ATOM 5665 C C . LEU A 1 731 ? -26.044 -1.423 -57.438 1.00 41.19 731 LEU A C 1
ATOM 5667 O O . LEU A 1 731 ? -26.794 -0.464 -57.601 1.00 41.19 731 LEU A O 1
ATOM 5671 N N . SER A 1 732 ? -24.785 -1.418 -57.873 1.00 36.44 732 SER A N 1
ATOM 5672 C CA . SER A 1 732 ? -24.310 -0.502 -58.915 1.00 36.44 732 SER A CA 1
ATOM 5673 C C . SER A 1 732 ? -23.186 -1.162 -59.726 1.00 36.44 732 SER A C 1
ATOM 5675 O O . SER A 1 732 ? -22.263 -1.765 -59.187 1.00 36.44 732 SER A O 1
ATOM 5677 N N . LYS A 1 733 ? -23.312 -1.129 -61.060 1.00 42.62 733 LYS A N 1
ATOM 5678 C CA . LYS A 1 733 ? -22.442 -1.845 -62.010 1.00 42.62 733 LYS A CA 1
ATOM 5679 C C . LYS A 1 733 ? -22.065 -0.917 -63.163 1.00 42.62 733 LYS A C 1
ATOM 5681 O O . LYS A 1 733 ? -22.889 -0.657 -64.038 1.00 42.62 733 LYS A O 1
ATOM 5686 N N . LYS A 1 734 ? -20.815 -0.455 -63.186 1.00 41.78 734 LYS A N 1
ATOM 5687 C CA . LYS A 1 734 ? -20.215 0.312 -64.291 1.00 41.78 734 LYS A CA 1
ATOM 5688 C C . LYS A 1 734 ? -18.708 0.017 -64.260 1.00 41.78 734 LYS A C 1
ATOM 5690 O O . LYS A 1 734 ? -18.029 0.471 -63.356 1.00 41.78 734 LYS A O 1
ATOM 5695 N N . LYS A 1 735 ? -18.246 -1.027 -64.952 1.00 46.16 735 LYS A N 1
ATOM 5696 C CA . LYS A 1 735 ? -17.986 -1.130 -66.404 1.00 46.16 735 LYS A CA 1
ATOM 5697 C C . LYS A 1 735 ? -16.774 -0.280 -66.805 1.00 46.16 735 LYS A C 1
ATOM 5699 O O . LYS A 1 735 ? -16.868 0.941 -66.830 1.00 46.16 735 LYS A O 1
ATOM 5704 N N . SER A 1 736 ? -15.696 -0.979 -67.144 1.00 44.75 736 SER A N 1
ATOM 5705 C CA . SER A 1 736 ? -14.418 -0.469 -67.634 1.00 44.75 736 SER A CA 1
ATOM 5706 C C . SER A 1 736 ? -14.503 0.165 -69.026 1.00 44.75 736 SER A C 1
ATOM 5708 O O . SER A 1 736 ? -15.381 -0.176 -69.828 1.00 44.75 736 SER A O 1
ATOM 5710 N N . HIS A 1 737 ? -13.542 1.046 -69.310 1.00 48.72 737 HIS A N 1
ATOM 5711 C CA . HIS A 1 737 ? -13.029 1.327 -70.649 1.00 48.72 737 HIS A CA 1
ATOM 5712 C C . HIS A 1 737 ? -11.638 1.958 -70.534 1.00 48.72 737 HIS A C 1
ATOM 5714 O O . HIS A 1 737 ? -11.502 2.912 -69.774 1.00 48.72 737 HIS A O 1
ATOM 5720 N N . ASN A 1 738 ? -10.692 1.433 -71.324 1.00 41.44 738 ASN A N 1
ATOM 5721 C CA . ASN A 1 738 ? -9.241 1.651 -71.235 1.00 41.44 738 ASN A CA 1
ATOM 5722 C C . ASN A 1 738 ? -8.677 1.277 -69.858 1.00 41.44 738 ASN A C 1
ATOM 5724 O O . ASN A 1 738 ? -8.601 2.158 -68.981 1.00 41.44 738 ASN A O 1
#

pLDDT: mean 73.09, std 26.62, rang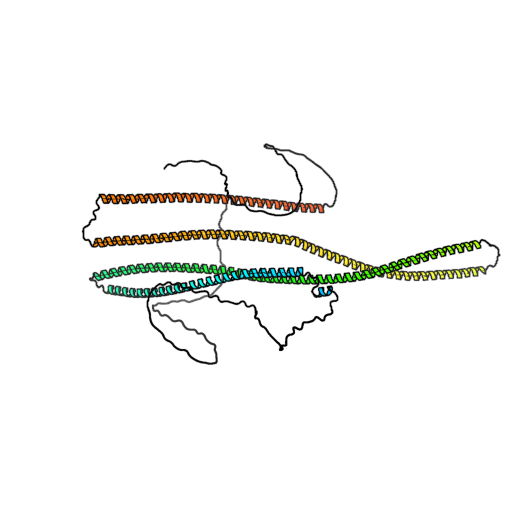e [24.31, 97.62]

Radius of gyration: 67.44 Å; Cα contacts (8 Å, |Δi|>4): 7; chains: 1; bounding box: 165×109×209 Å

Mean predicted aligned error: 26.08 Å

Organism: Brassica napus (NCBI:txid3708)

Foldseek 3Di:
DDDDDDDDDDDDDDDDDDDDDDDDDDDDDDDDDDDDDDDDDDDDDDDDDDDDDDDDDDDDDDDDDDDDDDDDDDDDDDDDDDDDDDDDDDDDDDDDDDDDDDDDDDDDDDDDDPVDPPDPPDDDPDPQVVCVVVPGVDPPVVVVVVVVVVVVVVVVVVVVVVVVVVVVVVVVVVVVVVVVVVVVVVVVVVVVVVVVVVVVVVVVVVVVVVVVVVVVLVVVVVVVVVVPPDDDDPVSVVVVVVSVVVVVVVVVVVVVVVVVVVVVVVVVVVVVVVVVVVVVVVVVVVVVVVVVVVVVVVVVVVVVVVVVVVVVVVVVVVVVVVVVVVVVVVVVVVVVVVVVVVVVVVVVVVVVVVVVVVVVVVVVVVVVVVVVVVVVVVVVVVVVVVVVVDDDDDDDDDDDDDPPVVVVVVVVVVVVVVVVVVVVVVVVVVVVVVVVVVVVVVVVVVVVVVVVVVVVVVVVVVVVVVVVVVVVVVVVVVVVVVVVVVVVVVVVVVVVVVVVVVVVVVVVVVVVVVVVVVVVVVVVVVVVVVVVVVVVVVVVVVVVVVVVVVVVVVVVVVVVVVVVDPDDCPVCDDPVNVVVVVVVVVVVVVVVVVVVVVVVVVVVVVVVVVVVVVVVVVVVVVVVVVVVVVVVVVVVVVVVVVVVVVVVVVVVVVVVVVVVVVVVVCPDDDDDDDDDDDDDDDDDDDDDDDDDDDDDDDDDDDDDDDDDDDDDDDDDDDDDDDDDDDDDDDDDDDDDDD

InterPro domains:
  IPR008545 WEB family [PF05701] (115-662)

Secondary structure (DSSP, 8-state):
----PPP-----------------------------PPPPPP-----------------------------------------------PPP----------------------------SPPPS-HHHHHHHTT-S--HHHHHHHHHHHHHHHHHHHHHHHHHHHHHHHHHHHHHHHHHHHHHHHHHHHHHHHHHHHHHHHHHHHHHHHHHHHHHHHHHHHHHHHH--S---HHHHHHHHHHHHHHHHHHHHHHHHHHHHHHHHHHHHHHHHHHHHHHHHHHHHHHHHHHHHHHHHHHHHHHHHHHHHHHHHHHHHHHHHHHHHHHHHHHHHHHHHHHHHHHHHHHHHHHHHHHHHHHHHHHHHHHHHHHHHHHHHHHHHHHHHHHHSS------------TTTHHHHHHHHHHHHHHHHHHHHHHHHHHHHHHHHHHHHHHHHHHHHHHHHHHHHHHHHHHHHHHHHHHHHHHHHHHHHHHHHHHHHHHHHHHHHHHHHHHHHHHHHHHHHHHHHHHHHHHHHHHHHHHHHHHHHHHHHHHHHHHHHHHHHHHHHHHHHHHH--S-------HHHHHHHHHHHHHHHHHHHHHHHHHHHHHHHHHHHHHHHHHHHHHHHHHHHHHHHHHHHHHHHHHHHHHHHHHHHHHHHHHHHHHHHHHHH----------------------------------------------------------PPP------------

Solvent-accessible surface area (backbone atoms only — not comparable to full-atom values): 46006 Å² total; per-residue (Å²): 139,77,88,85,88,82,86,88,88,87,83,89,83,85,88,89,81,90,79,89,85,89,83,89,84,88,88,83,91,84,83,90,88,82,91,84,87,84,83,88,84,89,84,89,88,86,88,82,86,80,90,81,87,78,90,87,88,88,79,85,90,88,83,84,89,84,91,85,83,88,82,92,84,89,84,90,78,89,82,90,82,90,86,82,90,85,81,86,85,78,78,93,78,83,87,80,90,85,82,84,87,78,90,78,89,80,91,80,90,75,77,92,71,91,68,75,87,72,81,81,69,80,80,71,93,37,75,68,53,53,42,42,77,75,62,40,93,56,61,62,65,58,57,49,48,54,51,48,51,54,46,50,53,53,51,51,50,50,49,49,51,63,57,45,53,58,54,56,47,54,53,50,54,50,52,52,51,52,53,57,49,55,51,52,53,50,52,54,48,51,54,48,52,52,51,50,49,54,52,48,54,51,51,52,52,52,50,51,50,52,49,52,54,47,51,56,50,49,52,50,50,54,50,47,62,70,63,61,60,99,72,90,56,73,66,59,52,51,51,52,50,54,49,50,52,50,49,52,48,53,55,51,51,56,46,51,55,50,53,50,50,53,50,55,47,53,51,48,62,45,54,54,46,58,48,49,54,50,49,51,55,47,53,53,48,50,53,52,50,54,57,49,48,51,52,53,53,52,51,50,52,51,54,49,54,52,48,53,51,50,55,49,52,50,51,52,51,51,52,52,49,50,52,53,50,52,55,46,58,51,52,53,52,51,51,53,50,51,52,51,52,50,51,54,51,48,54,50,52,53,51,53,52,52,50,51,53,53,51,51,51,54,46,54,52,49,53,51,54,51,49,55,54,47,52,55,48,51,53,50,47,52,54,52,54,71,57,60,81,58,88,89,87,90,86,81,92,88,91,83,89,74,79,89,54,50,63,56,52,54,50,47,51,49,49,53,47,49,51,49,51,52,49,51,51,46,53,50,50,53,49,51,51,52,52,49,55,51,50,53,54,50,51,52,54,48,54,53,51,50,53,54,49,52,54,52,49,56,53,50,52,55,49,52,53,49,51,52,53,49,51,52,53,50,52,52,53,53,47,54,51,50,54,48,64,62,45,53,60,50,54,52,49,50,54,49,52,53,53,49,51,52,49,53,52,51,52,50,54,53,53,50,52,48,50,55,50,54,54,48,52,52,50,49,56,50,47,54,56,48,52,55,50,51,54,50,50,51,52,51,51,52,51,49,55,47,52,48,53,50,51,54,51,50,50,48,52,51,54,54,53,53,69,73,47,96,60,91,79,71,83,73,70,50,74,63,58,49,50,51,50,53,49,53,52,49,56,52,47,50,63,44,50,54,53,49,51,57,50,51,52,51,53,50,56,48,52,56,51,48,50,65,47,50,56,50,51,51,48,53,50,54,54,50,51,49,52,54,48,56,50,50,54,49,50,54,52,50,50,55,51,49,51,52,50,50,51,54,54,49,50,54,47,50,52,50,51,53,52,50,51,47,58,69,68,60,77,72,88,83,85,91,90,81,90,87,84,88,85,82,88,88,87,90,84,83,89,91,86,89,82,92,83,89,91,81,91,86,90,87,85,91,79,89,88,86,87,89,91,84,88,88,89,84,89,84,84,90,82,90,81,89,82,83,84,85,83,80,86,86,89,87,90,84,84,90,79,137